Protein 9G13 (pdb70)

InterPro domains:
  IPR001084 Microtubule associated protein, tubulin-binding repeat [PF00418] (566-591)
  IPR001084 Microtubule associated protein, tubulin-binding repeat [PF00418] (592-621)
  IPR001084 Microtubule associated protein, tubulin-binding repeat [PF00418] (623-653)
  IPR001084 Microtubule associated protein, tubulin-binding repeat [PF00418] (654-685)
  IPR001084 Microtubule associated protein, tubulin-binding repeat [PS00229] (609-621)
  IPR001084 Microtubule associated protein, tubulin-binding repeat [PS00229] (672-684)
  IPR001084 Microtubule associated protein, tubulin-binding repeat [PS51491] (561-591)
  IPR001084 Microtubule associated protein, tubulin-binding repeat [PS51491] (592-622)
  IPR001084 Microtubule associated protein, tubulin-binding repeat [PS51491] (623-653)
  IPR001084 Microtubule associated protein, tubulin-binding repeat [PS51491] (654-685)
  IPR002955 Microtubule-associated protein Tau [PR01261] (467-478)
  IPR002955 Microtubule-associated protein Tau [PR01261] (479-488)
  IPR002955 Microtubule-associated protein Tau [PR01261] (503-510)
  IPR002955 Microtubule-associated protein Tau [PR01261] (530-538)
  IPR002955 Microtubule-associated protein Tau [PR01261] (539-546)
  IPR002955 Microtubule-associated protein Tau [PR01261] (561-570)
  IPR027324 Microtubule associated protein MAP2/MAP4/Tau [PTHR11501] (316-751)

Organism: Homo sapiens (NCBI:txid9606)

Foldseek 3Di:
DKDKDFDDDDDQQAKTKIKIADDDDCDDQQKKFKWWDDPPDDIGTAKIWHPDVHTDIDGDVVQPPFWDWDADPVRRMIMIIGGRDDPVNDTHMDMDGDDDPDDDDDDDDDDDDDDDDDDDDDPVDD/DDDDDDDDDDDD/DDWDKDWDDDDDQQAKIKIKIFDDDDDPDQWWKFKWWDAPPDDIGGAKTWHPPVHIDIDGDPVQPPAWDWDADPVGRMIMIIGGRDDPVVDTGMDMDGDDPDDDDDDDDDDDDDDDDDDDDDDDDDD/DDDDDDDDDDDD/DWDWDFDDDDDAQAKTKIKIFDDDCPPPWAKKFKWWDAPPGDIGGAKMWTCDVHIDIDGDPVQPPAWDWDADVVRRMIMIIGGRDDPVPDTDMDMDTDHDDDDDDDDDDDDDDDDDDDDDDDPVD/DDDDDDDDDDDD/DDKDKDFDDDDDQFAKIKIKIFDDDPPLPLQKKFKWWDDPPDDIGGAKIWHPPPHIDIDGDPVQPPQWDWDADVVRRMIMIIGGRDDPVNDTGMDMDRDHPPDDDDDDDDDDDDDDDDDDDDDPVD/DDDDDDDDDDD

Secondary structure (DSSP, 8-state):
--EEE--EEE-TT--EEEEEE-SS---SSSEEEEEEE-TTS--EEEEEEE-SSS-EEEE-GGGTTTEEEEEETTTTEEEEEE-S--GGG-EEEEEEEEEEEEEEEEEEE-S-----EEEEE-TT--/--EEEEEEEE--/-EEEE--EEE-TT--EEEEEEESS-TTSS-EEEEEEE-TTS--EEEEEEE-SSS-EEEE-GGGTTTEEEEEEGGGTEEEEEE-S--GGG-EEEEEEEEEEEEEEEEEE--S---B-EEEEE-TT-/---EEEEEE---/--EEEE--EEE-TT--EEEEEEESS--SSS-EEEEEEE-TTS--EEEEEEE-BTB-EEEE-GGGTTTEEEEEEGGGTEEEEEE-S--GGG-EEEEEEEEEEEEEEEEEEEES-----EEEEEPPP--/--EEEEEEEEE-/--EEEE--EEE-TT--EEEEEEESS---TT-EEEEEEE-TTS--EEEEEEE-TTS-EEEE-GGGTTTEEEEEEGGGTEEEEEE-S--GGG-EEEEEEE-EEEEEEEEEEEES-----EEEEE-TT-/--EEEEEEEE-

GO terms:
  GO:0046785 microtubule polymerization (P, IDA)
  GO:0007416 synapse assembly (P, IMP)
  GO:0007611 learning or memory (P, IMP)
  GO:0051260 protein homooligomerization (P, IPI)
  GO:0042802 identical protein binding (F, IPI)
  GO:0005515 protein binding (F, IPI)
  GO:1990000 amyloid fibril formation (P, IEP)
  GO:1990000 amyloid fibril formation (P, IDA)
  GO:1990000 amyloid fibril formation (P, EXP)
  GO:0031116 positive regulation of microtubule polymerization (P, IDA)
  GO:0004857 enzyme inhibitor activity (F, IDA)
  GO:0008017 microtubule binding (F, IDA)
  GO:0015630 microtubule cytoskeleton (C, IDA)
  GO:0050848 regulation of calcium-mediated signaling (P, IDA)
  GO:0099077 histone-dependent DNA binding (F, TAS)
  GO:0036477 somatodendritic compartment (C, TAS)
  GO:0043197 dendritic spine (C, TAS)
  GO:0008017 microtubule binding (F, TAS)
  GO:0034614 cellular response to reactive oxygen species (P, TAS)
  GO:0005634 nucleus (C, TAS)

Radius of gyration: 30.81 Å; Cα contacts (8 Å, |Δi|>4): 1433; chains: 8; bounding box: 85×91×62 Å

Structure (mmCIF, N/CA/C/O backbone):
data_9G13
#
_entry.id   9G13
#
_cell.length_a   70.394
_cell.length_b   76.346
_cell.length_c   95.565
_cell.angle_alpha   90.000
_cell.angle_beta   90.000
_cell.angle_gamma   90.000
#
_symmetry.space_group_name_H-M   'P 21 21 21'
#
loop_
_entity.id
_entity.type
_entity.pdbx_description
1 polymer 'VHH H3-2'
2 polymer 'Isoform Tau-F of Microtubule-associated protein tau'
3 water water
#
loop_
_atom_site.group_PDB
_atom_site.id
_atom_site.type_symbol
_atom_site.label_atom_id
_atom_site.label_alt_id
_atom_site.label_comp_id
_atom_site.label_asym_id
_atom_site.label_entity_id
_atom_site.label_seq_id
_atom_site.pdbx_PDB_ins_code
_atom_site.Cartn_x
_atom_site.Cartn_y
_atom_site.Cartn_z
_atom_site.occupancy
_atom_site.B_iso_or_equiv
_atom_site.auth_seq_id
_atom_site.auth_comp_id
_atom_site.auth_asym_id
_atom_site.auth_atom_id
_atom_site.pdbx_PDB_model_num
ATOM 1 N N . GLN A 1 7 ? 6.185 -58.049 -19.035 1.000 67.042 5 GLN A N 1
ATOM 2 C CA . GLN A 1 7 ? 6.726 -57.684 -17.694 1.000 72.563 5 GLN A CA 1
ATOM 3 C C . GLN A 1 7 ? 7.091 -56.189 -17.708 1.000 67.292 5 GLN A C 1
ATOM 4 O O . GLN A 1 7 ? 7.613 -55.708 -18.720 1.000 59.961 5 GLN A O 1
ATOM 18 N N . LEU A 1 8 ? 6.739 -55.443 -16.629 1.000 60.658 6 LEU A N 1
ATOM 19 C CA . LEU A 1 8 ? 6.865 -53.979 -16.595 1.000 44.165 6 LEU A CA 1
ATOM 20 C C . LEU A 1 8 ? 7.711 -53.592 -15.395 1.000 34.181 6 LEU A C 1
ATOM 21 O O . LEU A 1 8 ? 7.468 -54.079 -14.314 1.000 52.229 6 LEU A O 1
ATOM 37 N N . GLN A 1 9 ? 8.678 -52.731 -15.595 1.000 40.719 7 GLN A N 1
ATOM 38 C CA . GLN A 1 9 ? 9.613 -52.412 -14.530 1.000 38.154 7 GLN A CA 1
ATOM 39 C C . GLN A 1 9 ? 9.546 -50.910 -14.330 1.000 30.927 7 GLN A C 1
ATOM 40 O O . GLN A 1 9 ? 9.717 -50.165 -15.287 1.000 34.445 7 GLN A O 1
ATOM 54 N N . ALA A 1 10 ? 9.189 -50.487 -13.110 1.000 31.920 8 ALA A N 1
ATOM 55 C CA . ALA A 1 10 ? 9.351 -49.109 -12.724 1.000 30.230 8 ALA A CA 1
ATOM 56 C C . ALA A 1 10 ? 10.737 -49.003 -12.150 1.000 23.495 8 ALA A C 1
ATOM 57 O O . ALA A 1 10 ? 11.176 -49.901 -11.440 1.000 31.978 8 ALA A O 1
ATOM 64 N N . SER A 1 11 ? 11.381 -47.882 -12.417 1.000 27.736 9 SER A N 1
ATOM 65 C CA . SER A 1 11 ? 12.692 -47.554 -11.942 1.000 28.370 9 SER A CA 1
ATOM 66 C C . SER A 1 11 ? 12.806 -46.029 -11.795 1.000 25.580 9 SER A C 1
ATOM 67 O O . SER A 1 11 ? 11.938 -45.259 -12.252 1.000 26.557 9 SER A O 1
ATOM 75 N N . GLY A 1 12 ? 13.887 -45.583 -11.122 1.000 23.330 10 GLY A N 1
ATOM 76 C CA . GLY A 1 12 ? 14.250 -44.178 -10.985 1.000 25.372 10 GLY A CA 1
ATOM 77 C C . GLY A 1 12 ? 13.916 -43.541 -9.631 1.000 24.344 10 GLY A C 1
ATOM 78 O O . GLY A 1 12 ? 14.152 -42.369 -9.358 1.000 24.874 10 GLY A O 1
ATOM 82 N N . GLY A 1 13 ? 13.460 -44.346 -8.710 1.000 25.004 11 GLY A N 1
ATOM 83 C CA . GLY A 1 13 ? 13.130 -43.896 -7.384 1.000 25.544 11 GLY A CA 1
ATOM 84 C C . GLY A 1 13 ? 14.402 -43.756 -6.561 1.000 28.871 11 GLY A C 1
ATOM 85 O O . GLY A 1 13 ? 15.504 -44.006 -7.016 1.000 30.859 11 GLY A O 1
ATOM 89 N N . GLY A 1 14 ? 14.279 -43.100 -5.451 1.000 23.876 12 GLY A N 1
ATOM 90 C CA . GLY A 1 14 ? 15.429 -42.872 -4.605 1.000 27.870 12 GLY A CA 1
ATOM 91 C C . GLY A 1 14 ? 15.061 -42.115 -3.371 1.000 26.976 12 GLY A C 1
ATOM 92 O O . GLY A 1 14 ? 13.894 -41.837 -3.150 1.000 24.164 12 GLY A O 1
ATOM 96 N N . PHE A 1 15 ? 16.095 -41.715 -2.611 1.000 24.808 13 PHE A N 1
ATOM 97 C CA . PHE A 1 15 ? 15.934 -40.777 -1.518 1.000 25.429 13 PHE A CA 1
ATOM 98 C C . PHE A 1 15 ? 16.107 -39.370 -2.088 1.000 26.779 13 PHE A C 1
ATOM 99 O O . PHE A 1 15 ? 17.052 -39.114 -2.841 1.000 30.452 13 PHE A O 1
ATOM 116 N N . VAL A 1 16 ? 15.311 -38.422 -1.629 1.000 23.482 14 VAL A N 1
ATOM 117 C CA . VAL A 1 16 ? 15.263 -37.082 -2.150 1.000 25.166 14 VAL A CA 1
ATOM 118 C C . VAL A 1 16 ? 14.800 -36.122 -1.055 1.000 26.241 14 VAL A C 1
ATOM 119 O O . VAL A 1 16 ? 13.941 -36.351 -0.251 1.000 26.846 14 VAL A O 1
ATOM 132 N N . GLN A 1 17 ? 15.416 -34.963 -0.982 1.000 26.693 15 GLN A N 1
ATOM 133 C CA . GLN A 1 17 ? 14.992 -33.898 -0.111 1.000 24.770 15 GLN A CA 1
ATOM 134 C C . GLN A 1 17 ? 13.669 -33.299 -0.542 1.000 25.025 15 GLN A C 1
ATOM 135 O O . GLN A 1 17 ? 13.343 -33.151 -1.703 1.000 25.750 15 GLN A O 1
ATOM 149 N N . PRO A 1 18 ? 12.880 -32.842 0.421 1.000 26.579 16 PRO A N 1
ATOM 150 C CA . PRO A 1 18 ? 11.685 -32.053 0.126 1.000 26.017 16 PRO A CA 1
ATOM 151 C C . PRO A 1 18 ? 12.057 -30.909 -0.806 1.000 26.296 16 PRO A C 1
ATOM 152 O O . PRO A 1 18 ? 13.070 -30.187 -0.611 1.000 25.876 16 PRO A O 1
ATOM 163 N N . GLY A 1 19 ? 11.167 -30.716 -1.748 1.000 24.023 17 GLY A N 1
ATOM 164 C CA . GLY A 1 19 ? 11.348 -29.779 -2.820 1.000 24.839 17 GLY A CA 1
ATOM 165 C C . GLY A 1 19 ? 12.149 -30.295 -4.023 1.000 25.790 17 GLY A C 1
ATOM 166 O O . GLY A 1 19 ? 12.183 -29.625 -5.093 1.000 25.435 17 GLY A O 1
ATOM 170 N N . GLY A 1 20 ? 12.825 -31.455 -3.879 1.000 22.254 18 GLY A N 1
ATOM 171 C CA . GLY A 1 20 ? 13.550 -32.050 -4.992 1.000 20.838 18 GLY A CA 1
ATOM 172 C C . GLY A 1 20 ? 12.673 -32.789 -5.958 1.000 19.566 18 GLY A C 1
ATOM 173 O O . GLY A 1 20 ? 11.430 -32.784 -5.817 1.000 21.448 18 GLY A O 1
ATOM 177 N N . SER A 1 21 ? 13.337 -33.457 -6.949 1.000 16.973 19 SER A N 1
ATOM 178 C CA . SER A 1 21 ? 12.663 -34.095 -8.042 1.000 20.914 19 SER A CA 1
ATOM 179 C C . SER A 1 21 ? 13.194 -35.501 -8.218 1.000 21.154 19 SER A C 1
ATOM 180 O O . SER A 1 21 ? 14.342 -35.748 -7.801 1.000 23.626 19 SER A O 1
ATOM 188 N N . LEU A 1 22 ? 12.377 -36.317 -8.881 1.000 22.058 20 LEU A N 1
ATOM 189 C CA . LEU A 1 22 ? 12.804 -37.646 -9.330 1.000 24.006 20 LEU A CA 1
ATOM 190 C C . LEU A 1 22 ? 12.176 -37.852 -10.663 1.000 22.163 20 LEU A C 1
ATOM 191 O O . LEU A 1 22 ? 11.101 -37.343 -10.938 1.000 22.788 20 LEU A O 1
ATOM 207 N N . ARG A 1 23 ? 12.820 -38.638 -11.527 1.000 21.928 21 ARG A N 1
ATOM 208 C CA . ARG A 1 23 ? 12.152 -39.036 -12.752 1.000 22.003 21 ARG A CA 1
ATOM 209 C C . ARG A 1 23 ? 12.037 -40.560 -12.833 1.000 24.692 21 ARG A C 1
ATOM 210 O O . ARG A 1 23 ? 13.064 -41.266 -12.829 1.000 24.361 21 ARG A O 1
ATOM 231 N N . LEU A 1 24 ? 10.793 -41.048 -12.820 1.000 18.938 22 LEU A N 1
ATOM 232 C CA . LEU A 1 24 ? 10.520 -42.477 -12.912 1.000 21.412 22 LEU A CA 1
ATOM 233 C C . LEU A 1 24 ? 10.386 -42.896 -14.377 1.000 21.497 22 LEU A C 1
ATOM 234 O O . LEU A 1 24 ? 9.995 -42.102 -15.162 1.000 22.529 22 LEU A O 1
ATOM 250 N N . SER A 1 25 ? 10.783 -44.151 -14.673 1.000 24.190 23 SER A N 1
ATOM 251 C CA . SER A 1 25 ? 10.736 -44.716 -16.009 1.000 23.815 23 SER A CA 1
ATOM 252 C C . SER A 1 25 ? 9.907 -45.974 -15.877 1.000 25.948 23 SER A C 1
ATOM 253 O O . SER A 1 25 ? 10.048 -46.732 -14.917 1.000 27.172 23 SER A O 1
ATOM 261 N N . CYS A 1 26 ? 9.124 -46.233 -16.882 1.000 26.224 24 CYS A N 1
ATOM 262 C CA . CYS A 1 26 ? 8.381 -47.458 -16.960 1.000 27.679 24 CYS A CA 1
ATOM 263 C C . CYS A 1 26 ? 8.584 -48.061 -18.343 1.000 38.335 24 CYS A C 1
ATOM 264 O O . CYS A 1 26 ? 8.111 -47.516 -19.373 1.000 32.442 24 CYS A O 1
ATOM 272 N N . ALA A 1 27 ? 9.283 -49.180 -18.358 1.000 42.507 25 ALA A N 1
ATOM 273 C CA . ALA A 1 27 ? 9.662 -49.736 -19.650 1.000 47.604 25 ALA A CA 1
ATOM 274 C C . ALA A 1 27 ? 8.975 -51.081 -19.775 1.000 48.290 25 ALA A C 1
ATOM 275 O O . ALA A 1 27 ? 9.003 -51.847 -18.795 1.000 51.533 25 ALA A O 1
ATOM 282 N N . ALA A 1 28 ? 8.386 -51.300 -20.961 1.000 64.011 26 ALA A N 1
ATOM 283 C CA . ALA A 1 28 ? 7.641 -52.499 -21.328 1.000 78.325 26 ALA A CA 1
ATOM 284 C C . ALA A 1 28 ? 8.555 -53.528 -22.006 1.000 84.788 26 ALA A C 1
ATOM 285 O O . ALA A 1 28 ? 9.765 -53.539 -21.763 1.000 74.645 26 ALA A O 1
ATOM 292 N N . SER A 1 29 ? 7.959 -54.460 -22.775 1.000 99.314 27 SER A N 1
ATOM 293 C CA . SER A 1 29 ? 8.707 -55.285 -23.718 1.000 86.897 27 SER A CA 1
ATOM 294 C C . SER A 1 29 ? 8.058 -55.278 -25.112 1.000 94.515 27 SER A C 1
ATOM 295 O O . SER A 1 29 ? 8.572 -55.918 -26.025 1.000 106.860 27 SER A O 1
ATOM 303 N N . GLY A 1 30 ? 6.969 -54.510 -25.309 1.000 83.841 28 GLY A N 1
ATOM 304 C CA . GLY A 1 30 ? 6.327 -54.366 -26.609 1.000 92.186 28 GLY A CA 1
ATOM 305 C C . GLY A 1 30 ? 5.006 -55.129 -26.697 1.000 103.647 28 GLY A C 1
ATOM 306 O O . GLY A 1 30 ? 4.936 -56.161 -27.360 1.000 115.369 28 GLY A O 1
ATOM 310 N N . TYR A 1 31 ? 3.960 -54.591 -26.052 1.000 115.488 29 TYR A N 1
ATOM 311 C CA . TYR A 1 31 ? 2.642 -55.212 -26.025 1.000 107.978 29 TYR A CA 1
ATOM 312 C C . TYR A 1 31 ? 1.573 -54.126 -26.048 1.000 116.254 29 TYR A C 1
ATOM 313 O O . TYR A 1 31 ? 0.839 -53.988 -25.073 1.000 138.382 29 TYR A O 1
ATOM 319 N N . THR A 1 32 ? 1.495 -53.359 -27.148 1.000 112.993 30 THR A N 1
ATOM 320 C CA . THR A 1 32 ? 0.416 -52.393 -27.326 1.000 126.820 30 THR A CA 1
ATOM 321 C C . THR A 1 32 ? -0.870 -53.175 -27.615 1.000 136.214 30 THR A C 1
ATOM 322 O O . THR A 1 32 ? -0.960 -53.843 -28.641 1.000 151.540 30 THR A O 1
ATOM 327 N N . SER A 1 33 ? -1.845 -53.127 -26.689 1.000 133.358 31 SER A N 1
ATOM 328 C CA . SER A 1 33 ? -3.048 -53.951 -26.787 1.000 124.620 31 SER A CA 1
ATOM 329 C C . SER A 1 33 ? -4.186 -53.374 -25.930 1.000 107.279 31 SER A C 1
ATOM 330 O O . SER A 1 33 ? -4.769 -52.359 -26.319 1.000 82.335 31 SER A O 1
ATOM 336 N N . GLY A 1 34 ? -4.487 -54.015 -24.780 1.000 100.945 32 GLY A N 1
ATOM 337 C CA . GLY A 1 34 ? -5.624 -53.684 -23.928 1.000 95.727 32 GLY A CA 1
ATOM 338 C C . GLY A 1 34 ? -5.666 -52.205 -23.525 1.000 114.702 32 GLY A C 1
ATOM 339 O O . GLY A 1 34 ? -5.210 -51.862 -22.432 1.000 118.623 32 GLY A O 1
ATOM 343 N N . ASP A 1 35 ? -6.270 -51.373 -24.405 1.000 118.076 33 ASP A N 1
ATOM 344 C CA . ASP A 1 35 ? -6.368 -49.919 -24.303 1.000 100.443 33 ASP A CA 1
ATOM 345 C C . ASP A 1 35 ? -4.987 -49.326 -24.022 1.000 113.228 33 ASP A C 1
ATOM 346 O O . ASP A 1 35 ? -4.502 -49.404 -22.890 1.000 125.091 33 ASP A O 1
ATOM 352 N N . GLU A 1 36 ? -4.372 -48.712 -25.049 1.000 89.929 34 GLU A N 1
ATOM 353 C CA . GLU A 1 36 ? -3.023 -48.179 -24.937 1.000 73.121 34 GLU A CA 1
ATOM 354 C C . GLU A 1 36 ? -3.009 -47.018 -23.943 1.000 55.963 34 GLU A C 1
ATOM 355 O O . GLU A 1 36 ? -2.690 -45.884 -24.350 1.000 49.496 34 GLU A O 1
ATOM 361 N N . ILE A 1 37 ? -3.422 -47.294 -22.684 1.000 44.645 35 ILE A N 1
ATOM 362 C CA . ILE A 1 37 ? -3.169 -46.386 -21.567 1.000 39.007 35 ILE A CA 1
ATOM 363 C C . ILE A 1 37 ? -2.167 -47.034 -20.596 1.000 32.708 35 ILE A C 1
ATOM 364 O O . ILE A 1 37 ? -2.283 -48.222 -20.301 1.000 30.139 35 ILE A O 1
ATOM 380 N N . MET A 1 38 ? -1.133 -46.295 -20.242 1.000 26.348 36 MET A N 1
ATOM 381 C CA . MET A 1 38 ? -0.202 -46.733 -19.202 1.000 28.119 36 MET A CA 1
ATOM 382 C C . MET A 1 38 ? -0.405 -45.814 -18.000 1.000 25.254 36 MET A C 1
ATOM 383 O O . MET A 1 38 ? -0.506 -44.606 -18.152 1.000 24.158 36 MET A O 1
ATOM 397 N N . GLY A 1 39 ? -0.385 -46.344 -16.786 1.000 23.826 37 GLY A N 1
ATOM 398 C CA . GLY A 1 39 ? -0.523 -45.417 -15.686 1.000 23.326 37 GLY A CA 1
ATOM 399 C C . GLY A 1 39 ? 0.406 -45.756 -14.531 1.000 22.247 37 GLY A C 1
ATOM 400 O O . GLY A 1 39 ? 1.038 -46.801 -14.483 1.000 23.206 37 GLY A O 1
ATOM 404 N N . TRP A 1 40 ? 0.413 -44.864 -13.567 1.000 18.705 38 TRP A N 1
ATOM 405 C CA . TRP A 1 40 ? 1.245 -44.980 -12.369 1.000 21.931 38 TRP A CA 1
ATOM 406 C C . TRP A 1 40 ? 0.280 -44.961 -11.186 1.000 22.969 38 TRP A C 1
ATOM 407 O O . TRP A 1 40 ? -0.669 -44.141 -11.157 1.000 20.782 38 TRP A O 1
ATOM 428 N N . PHE A 1 41 ? 0.550 -45.798 -10.188 1.000 19.109 39 PHE A N 1
ATOM 429 C CA . PHE A 1 41 ? -0.122 -45.731 -8.907 1.000 20.287 39 PHE A CA 1
ATOM 430 C C . PHE A 1 41 ? 0.938 -45.930 -7.811 1.000 18.450 39 PHE A C 1
ATOM 431 O O . PHE A 1 41 ? 2.096 -46.187 -8.127 1.000 18.314 39 PHE A O 1
ATOM 448 N N . ARG A 1 42 ? 0.572 -45.540 -6.573 1.000 19.904 40 ARG A N 1
ATOM 449 C CA . ARG A 1 42 ? 1.536 -45.574 -5.493 1.000 19.480 40 ARG A CA 1
ATOM 450 C C . ARG A 1 42 ? 0.808 -46.169 -4.277 1.000 21.824 40 ARG A C 1
ATOM 451 O O . ARG A 1 42 ? -0.423 -46.022 -4.136 1.000 23.065 40 ARG A O 1
ATOM 472 N N . GLN A 1 43 ? 1.664 -46.690 -3.388 1.000 22.882 41 GLN A N 1
ATOM 473 C CA . GLN A 1 43 ? 1.177 -47.194 -2.113 1.000 22.158 41 GLN A CA 1
ATOM 474 C C . GLN A 1 43 ? 2.190 -46.926 -0.988 1.000 20.130 41 GLN A C 1
ATOM 475 O O . GLN A 1 43 ? 3.366 -47.189 -1.123 1.000 21.383 41 GLN A O 1
ATOM 489 N N . ALA A 1 44 ? 1.680 -46.201 -0.035 1.000 23.660 42 ALA A N 1
ATOM 490 C CA . ALA A 1 44 ? 2.413 -45.714 1.173 1.000 27.526 42 ALA A CA 1
ATOM 491 C C . ALA A 1 44 ? 1.895 -46.444 2.383 1.000 25.134 42 ALA A C 1
ATOM 492 O O . ALA A 1 44 ? 0.754 -46.927 2.384 1.000 25.084 42 ALA A O 1
ATOM 499 N N . PRO A 1 45 ? 2.709 -46.646 3.444 1.000 26.895 43 PRO A N 1
ATOM 500 C CA . PRO A 1 45 ? 2.230 -47.419 4.602 1.000 27.185 43 PRO A CA 1
ATOM 501 C C . PRO A 1 45 ? 1.011 -46.834 5.290 1.000 23.139 43 PRO A C 1
ATOM 502 O O . PRO A 1 45 ? 1.044 -45.646 5.638 1.000 25.127 43 PRO A O 1
ATOM 513 N N . GLY A 1 46 ? 0.017 -47.704 5.502 1.000 21.571 44 GLY A N 1
ATOM 514 C CA . GLY A 1 46 ? -1.208 -47.333 6.139 1.000 24.879 44 GLY A CA 1
ATOM 515 C C . GLY A 1 46 ? -2.185 -46.636 5.201 1.000 25.472 44 GLY A C 1
ATOM 516 O O . GLY A 1 46 ? -3.303 -46.395 5.619 1.000 21.599 44 GLY A O 1
ATOM 520 N N . LYS A 1 47 ? -1.856 -46.542 3.880 1.000 25.249 45 LYS A N 1
ATOM 521 C CA . LYS A 1 47 ? -2.797 -45.895 2.961 1.000 30.799 45 LYS A CA 1
ATOM 522 C C . LYS A 1 47 ? -3.219 -46.876 1.858 1.000 29.230 45 LYS A C 1
ATOM 523 O O . LYS A 1 47 ? -2.567 -47.882 1.589 1.000 23.740 45 LYS A O 1
ATOM 542 N N . GLU A 1 48 ? -4.380 -46.568 1.263 1.000 28.424 46 GLU A N 1
ATOM 543 C CA . GLU A 1 48 ? -4.857 -47.322 0.121 1.000 27.441 46 GLU A CA 1
ATOM 544 C C . GLU A 1 48 ? -4.025 -46.942 -1.124 1.000 20.184 46 GLU A C 1
ATOM 545 O O . GLU A 1 48 ? -3.483 -45.811 -1.163 1.000 23.331 46 GLU A O 1
ATOM 557 N N . ARG A 1 49 ? -3.879 -47.907 -2.031 1.000 25.234 47 ARG A N 1
ATOM 558 C CA . ARG A 1 49 ? -3.269 -47.661 -3.354 1.000 25.914 47 ARG A CA 1
ATOM 559 C C . ARG A 1 49 ? -3.981 -46.477 -3.943 1.000 24.218 47 ARG A C 1
ATOM 560 O O . ARG A 1 49 ? -5.204 -46.390 -3.864 1.000 27.363 47 ARG A O 1
ATOM 581 N N . GLU A 1 50 ? -3.211 -45.521 -4.491 1.000 21.498 48 GLU A N 1
ATOM 582 C CA . GLU A 1 50 ? -3.711 -44.255 -4.981 1.000 22.470 48 GLU A CA 1
ATOM 583 C C . GLU A 1 50 ? -3.288 -44.136 -6.459 1.000 24.940 48 GLU A C 1
ATOM 584 O O . GLU A 1 50 ? -2.098 -44.260 -6.724 1.000 20.160 48 GLU A O 1
ATOM 596 N N . PHE A 1 51 ? -4.228 -43.805 -7.397 1.000 23.692 49 PHE A N 1
ATOM 597 C CA . PHE A 1 51 ? -3.850 -43.383 -8.756 1.000 19.386 49 PHE A CA 1
ATOM 598 C C . PHE A 1 51 ? -3.008 -42.114 -8.649 1.000 19.713 49 PHE A C 1
ATOM 599 O O . PHE A 1 51 ? -3.292 -41.202 -7.877 1.000 20.783 49 PHE A O 1
ATOM 616 N N . VAL A 1 52 ? -1.960 -42.024 -9.495 1.000 18.159 50 VAL A N 1
ATOM 617 C CA . VAL A 1 52 ? -1.107 -40.873 -9.586 1.000 17.529 50 VAL A CA 1
ATOM 618 C C . VAL A 1 52 ? -1.296 -40.187 -10.960 1.000 18.352 50 VAL A C 1
ATOM 619 O O . VAL A 1 52 ? -1.583 -39.010 -10.947 1.000 19.332 50 VAL A O 1
ATOM 632 N N . SER A 1 53 ? -1.087 -40.918 -12.051 1.000 21.311 51 SER A N 1
ATOM 633 C CA . SER A 1 53 ? -1.094 -40.312 -13.389 1.000 19.898 51 SER A CA 1
ATOM 634 C C . SER A 1 53 ? -1.305 -41.375 -14.457 1.000 21.462 51 SER A C 1
ATOM 635 O O . SER A 1 53 ? -1.002 -42.498 -14.247 1.000 20.238 51 SER A O 1
ATOM 643 N N . ALA A 1 54 ? -1.848 -41.029 -15.623 1.000 20.904 52 ALA A N 1
ATOM 644 C CA . ALA A 1 54 ? -1.950 -41.929 -16.762 1.000 21.331 52 ALA A CA 1
ATOM 645 C C . ALA A 1 54 ? -1.763 -41.105 -18.064 1.000 21.148 52 ALA A C 1
ATOM 646 O O . ALA A 1 54 ? -1.985 -39.872 -18.102 1.000 20.170 52 ALA A O 1
ATOM 653 N N . ILE A 1 55 ? -1.353 -41.892 -19.078 1.000 24.959 53 ILE A N 1
ATOM 654 C CA . ILE A 1 55 ? -1.149 -41.338 -20.433 1.000 24.203 53 ILE A CA 1
ATOM 655 C C . ILE A 1 55 ? -1.718 -42.319 -21.453 1.000 26.394 53 ILE A C 1
ATOM 656 O O . ILE A 1 55 ? -1.498 -43.522 -21.404 1.000 26.476 53 ILE A O 1
ATOM 672 N N . SER A 1 56 ? -2.473 -41.748 -22.402 1.000 29.738 54 SER A N 1
ATOM 673 C CA . SER A 1 56 ? -2.983 -42.484 -23.534 1.000 40.598 54 SER A CA 1
ATOM 674 C C . SER A 1 56 ? -2.358 -41.824 -24.749 1.000 40.410 54 SER A C 1
ATOM 675 O O . SER A 1 56 ? -2.276 -40.587 -24.817 1.000 43.158 54 SER A O 1
ATOM 683 N N . TRP A 1 57 ? -1.864 -42.651 -25.660 1.000 49.121 55 TRP A N 1
ATOM 684 C CA . TRP A 1 57 ? -1.367 -42.127 -26.924 1.000 58.010 55 TRP A CA 1
ATOM 685 C C . TRP A 1 57 ? -2.109 -42.807 -28.086 1.000 54.787 55 TRP A C 1
ATOM 686 O O . TRP A 1 57 ? -1.530 -43.065 -29.129 1.000 70.753 55 TRP A O 1
ATOM 707 N N . GLN A 1 58 ? -3.428 -42.950 -27.890 1.000 66.529 56 GLN A N 1
ATOM 708 C CA . GLN A 1 58 ? -4.358 -43.656 -28.761 1.000 88.134 56 GLN A CA 1
ATOM 709 C C . GLN A 1 58 ? -5.004 -42.657 -29.744 1.000 88.625 56 GLN A C 1
ATOM 710 O O . GLN A 1 58 ? -4.755 -42.683 -30.954 1.000 80.769 56 GLN A O 1
ATOM 724 N N . SER A 1 59 ? -5.820 -41.743 -29.196 1.000 84.559 57 SER A N 1
ATOM 725 C CA . SER A 1 59 ? -6.495 -40.695 -29.946 1.000 58.827 57 SER A CA 1
ATOM 726 C C . SER A 1 59 ? -5.804 -39.360 -29.720 1.000 44.284 57 SER A C 1
ATOM 727 O O . SER A 1 59 ? -6.420 -38.453 -29.137 1.000 47.926 57 SER A O 1
ATOM 735 N N . GLY A 1 60 ? -4.533 -39.271 -30.127 1.000 41.000 58 GLY A N 1
ATOM 736 C CA . GLY A 1 60 ? -3.636 -38.211 -29.677 1.000 44.801 58 GLY A CA 1
ATOM 737 C C . GLY A 1 60 ? -3.115 -38.487 -28.247 1.000 47.428 58 GLY A C 1
ATOM 738 O O . GLY A 1 60 ? -3.206 -39.610 -27.753 1.000 49.878 58 GLY A O 1
ATOM 742 N N . THR A 1 61 ? -2.492 -37.477 -27.634 1.000 41.433 59 THR A N 1
ATOM 743 C CA . THR A 1 61 ? -1.919 -37.642 -26.299 1.000 40.492 59 THR A CA 1
ATOM 744 C C . THR A 1 61 ? -2.905 -37.064 -25.309 1.000 39.909 59 THR A C 1
ATOM 745 O O . THR A 1 61 ? -3.227 -35.911 -25.374 1.000 36.283 59 THR A O 1
ATOM 756 N N . SER A 1 62 ? -3.362 -37.897 -24.372 1.000 33.573 60 SER A N 1
ATOM 757 C CA . SER A 1 62 ? -4.267 -37.483 -23.318 1.000 28.475 60 SER A CA 1
ATOM 758 C C . SER A 1 62 ? -3.549 -37.762 -21.975 1.000 29.834 60 SER A C 1
ATOM 759 O O . SER A 1 62 ? -3.020 -38.863 -21.882 1.000 29.916 60 SER A O 1
ATOM 767 N N . THR A 1 63 ? -3.492 -36.809 -21.044 1.000 28.758 61 THR A N 1
ATOM 768 C CA . THR A 1 63 ? -2.786 -37.078 -19.764 1.000 25.683 61 THR A CA 1
ATOM 769 C C . THR A 1 63 ? -3.763 -36.879 -18.632 1.000 29.637 61 THR A C 1
ATOM 770 O O . THR A 1 63 ? -4.765 -36.144 -18.768 1.000 27.409 61 THR A O 1
ATOM 781 N N . TYR A 1 64 ? -3.534 -37.613 -17.513 1.000 24.603 62 TYR A N 1
ATOM 782 C CA . TYR A 1 64 ? -4.423 -37.513 -16.382 1.000 21.496 62 TYR A CA 1
ATOM 783 C C . TYR A 1 64 ? -3.586 -37.475 -15.104 1.000 23.218 62 TYR A C 1
ATOM 784 O O . TYR A 1 64 ? -2.562 -38.176 -15.058 1.000 23.932 62 TYR A O 1
ATOM 802 N N . TYR A 1 65 ? -4.121 -36.790 -14.104 1.000 21.787 63 TYR A N 1
ATOM 803 C CA . TYR A 1 65 ? -3.376 -36.675 -12.869 1.000 19.874 63 TYR A CA 1
ATOM 804 C C . TYR A 1 65 ? -4.315 -36.683 -11.688 1.000 26.178 63 TYR A C 1
ATOM 805 O O . TYR A 1 65 ? -5.310 -35.952 -11.731 1.000 23.827 63 TYR A O 1
ATOM 823 N N . ALA A 1 66 ? -3.820 -37.230 -10.558 1.000 23.310 64 ALA A N 1
ATOM 824 C CA . ALA A 1 66 ? -4.511 -37.025 -9.271 1.000 24.478 64 ALA A CA 1
ATOM 825 C C . ALA A 1 66 ? -4.400 -35.558 -8.935 1.000 23.308 64 ALA A C 1
ATOM 826 O O . ALA A 1 66 ? -3.399 -34.870 -9.213 1.000 22.904 64 ALA A O 1
ATOM 833 N N . ASP A 1 67 ? -5.429 -35.013 -8.238 1.000 21.414 65 ASP A N 1
ATOM 834 C CA . ASP A 1 67 ? -5.372 -33.639 -7.839 1.000 24.536 65 ASP A CA 1
ATOM 835 C C . ASP A 1 67 ? -4.143 -33.240 -7.002 1.000 20.355 65 ASP A C 1
ATOM 836 O O . ASP A 1 67 ? -3.599 -32.160 -7.236 1.000 25.067 65 ASP A O 1
ATOM 845 N N . SER A 1 68 ? -3.698 -34.114 -6.191 1.000 23.932 66 SER A N 1
ATOM 846 C CA . SER A 1 68 ? -2.567 -33.704 -5.350 1.000 28.499 66 SER A CA 1
ATOM 847 C C . SER A 1 68 ? -1.207 -33.592 -6.037 1.000 30.027 66 SER A C 1
ATOM 848 O O . SER A 1 68 ? -0.225 -33.173 -5.397 1.000 27.862 66 SER A O 1
ATOM 856 N N . VAL A 1 69 ? -1.115 -34.069 -7.283 1.000 24.039 67 VAL A N 1
ATOM 857 C CA . VAL A 1 69 ? 0.166 -33.896 -7.983 1.000 23.307 67 VAL A CA 1
ATOM 858 C C . VAL A 1 69 ? 0.044 -33.034 -9.213 1.000 26.179 67 VAL A C 1
ATOM 859 O O . VAL A 1 69 ? 1.037 -32.741 -9.889 1.000 24.962 67 VAL A O 1
ATOM 872 N N . LYS A 1 70 ? -1.163 -32.489 -9.457 1.000 27.940 68 LYS A N 1
ATOM 873 C CA . LYS A 1 70 ? -1.310 -31.626 -10.611 1.000 24.860 68 LYS A CA 1
ATOM 874 C C . LYS A 1 70 ? -0.387 -30.432 -10.498 1.000 24.081 68 LYS A C 1
ATOM 875 O O . LYS A 1 70 ? -0.229 -29.824 -9.448 1.000 28.539 68 LYS A O 1
ATOM 894 N N . GLY A 1 71 ? 0.245 -30.087 -11.596 1.000 27.702 69 GLY A N 1
ATOM 895 C CA . GLY A 1 71 ? 1.142 -28.946 -11.622 1.000 29.506 69 GLY A CA 1
ATOM 896 C C . GLY A 1 71 ? 2.562 -29.291 -11.144 1.000 37.348 69 GLY A C 1
ATOM 897 O O . GLY A 1 71 ? 3.442 -28.461 -11.226 1.000 35.913 69 GLY A O 1
ATOM 901 N N . ARG A 1 72 ? 2.771 -30.449 -10.524 1.000 27.424 70 ARG A N 1
ATOM 902 C CA . ARG A 1 72 ? 4.080 -30.819 -9.972 1.000 25.576 70 ARG A CA 1
ATOM 903 C C . ARG A 1 72 ? 4.637 -31.983 -10.818 1.000 22.814 70 ARG A C 1
ATOM 904 O O . ARG A 1 72 ? 5.865 -32.150 -11.006 1.000 22.686 70 ARG A O 1
ATOM 925 N N . PHE A 1 73 ? 3.749 -32.898 -11.215 1.000 23.797 71 PHE A N 1
ATOM 926 C CA . PHE A 1 73 ? 4.167 -34.121 -11.913 1.000 24.316 71 PHE A CA 1
ATOM 927 C C . PHE A 1 73 ? 3.758 -33.988 -13.380 1.000 21.765 71 PHE A C 1
ATOM 928 O O . PHE A 1 73 ? 2.652 -33.411 -13.697 1.000 23.879 71 PHE A O 1
ATOM 945 N N . THR A 1 74 ? 4.616 -34.491 -14.272 1.000 21.640 72 THR A N 1
ATOM 946 C CA . THR A 1 74 ? 4.340 -34.555 -15.713 1.000 22.564 72 THR A CA 1
ATOM 947 C C . THR A 1 74 ? 4.654 -35.917 -16.287 1.000 21.637 72 THR A C 1
ATOM 948 O O . THR A 1 74 ? 5.765 -36.459 -16.116 1.000 22.147 72 THR A O 1
ATOM 959 N N . ILE A 1 75 ? 3.665 -36.531 -16.931 1.000 22.891 73 ILE A N 1
ATOM 960 C CA . ILE A 1 75 ? 3.798 -37.843 -17.548 1.000 23.481 73 ILE A CA 1
ATOM 961 C C . ILE A 1 75 ? 4.092 -37.646 -19.049 1.000 25.549 73 ILE A C 1
ATOM 962 O O . ILE A 1 75 ? 3.515 -36.774 -19.657 1.000 28.053 73 ILE A O 1
ATOM 978 N N . SER A 1 76 ? 4.958 -38.457 -19.583 1.000 27.097 74 SER A N 1
ATOM 979 C CA . SER A 1 76 ? 5.239 -38.422 -21.019 1.000 28.837 74 SER A CA 1
ATOM 980 C C . SER A 1 76 ? 5.617 -39.794 -21.517 1.000 31.813 74 SER A C 1
ATOM 981 O O . SER A 1 76 ? 5.824 -40.743 -20.772 1.000 27.403 74 SER A O 1
ATOM 989 N N . ARG A 1 77 ? 5.691 -39.910 -22.866 1.000 32.404 75 ARG A N 1
ATOM 990 C CA . ARG A 1 77 ? 6.039 -41.154 -23.495 1.000 32.7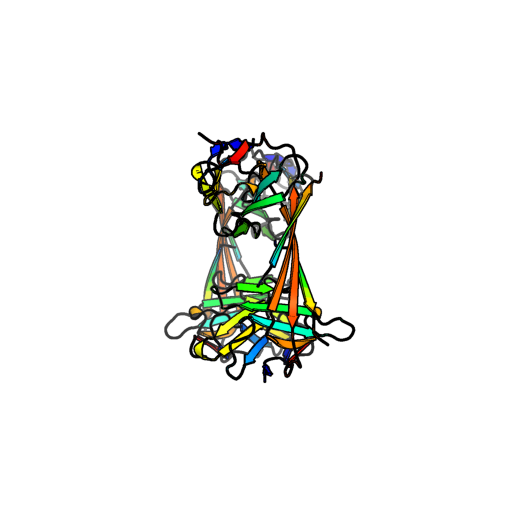37 75 ARG A CA 1
ATOM 991 C C . ARG A 1 77 ? 7.032 -40.878 -24.637 1.000 33.138 75 ARG A C 1
ATOM 992 O O . ARG A 1 77 ? 6.889 -39.883 -25.336 1.000 40.469 75 ARG A O 1
ATOM 1013 N N . ASP A 1 78 ? 8.076 -41.679 -24.658 1.000 35.175 76 ASP A N 1
ATOM 1014 C CA . ASP A 1 78 ? 9.052 -41.705 -25.756 1.000 45.288 76 ASP A CA 1
ATOM 1015 C C . ASP A 1 78 ? 8.714 -42.886 -26.657 1.000 37.953 76 ASP A C 1
ATOM 1016 O O . ASP A 1 78 ? 9.017 -44.035 -26.341 1.000 45.613 76 ASP A O 1
ATOM 1025 N N . ASN A 1 79 ? 8.112 -42.592 -27.807 1.000 56.153 77 ASN A N 1
ATOM 1026 C CA . ASN A 1 79 ? 7.619 -43.643 -28.682 1.000 55.382 77 ASN A CA 1
ATOM 1027 C C . ASN A 1 79 ? 8.742 -44.555 -29.183 1.000 52.861 77 ASN A C 1
ATOM 1028 O O . ASN A 1 79 ? 8.594 -45.774 -29.162 1.000 51.134 77 ASN A O 1
ATOM 1039 N N . SER A 1 80 ? 9.853 -43.967 -29.612 1.000 55.572 78 SER A N 1
ATOM 1040 C CA . SER A 1 80 ? 11.022 -44.738 -30.014 1.000 59.430 78 SER A CA 1
ATOM 1041 C C . SER A 1 80 ? 11.283 -45.840 -28.994 1.000 66.370 78 SER A C 1
ATOM 1042 O O . SER A 1 80 ? 11.300 -47.016 -29.334 1.000 72.464 78 SER A O 1
ATOM 1050 N N . LYS A 1 81 ? 11.392 -45.456 -27.718 1.000 66.825 79 LYS A N 1
ATOM 1051 C CA . LYS A 1 81 ? 11.929 -46.352 -26.706 1.000 52.103 79 LYS A CA 1
ATOM 1052 C C . LYS A 1 81 ? 10.846 -47.214 -26.053 1.000 48.202 79 LYS A C 1
ATOM 1053 O O . LYS A 1 81 ? 11.146 -48.018 -25.169 1.000 54.131 79 LYS A O 1
ATOM 1072 N N . ASN A 1 82 ? 9.581 -47.001 -26.402 1.000 45.041 80 ASN A N 1
ATOM 1073 C CA . ASN A 1 82 ? 8.487 -47.694 -25.741 1.000 55.502 80 ASN A CA 1
ATOM 1074 C C . ASN A 1 82 ? 8.541 -47.471 -24.211 1.000 40.349 80 ASN A C 1
ATOM 1075 O O . ASN A 1 82 ? 8.388 -48.431 -23.430 1.000 42.135 80 ASN A O 1
ATOM 1086 N N . THR A 1 83 ? 8.886 -46.233 -23.816 1.000 37.147 81 THR A N 1
ATOM 1087 C CA . THR A 1 83 ? 9.081 -45.945 -22.388 1.000 36.043 81 THR A CA 1
ATOM 1088 C C . THR A 1 83 ? 8.145 -44.820 -21.962 1.000 32.648 81 THR A C 1
ATOM 1089 O O . THR A 1 83 ? 8.033 -43.779 -22.638 1.000 35.822 81 THR A O 1
ATOM 1100 N N . VAL A 1 84 ? 7.549 -44.990 -20.758 1.000 29.926 82 VAL A N 1
ATOM 1101 C CA . VAL A 1 84 ? 6.784 -43.906 -20.172 1.000 24.545 82 VAL A CA 1
ATOM 1102 C C . VAL A 1 84 ? 7.551 -43.309 -18.982 1.000 22.446 82 VAL A C 1
ATOM 1103 O O . VAL A 1 84 ? 8.134 -44.056 -18.189 1.000 28.002 82 VAL A O 1
ATOM 1116 N N . TYR A 1 85 ? 7.562 -41.965 -18.875 1.000 25.630 83 TYR A N 1
ATOM 1117 C CA . TYR A 1 85 ? 8.283 -41.266 -17.821 1.000 25.796 83 TYR A CA 1
ATOM 1118 C C . TYR A 1 85 ? 7.288 -40.505 -16.906 1.000 21.638 83 TYR A C 1
ATOM 1119 O O . TYR A 1 85 ? 6.294 -39.933 -17.339 1.000 24.478 83 TYR A O 1
ATOM 1137 N N . LEU A 1 86 ? 7.613 -40.440 -15.625 1.000 21.374 84 LEU A N 1
ATOM 1138 C CA . LEU A 1 86 ? 6.907 -39.551 -14.714 1.000 20.020 84 LEU A CA 1
ATOM 1139 C C . LEU A 1 86 ? 7.922 -38.638 -14.070 1.000 19.259 84 LEU A C 1
ATOM 1140 O O . LEU A 1 86 ? 8.711 -39.032 -13.232 1.000 22.316 84 LEU A O 1
ATOM 1156 N N . GLN A 1 87 ? 7.922 -37.359 -14.473 1.000 21.192 85 GLN A N 1
ATOM 1157 C CA . GLN A 1 87 ? 8.807 -36.397 -13.839 1.000 19.242 85 GLN A CA 1
ATOM 1158 C C . GLN A 1 87 ? 8.075 -35.804 -12.650 1.000 19.490 85 GLN A C 1
ATOM 1159 O O . GLN A 1 87 ? 6.953 -35.216 -12.841 1.000 21.463 85 GLN A O 1
ATOM 1173 N N . MET A 1 88 ? 8.697 -35.975 -11.488 1.000 19.369 86 MET A N 1
ATOM 1174 C CA . MET A 1 88 ? 8.060 -35.658 -10.212 1.000 20.402 86 MET A CA 1
ATOM 1175 C C . MET A 1 88 ? 8.826 -34.495 -9.615 1.000 18.954 86 MET A C 1
ATOM 1176 O O . MET A 1 88 ? 9.899 -34.727 -9.121 1.000 21.580 86 MET A O 1
ATOM 1190 N N . ASN A 1 89 ? 8.196 -33.310 -9.539 1.000 19.413 87 ASN A N 1
ATOM 1191 C CA . ASN A 1 89 ? 8.846 -32.121 -9.005 1.000 19.006 87 ASN A CA 1
ATOM 1192 C C . ASN A 1 89 ? 8.187 -31.706 -7.688 1.000 19.145 87 ASN A C 1
ATOM 1193 O O . ASN A 1 89 ? 7.060 -32.142 -7.373 1.000 20.488 87 ASN A O 1
ATOM 1204 N N . SER A 1 90 ? 8.894 -30.849 -6.931 1.000 19.037 88 SER A N 1
ATOM 1205 C CA . SER A 1 90 ? 8.366 -30.205 -5.739 1.000 20.526 88 SER A CA 1
ATOM 1206 C C . SER A 1 90 ? 7.896 -31.282 -4.741 1.000 22.730 88 SER A C 1
ATOM 1207 O O . SER A 1 90 ? 6.804 -31.135 -4.224 1.000 20.958 88 SER A O 1
ATOM 1215 N N . LEU A 1 91 ? 8.736 -32.316 -4.501 1.000 21.310 89 LEU A N 1
ATOM 1216 C CA . LEU A 1 91 ? 8.327 -33.487 -3.770 1.000 20.627 89 LEU A CA 1
ATOM 1217 C C . LEU A 1 91 ? 8.144 -33.108 -2.301 1.000 22.924 89 LEU A C 1
ATOM 1218 O O . LEU A 1 91 ? 8.803 -32.205 -1.787 1.000 23.884 89 LEU A O 1
ATOM 1234 N N . ARG A 1 92 ? 7.173 -33.762 -1.692 1.000 22.819 90 ARG A N 1
ATOM 1235 C CA . ARG A 1 92 ? 6.869 -33.501 -0.295 1.000 23.670 90 ARG A CA 1
ATOM 1236 C C . ARG A 1 92 ? 6.677 -34.827 0.439 1.000 28.684 90 ARG A C 1
ATOM 1237 O O . ARG A 1 92 ? 6.594 -35.892 -0.172 1.000 22.266 90 ARG A O 1
ATOM 1258 N N . ALA A 1 93 ? 6.684 -34.787 1.795 1.000 26.033 91 ALA A N 1
ATOM 1259 C CA . ALA A 1 93 ? 6.649 -36.041 2.540 1.000 28.421 91 ALA A CA 1
ATOM 1260 C C . ALA A 1 93 ? 5.484 -36.951 2.160 1.000 26.094 91 ALA A C 1
ATOM 1261 O O . ALA A 1 93 ? 5.611 -38.186 2.124 1.000 27.937 91 ALA A O 1
ATOM 1268 N N . GLU A 1 94 ? 4.328 -36.393 1.782 1.000 25.037 92 GLU A N 1
ATOM 1269 C CA . GLU A 1 94 ? 3.212 -37.204 1.359 1.000 29.329 92 GLU A CA 1
ATOM 1270 C C . GLU A 1 94 ? 3.388 -37.934 0.048 1.000 27.280 92 GLU A C 1
ATOM 1271 O O . GLU A 1 94 ? 2.527 -38.740 -0.359 1.000 26.729 92 GLU A O 1
ATOM 1283 N N . ASP A 1 95 ? 4.453 -37.600 -0.661 1.000 20.572 93 ASP A N 1
ATOM 1284 C CA . ASP A 1 95 ? 4.839 -38.343 -1.865 1.000 20.772 93 ASP A CA 1
ATOM 1285 C C . ASP A 1 95 ? 5.625 -39.631 -1.620 1.000 21.907 93 ASP A C 1
ATOM 1286 O O . ASP A 1 95 ? 5.809 -40.414 -2.539 1.000 22.279 93 ASP A O 1
ATOM 1295 N N . THR A 1 96 ? 6.065 -39.887 -0.372 1.000 21.982 94 THR A N 1
ATOM 1296 C CA . THR A 1 96 ? 6.815 -41.065 -0.032 1.000 20.888 94 THR A CA 1
ATOM 1297 C C . THR A 1 96 ? 5.884 -42.285 -0.209 1.000 20.428 94 THR A C 1
ATOM 1298 O O . THR A 1 96 ? 4.786 -42.275 0.355 1.000 22.926 94 THR A O 1
ATOM 1309 N N . ALA A 1 97 ? 6.308 -43.246 -1.014 1.000 19.557 95 ALA A N 1
ATOM 1310 C CA . ALA A 1 97 ? 5.543 -44.420 -1.431 1.000 21.269 95 ALA A CA 1
ATOM 1311 C C . ALA A 1 97 ? 6.377 -45.293 -2.324 1.000 20.833 95 ALA A C 1
ATOM 1312 O O . ALA A 1 97 ? 7.374 -44.881 -2.919 1.000 19.761 95 ALA A O 1
ATOM 1319 N N . THR A 1 98 ? 5.876 -46.530 -2.528 1.000 19.019 96 THR A N 1
ATOM 1320 C CA . THR A 1 98 ? 6.301 -47.357 -3.618 1.000 17.015 96 THR A CA 1
ATOM 1321 C C . THR A 1 98 ? 5.441 -46.987 -4.857 1.000 19.396 96 THR A C 1
ATOM 1322 O O . THR A 1 98 ? 4.227 -47.041 -4.744 1.000 20.757 96 THR A O 1
ATOM 1333 N N . TYR A 1 99 ? 6.076 -46.742 -6.002 1.000 22.135 97 TYR A N 1
ATOM 1334 C CA . TYR A 1 99 ? 5.356 -46.373 -7.239 1.000 19.445 97 TYR A CA 1
ATOM 1335 C C . TYR A 1 99 ? 5.462 -47.554 -8.165 1.000 19.666 97 TYR A C 1
ATOM 1336 O O . TYR A 1 99 ? 6.533 -48.135 -8.293 1.000 23.616 97 TYR A O 1
ATOM 1354 N N . TYR A 1 100 ? 4.379 -47.843 -8.898 1.000 19.614 98 TYR A N 1
ATOM 1355 C CA . TYR A 1 100 ? 4.159 -48.910 -9.807 1.000 22.239 98 TYR A CA 1
ATOM 1356 C C . TYR A 1 100 ? 3.589 -48.312 -11.102 1.000 24.349 98 TYR A C 1
ATOM 1357 O O . TYR A 1 100 ? 2.833 -47.311 -11.022 1.000 22.996 98 TYR A O 1
ATOM 1375 N N . CYS A 1 101 ? 3.975 -48.936 -12.223 1.000 25.143 99 CYS A N 1
ATOM 1376 C CA . CYS A 1 101 ? 3.326 -48.640 -13.476 1.000 23.048 99 CYS A CA 1
ATOM 1377 C C . CYS A 1 101 ? 2.588 -49.903 -13.947 1.000 25.120 99 CYS A C 1
ATOM 1378 O O . CYS A 1 101 ? 3.036 -51.037 -13.684 1.000 29.255 99 CYS A O 1
ATOM 1386 N N . ALA A 1 102 ? 1.498 -49.652 -14.673 1.000 24.870 100 ALA A N 1
ATOM 1387 C CA . ALA A 1 102 ? 0.635 -50.742 -15.118 1.000 25.960 100 ALA A CA 1
ATOM 1388 C C . ALA A 1 102 ? -0.181 -50.233 -16.286 1.000 25.543 100 ALA A C 1
ATOM 1389 O O . ALA A 1 102 ? -0.646 -49.102 -16.313 1.000 23.033 100 ALA A O 1
ATOM 1396 N N . PRO A 1 103 ? -0.513 -51.120 -17.237 1.000 28.085 101 PRO A N 1
ATOM 1397 C CA . PRO A 1 103 ? -1.564 -50.755 -18.172 1.000 26.927 101 PRO A CA 1
ATOM 1398 C C . PRO A 1 103 ? -2.888 -50.588 -17.432 1.000 25.613 101 PRO A C 1
ATOM 1399 O O . PRO A 1 103 ? -3.219 -51.277 -16.483 1.000 27.872 101 PRO A O 1
ATOM 1410 N N . MET A 1 104 ? -3.698 -49.627 -17.899 1.000 25.839 102 MET A N 1
ATOM 1411 C CA . MET A 1 104 ? -4.970 -49.338 -17.279 1.000 28.597 102 MET A CA 1
ATOM 1412 C C . MET A 1 104 ? -6.009 -49.133 -18.390 1.000 31.224 102 MET A C 1
ATOM 1413 O O . MET A 1 104 ? -5.637 -48.744 -19.504 1.000 33.238 102 MET A O 1
ATOM 1427 N N . THR A 1 105 ? -7.277 -49.416 -18.064 1.000 30.457 103 THR A N 1
ATOM 1428 C CA . THR A 1 105 ? -8.376 -49.032 -18.978 1.000 32.180 103 THR A CA 1
ATOM 1429 C C . THR A 1 105 ? -9.244 -47.996 -18.277 1.000 28.541 103 THR A C 1
ATOM 1430 O O . THR A 1 105 ? -9.519 -48.112 -17.107 1.000 34.585 103 THR A O 1
ATOM 1441 N N . LEU A 1 106 ? -9.619 -46.929 -18.988 1.000 29.711 104 LEU A N 1
ATOM 1442 C CA . LEU A 1 106 ? -10.541 -45.964 -18.447 1.000 27.256 104 LEU A CA 1
ATOM 1443 C C . LEU A 1 106 ? -11.951 -46.465 -18.720 1.000 38.183 104 LEU A C 1
ATOM 1444 O O . LEU A 1 106 ? -12.410 -46.368 -19.836 1.000 34.702 104 LEU A O 1
ATOM 1460 N N . ALA A 1 107 ? -12.588 -47.058 -17.714 1.000 33.176 105 ALA A N 1
ATOM 1461 C CA . ALA A 1 107 ? -13.868 -47.727 -17.878 1.000 37.423 105 ALA A CA 1
ATOM 1462 C C . ALA A 1 107 ? -15.040 -46.743 -18.071 1.000 35.621 105 ALA A C 1
ATOM 1463 O O . ALA A 1 107 ? -15.902 -46.933 -18.961 1.000 37.970 105 ALA A O 1
ATOM 1470 N N . GLU A 1 108 ? -15.028 -45.680 -17.286 1.000 28.611 106 GLU A N 1
ATOM 1471 C CA . GLU A 1 108 ? -16.127 -44.753 -17.179 1.000 36.660 106 GLU A CA 1
ATOM 1472 C C . GLU A 1 108 ? -15.690 -43.468 -16.519 1.000 37.159 106 GLU A C 1
ATOM 1473 O O . GLU A 1 108 ? -14.777 -43.462 -15.657 1.000 33.395 106 GLU A O 1
ATOM 1485 N N . THR A 1 109 ? -16.323 -42.361 -16.959 1.000 29.376 107 THR A N 1
ATOM 1486 C CA . THR A 1 109 ? -16.153 -41.038 -16.408 1.000 24.132 107 THR A CA 1
ATOM 1487 C C . THR A 1 109 ? -17.553 -40.515 -16.045 1.000 33.845 107 THR A C 1
ATOM 1488 O O . THR A 1 109 ? -18.524 -40.799 -16.755 1.000 32.831 107 THR A O 1
ATOM 1499 N N . TYR A 1 110 ? -17.703 -39.974 -14.826 1.000 29.500 108 TYR A N 1
ATOM 1500 C CA . TYR A 1 110 ? -18.954 -39.367 -14.318 1.000 30.902 108 TYR A CA 1
ATOM 1501 C C . TYR A 1 110 ? -18.659 -37.900 -14.065 1.000 31.459 108 TYR A C 1
ATOM 1502 O O . TYR A 1 110 ? -17.779 -37.478 -13.341 1.000 33.127 108 TYR A O 1
ATOM 1520 N N . TYR A 1 111 ? -19.410 -37.033 -14.738 1.000 27.456 109 TYR A N 1
ATOM 1521 C CA . TYR A 1 111 ? -19.320 -35.625 -14.601 1.000 24.890 109 TYR A CA 1
ATOM 1522 C C . TYR A 1 111 ? -20.551 -35.092 -13.899 1.000 31.800 109 TYR A C 1
ATOM 1523 O O . TYR A 1 111 ? -21.626 -35.595 -14.167 1.000 28.353 109 TYR A O 1
ATOM 1541 N N . GLU A 1 112 ? -20.350 -34.067 -13.092 1.000 32.007 110 GLU A N 1
ATOM 1542 C CA . GLU A 1 112 ? -21.319 -33.551 -12.149 1.000 37.920 110 GLU A CA 1
ATOM 1543 C C . GLU A 1 112 ? -21.340 -32.067 -12.393 1.000 30.859 110 GLU A C 1
ATOM 1544 O O . GLU A 1 112 ? -20.419 -31.344 -12.087 1.000 37.380 110 GLU A O 1
ATOM 1556 N N . TRP A 1 113 ? -22.362 -31.630 -13.111 1.000 29.264 111 TRP A N 1
ATOM 1557 C CA . TRP A 1 113 ? -22.494 -30.261 -13.507 1.000 25.052 111 TRP A CA 1
ATOM 1558 C C . TRP A 1 113 ? -23.444 -29.502 -12.577 1.000 34.504 111 TRP A C 1
ATOM 1559 O O . TRP A 1 113 ? -24.578 -29.910 -12.422 1.000 40.239 111 TRP A O 1
ATOM 1580 N N . LEU A 1 114 ? -23.057 -28.322 -12.132 1.000 29.931 112 LEU A N 1
ATOM 1581 C CA . LEU A 1 114 ? -23.903 -27.453 -11.314 1.000 34.266 112 LEU A CA 1
ATOM 1582 C C . LEU A 1 114 ? -24.472 -26.274 -12.094 1.000 29.593 112 LEU A C 1
ATOM 1583 O O . LEU A 1 114 ? -23.726 -25.479 -12.709 1.000 38.466 112 LEU A O 1
ATOM 1599 N N . ILE A 1 115 ? -25.768 -26.001 -11.902 1.000 35.586 113 ILE A N 1
ATOM 1600 C CA . ILE A 1 115 ? -26.357 -24.777 -12.457 1.000 36.600 113 ILE A CA 1
ATOM 1601 C C . ILE A 1 115 ? -26.957 -23.871 -11.360 1.000 4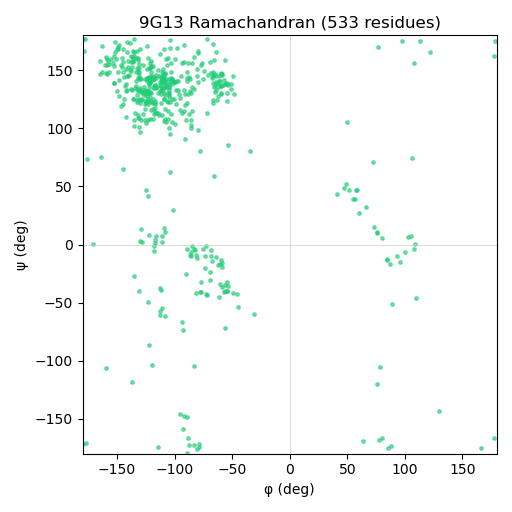7.006 113 ILE A C 1
ATOM 1602 O O . ILE A 1 115 ? -27.583 -24.407 -10.469 1.000 45.944 113 ILE A O 1
ATOM 1618 N N . SER A 1 116 ? -26.832 -22.525 -11.474 1.000 53.660 114 SER A N 1
ATOM 1619 C CA . SER A 1 116 ? -27.556 -21.539 -10.658 1.000 57.524 114 SER A CA 1
ATOM 1620 C C . SER A 1 116 ? -28.147 -20.427 -11.500 1.000 56.387 114 SER A C 1
ATOM 1621 O O . SER A 1 116 ? -27.429 -19.837 -12.296 1.000 76.213 114 SER A O 1
ATOM 1629 N N . GLY A 1 117 ? -29.398 -20.051 -11.221 1.000 63.128 115 GLY A N 1
ATOM 1630 C CA . GLY A 1 117 ? -29.945 -18.790 -11.715 1.000 60.754 115 GLY A CA 1
ATOM 1631 C C . GLY A 1 117 ? -30.973 -18.976 -12.833 1.000 66.795 115 GLY A C 1
ATOM 1632 O O . GLY A 1 117 ? -30.956 -19.983 -13.530 1.000 65.398 115 GLY A O 1
ATOM 1636 N N . TYR A 1 118 ? -31.870 -17.987 -12.998 1.000 62.364 116 TYR A N 1
ATOM 1637 C CA . TYR A 1 118 ? -32.803 -17.959 -14.118 1.000 65.111 116 TYR A CA 1
ATOM 1638 C C . TYR A 1 118 ? -32.003 -17.433 -15.296 1.000 77.580 116 TYR A C 1
ATOM 1639 O O . TYR A 1 118 ? -31.190 -16.526 -15.120 1.000 72.525 116 TYR A O 1
ATOM 1657 N N . TRP A 1 119 ? -32.193 -17.987 -16.493 1.000 88.281 117 TRP A N 1
ATOM 1658 C CA . TRP A 1 119 ? -31.285 -17.566 -17.546 1.000 87.432 117 TRP A CA 1
ATOM 1659 C C . TRP A 1 119 ? -32.015 -17.003 -18.747 1.000 101.334 117 TRP A C 1
ATOM 1660 O O . TRP A 1 119 ? -31.680 -15.910 -19.218 1.000 132.404 117 TRP A O 1
ATOM 1681 N N . GLY A 1 120 ? -33.007 -17.738 -19.227 1.000 75.318 118 GLY A N 1
ATOM 1682 C CA . GLY A 1 120 ? -33.498 -17.409 -20.542 1.000 63.473 118 GLY A CA 1
ATOM 1683 C C . GLY A 1 120 ? -34.581 -18.381 -20.950 1.000 42.183 118 GLY A C 1
ATOM 1684 O O . GLY A 1 120 ? -34.805 -19.414 -20.354 1.000 39.487 118 GLY A O 1
ATOM 1688 N N . GLN A 1 121 ? -35.330 -17.963 -21.938 1.000 40.655 119 GLN A N 1
ATOM 1689 C CA . GLN A 1 121 ? -36.217 -18.946 -22.470 1.000 42.281 119 GLN A CA 1
ATOM 1690 C C . GLN A 1 121 ? -35.291 -19.994 -23.092 1.000 30.249 119 GLN A C 1
ATOM 1691 O O . GLN A 1 121 ? -34.135 -19.729 -23.541 1.000 31.042 119 GLN A O 1
ATOM 1705 N N . GLY A 1 122 ? -35.937 -21.116 -23.206 1.000 27.184 120 GLY A N 1
ATOM 1706 C CA . GLY A 1 122 ? -35.473 -22.227 -24.000 1.000 30.134 120 GLY A CA 1
ATOM 1707 C C . GLY A 1 122 ? -36.047 -22.114 -25.395 1.000 28.811 120 GLY A C 1
ATOM 1708 O O . GLY A 1 122 ? -36.920 -21.290 -25.677 1.000 25.668 120 GLY A O 1
ATOM 1712 N N . THR A 1 123 ? -35.569 -22.975 -26.269 1.000 20.587 121 THR A N 1
ATOM 1713 C CA . THR A 1 123 ? -36.060 -23.044 -27.649 1.000 24.219 121 THR A CA 1
ATOM 1714 C C . THR A 1 123 ? -36.482 -24.482 -27.972 1.000 24.204 121 THR A C 1
ATOM 1715 O O . THR A 1 123 ? -35.822 -25.467 -27.633 1.000 25.464 121 THR A O 1
ATOM 1726 N N . GLN A 1 124 ? -37.635 -24.648 -28.607 1.000 21.482 122 GLN A N 1
ATOM 1727 C CA . GLN A 1 124 ? -38.270 -25.930 -28.769 1.000 22.105 122 GLN A CA 1
ATOM 1728 C C . GLN A 1 124 ? -37.743 -26.582 -30.065 1.000 22.113 122 GLN A C 1
ATOM 1729 O O . GLN A 1 124 ? -37.552 -25.897 -31.099 1.000 24.216 122 GLN A O 1
ATOM 1743 N N . VAL A 1 125 ? -37.310 -27.840 -29.931 1.000 20.704 123 VAL A N 1
ATOM 1744 C CA . VAL A 1 125 ? -36.850 -28.635 -31.054 1.000 22.001 123 VAL A CA 1
ATOM 1745 C C . VAL A 1 125 ? -37.746 -29.862 -31.205 1.000 25.230 123 VAL A C 1
ATOM 1746 O O . VAL A 1 125 ? -37.933 -30.622 -30.254 1.000 23.058 123 VAL A O 1
ATOM 1759 N N . THR A 1 126 ? -38.348 -30.084 -32.402 1.000 19.899 124 THR A N 1
ATOM 1760 C CA . THR A 1 126 ? -39.158 -31.256 -32.666 1.000 19.717 124 THR A CA 1
ATOM 1761 C C . THR A 1 126 ? -38.609 -31.926 -33.905 1.000 20.468 124 THR A C 1
ATOM 1762 O O . THR A 1 126 ? -38.423 -31.199 -34.873 1.000 21.497 124 THR A O 1
ATOM 1773 N N . VAL A 1 127 ? -38.341 -33.224 -33.814 1.000 19.318 125 VAL A N 1
ATOM 1774 C CA . VAL A 1 127 ? -37.812 -34.040 -34.888 1.000 21.734 125 VAL A CA 1
ATOM 1775 C C . VAL A 1 127 ? -38.814 -35.103 -35.167 1.000 21.289 125 VAL A C 1
ATOM 1776 O O . VAL A 1 127 ? -39.008 -35.962 -34.306 1.000 21.959 125 VAL A O 1
ATOM 1789 N N . SER A 1 128 ? -39.510 -35.002 -36.314 1.000 23.930 126 SER A N 1
ATOM 1790 C CA . SER A 1 128 ? -40.437 -36.056 -36.675 1.000 25.586 126 SER A CA 1
ATOM 1791 C C . SER A 1 128 ? -40.709 -36.084 -38.190 1.000 22.101 126 SER A C 1
ATOM 1792 O O . SER A 1 128 ? -40.584 -35.063 -38.877 1.000 24.590 126 SER A O 1
ATOM 1800 N N . SER A 1 129 ? -41.090 -37.267 -38.634 1.000 28.173 127 SER A N 1
ATOM 1801 C CA . SER A 1 129 ? -41.376 -37.447 -40.059 1.000 31.303 127 SER A CA 1
ATOM 1802 C C . SER A 1 129 ? -42.627 -36.699 -40.496 1.000 40.079 127 SER A C 1
ATOM 1803 O O . SER A 1 129 ? -42.894 -36.554 -41.687 1.000 41.896 127 SER A O 1
ATOM 1811 N N . ALA A 1 130 ? -43.329 -36.090 -39.555 1.000 33.782 128 ALA A N 1
ATOM 1812 C CA . ALA A 1 130 ? -44.476 -35.276 -39.929 1.000 38.978 128 ALA A CA 1
ATOM 1813 C C . ALA A 1 130 ? -44.091 -33.856 -40.291 1.000 41.212 128 ALA A C 1
ATOM 1814 O O . ALA A 1 130 ? -44.971 -33.087 -40.719 1.000 38.393 128 ALA A O 1
ATOM 1821 N N . ALA A 1 131 ? -42.815 -33.454 -40.045 1.000 30.782 129 ALA A N 1
ATOM 1822 C CA . ALA A 1 131 ? -42.402 -32.109 -40.340 1.000 26.543 129 ALA A CA 1
ATOM 1823 C C . ALA A 1 131 ? -42.543 -31.859 -41.856 1.000 37.698 129 ALA A C 1
ATOM 1824 O O . ALA A 1 131 ? -42.054 -32.707 -42.648 1.000 35.486 129 ALA A O 1
ATOM 1831 N N . ALA A 1 132 ? -43.106 -30.693 -42.225 1.000 40.507 130 ALA A N 1
ATOM 1832 C CA . ALA A 1 132 ? -43.317 -30.373 -43.638 1.000 40.392 130 ALA A CA 1
ATOM 1833 C C . ALA A 1 132 ? -43.424 -28.853 -43.891 1.000 45.817 130 ALA A C 1
ATOM 1834 O O . ALA A 1 132 ? -43.260 -28.117 -42.889 1.000 53.678 130 ALA A O 1
ATOM 1841 N N . LYS B 2 1 ? -15.834 -48.099 -26.103 1.000 61.934 369 LYS B N 1
ATOM 1842 C CA . LYS B 2 1 ? -15.477 -48.659 -24.771 1.000 51.419 369 LYS B CA 1
ATOM 1843 C C . LYS B 2 1 ? -15.790 -47.640 -23.655 1.000 41.221 369 LYS B C 1
ATOM 1844 O O . LYS B 2 1 ? -16.681 -47.877 -22.870 1.000 44.855 369 LYS B O 1
ATOM 1865 N N . LYS B 2 2 ? -15.024 -46.555 -23.553 1.000 43.590 370 LYS B N 1
ATOM 1866 C CA . LYS B 2 2 ? -15.152 -45.523 -22.533 1.000 47.085 370 LYS B CA 1
ATOM 1867 C C . LYS B 2 2 ? -16.596 -44.982 -22.513 1.000 43.230 370 LYS B C 1
ATOM 1868 O O . LYS B 2 2 ? -17.134 -44.591 -23.537 1.000 35.142 370 LYS B O 1
ATOM 1887 N N . ILE B 2 3 ? -17.256 -45.042 -21.366 1.000 30.868 371 ILE B N 1
ATOM 1888 C CA . ILE B 2 3 ? -18.604 -44.545 -21.150 1.000 36.737 371 ILE B CA 1
ATOM 1889 C C . ILE B 2 3 ? -18.454 -43.250 -20.375 1.000 33.627 371 ILE B C 1
ATOM 1890 O O . ILE B 2 3 ? -17.635 -43.129 -19.452 1.000 35.945 371 ILE B O 1
ATOM 1906 N N . GLU B 2 4 ? -19.264 -42.261 -20.742 1.000 27.092 372 GLU B N 1
ATOM 1907 C CA . GLU B 2 4 ? -19.393 -41.055 -19.996 1.000 23.079 372 GLU B CA 1
ATOM 1908 C C . GLU B 2 4 ? -20.815 -40.887 -19.487 1.000 33.214 372 GLU B C 1
ATOM 1909 O O . GLU B 2 4 ? -21.790 -41.197 -20.193 1.000 27.726 372 GLU B O 1
ATOM 1921 N N . THR B 2 5 ? -20.926 -40.359 -18.271 1.000 28.206 373 THR B N 1
ATOM 1922 C CA . THR B 2 5 ? -22.216 -39.997 -17.693 1.000 28.648 373 THR B CA 1
ATOM 1923 C C . THR B 2 5 ? -22.154 -38.548 -17.241 1.000 29.900 373 THR B C 1
ATOM 1924 O O . THR B 2 5 ? -21.273 -38.086 -16.519 1.000 29.133 373 THR B O 1
ATOM 1935 N N . HIS B 2 6 ? -23.180 -37.732 -17.572 1.000 27.287 374 HIS B N 1
ATOM 1936 C CA . HIS B 2 6 ? -23.111 -36.334 -17.271 1.000 25.211 374 HIS B CA 1
ATOM 1937 C C . HIS B 2 6 ? -24.369 -36.052 -16.443 1.000 33.451 374 HIS B C 1
ATOM 1938 O O . HIS B 2 6 ? -25.463 -36.415 -16.916 1.000 28.709 374 HIS B O 1
ATOM 1953 N N . LYS B 2 7 ? -24.168 -35.543 -15.219 1.000 30.210 375 LYS B N 1
ATOM 1954 C CA . LYS B 2 7 ? -25.256 -35.411 -14.248 1.000 37.993 375 LYS B CA 1
ATOM 1955 C C . LYS B 2 7 ? -25.481 -33.928 -14.070 1.000 26.483 375 LYS B C 1
ATOM 1956 O O . LYS B 2 7 ? -24.548 -33.137 -13.991 1.000 31.506 375 LYS B O 1
ATOM 1975 N N . LEU B 2 8 ? -26.765 -33.465 -14.021 1.000 27.761 376 LEU B N 1
ATOM 1976 C CA . LEU B 2 8 ? -27.085 -32.108 -13.673 1.000 23.880 376 LEU B CA 1
ATOM 1977 C C . LEU B 2 8 ? -27.549 -32.030 -12.217 1.000 32.748 376 LEU B C 1
ATOM 1978 O O . LEU B 2 8 ? -28.424 -32.817 -11.821 1.000 28.933 376 LEU B O 1
ATOM 1994 N N . THR B 2 9 ? -27.081 -30.972 -11.580 1.000 32.523 377 THR B N 1
ATOM 1995 C CA . THR B 2 9 ? -27.509 -30.551 -10.238 1.000 38.449 377 THR B CA 1
ATOM 1996 C C . THR B 2 9 ? -27.800 -29.061 -10.258 1.000 28.972 377 THR B C 1
ATOM 1997 O O . THR B 2 9 ? -26.990 -28.157 -10.578 1.000 40.019 377 THR B O 1
ATOM 2008 N N . PHE B 2 10 ? -29.041 -28.716 -9.874 1.000 43.173 378 PHE B N 1
ATOM 2009 C CA . PHE B 2 10 ? -29.502 -27.336 -9.880 1.000 40.498 378 PHE B CA 1
ATOM 2010 C C . PHE B 2 10 ? -29.555 -26.843 -8.443 1.000 50.339 378 PHE B C 1
ATOM 2011 O O . PHE B 2 10 ? -30.300 -27.426 -7.670 1.000 43.137 378 PHE B O 1
ATOM 2028 N N . ARG B 2 11 ? -28.836 -25.761 -8.140 1.000 55.081 379 ARG B N 1
ATOM 2029 C CA . ARG B 2 11 ? -28.627 -25.349 -6.770 1.000 70.844 379 ARG B CA 1
ATOM 2030 C C . ARG B 2 11 ? -28.679 -23.824 -6.712 1.000 78.994 379 ARG B C 1
ATOM 2031 O O . ARG B 2 11 ? -28.673 -23.193 -7.759 1.000 77.196 379 ARG B O 1
ATOM 2052 N N . GLU B 2 12 ? -28.802 -23.270 -5.489 1.000 103.374 380 GLU B N 1
ATOM 2053 C CA . GLU B 2 12 ? -28.627 -21.848 -5.199 1.000 109.419 380 GLU B CA 1
ATOM 2054 C C . GLU B 2 12 ? -27.155 -21.620 -4.794 1.000 101.151 380 GLU B C 1
ATOM 2055 O O . GLU B 2 12 ? -26.567 -20.582 -5.197 1.000 74.004 380 GLU B O 1
ATOM 2067 N N . VAL C 1 6 ? 37.084 -18.765 3.022 1.000 85.309 4 VAL E N 1
ATOM 2068 C CA . VAL C 1 6 ? 35.859 -19.578 2.711 1.000 92.720 4 VAL E CA 1
ATOM 2069 C C . VAL C 1 6 ? 36.079 -20.388 1.425 1.000 88.368 4 VAL E C 1
ATOM 2070 O O . VAL C 1 6 ? 36.579 -19.887 0.415 1.000 68.774 4 VAL E O 1
ATOM 2083 N N . GLN C 1 7 ? 35.736 -21.684 1.486 1.000 76.069 5 GLN E N 1
ATOM 2084 C CA . GLN C 1 7 ? 35.807 -22.556 0.321 1.000 77.095 5 GLN E CA 1
ATOM 2085 C C . GLN C 1 7 ? 34.400 -23.044 -0.025 1.000 63.713 5 GLN E C 1
ATOM 2086 O O . GLN C 1 7 ? 33.642 -23.428 0.892 1.000 45.170 5 GLN E O 1
ATOM 2100 N N . LEU C 1 8 ? 34.095 -23.037 -1.338 1.000 61.772 6 LEU E N 1
ATOM 2101 C CA . LEU C 1 8 ? 32.803 -23.504 -1.857 1.000 60.109 6 LEU E CA 1
ATOM 2102 C C . LEU C 1 8 ? 33.024 -24.682 -2.807 1.000 54.598 6 LEU E C 1
ATOM 2103 O O . LEU C 1 8 ? 33.963 -24.659 -3.597 1.000 55.214 6 LEU E O 1
ATOM 2119 N N . GLN C 1 9 ? 32.090 -25.641 -2.806 1.000 52.767 7 GLN E N 1
ATOM 2120 C CA . GLN C 1 9 ? 32.145 -26.697 -3.809 1.000 52.235 7 GLN E CA 1
ATOM 2121 C C . GLN C 1 9 ? 30.797 -26.811 -4.543 1.000 29.781 7 GLN E C 1
ATOM 2122 O O . GLN C 1 9 ? 29.767 -26.891 -3.872 1.000 35.086 7 GLN E O 1
ATOM 2136 N N . ALA C 1 10 ? 30.860 -26.810 -5.874 1.000 40.705 8 ALA E N 1
ATOM 2137 C CA . ALA C 1 10 ? 29.675 -26.902 -6.725 1.000 39.843 8 ALA E CA 1
ATOM 2138 C C . ALA C 1 10 ? 29.482 -28.345 -7.159 1.000 32.694 8 ALA E C 1
ATOM 2139 O O . ALA C 1 10 ? 30.445 -28.928 -7.610 1.000 33.941 8 ALA E O 1
ATOM 2146 N N . SER C 1 11 ? 28.260 -28.907 -7.076 1.000 27.757 9 SER E N 1
ATOM 2147 C CA . SER C 1 11 ? 28.071 -30.231 -7.660 1.000 33.043 9 SER E CA 1
ATOM 2148 C C . SER C 1 11 ? 26.611 -30.370 -8.097 1.000 30.464 9 SER E C 1
ATOM 2149 O O . SER C 1 11 ? 25.795 -29.469 -7.840 1.000 29.014 9 SER E O 1
ATOM 2157 N N . GLY C 1 12 ? 26.284 -31.497 -8.774 1.000 28.705 10 GLY E N 1
ATOM 2158 C CA . GLY C 1 12 ? 24.891 -31.756 -9.079 1.000 28.048 10 GLY E CA 1
ATOM 2159 C C . GLY C 1 12 ? 24.520 -31.589 -10.553 1.000 30.295 10 GLY E C 1
ATOM 2160 O O . GLY C 1 12 ? 23.363 -31.788 -10.893 1.000 29.664 10 GLY E O 1
ATOM 2164 N N . GLY C 1 13 ? 25.431 -31.163 -11.423 1.000 27.295 11 GLY E N 1
ATOM 2165 C CA . GLY C 1 13 ? 25.175 -31.063 -12.844 1.000 29.524 11 GLY E CA 1
ATOM 2166 C C . GLY C 1 13 ? 24.969 -32.429 -13.497 1.000 28.933 11 GLY E C 1
ATOM 2167 O O . GLY C 1 13 ? 25.000 -33.405 -12.779 1.000 31.864 11 GLY E O 1
ATOM 2171 N N . GLY C 1 14 ? 24.585 -32.444 -14.763 1.000 29.535 12 GLY E N 1
ATOM 2172 C CA . GLY C 1 14 ? 24.314 -33.681 -15.479 1.000 26.075 12 GLY E CA 1
ATOM 2173 C C . GLY C 1 14 ? 23.841 -33.369 -16.875 1.000 28.484 12 GLY E C 1
ATOM 2174 O O . GLY C 1 14 ? 24.032 -32.287 -17.415 1.000 27.597 12 GLY E O 1
ATOM 2178 N N . PHE C 1 15 ? 23.315 -34.404 -17.485 1.000 24.807 13 PHE E N 1
ATOM 2179 C CA . PHE C 1 15 ? 23.005 -34.442 -18.897 1.000 22.499 13 PHE E CA 1
ATOM 2180 C C . PHE C 1 15 ? 21.578 -34.981 -18.855 1.000 27.969 13 PHE E C 1
ATOM 2181 O O . PHE C 1 15 ? 21.406 -36.165 -18.535 1.000 26.840 13 PHE E O 1
ATOM 2198 N N . VAL C 1 16 ? 20.587 -34.143 -19.152 1.000 23.542 14 VAL E N 1
ATOM 2199 C CA . VAL C 1 16 ? 19.177 -34.525 -19.073 1.000 25.538 14 VAL E CA 1
ATOM 2200 C C . VAL C 1 16 ? 18.393 -34.062 -20.277 1.000 26.239 14 VAL E C 1
ATOM 2201 O O . VAL C 1 16 ? 18.789 -33.166 -20.976 1.000 24.034 14 VAL E O 1
ATOM 2214 N N . GLN C 1 17 ? 17.207 -34.670 -20.469 1.000 25.749 15 GLN E N 1
ATOM 2215 C CA . GLN C 1 17 ? 16.309 -34.284 -21.526 1.000 27.619 15 GLN E CA 1
ATOM 2216 C C . GLN C 1 17 ? 15.584 -32.982 -21.192 1.000 23.440 15 GLN E C 1
ATOM 2217 O O . GLN C 1 17 ? 15.341 -32.655 -20.043 1.000 23.573 15 GLN E O 1
ATOM 2231 N N . PRO C 1 18 ? 15.115 -32.256 -22.186 1.000 26.185 16 PRO E N 1
ATOM 2232 C CA . PRO C 1 18 ? 14.277 -31.096 -21.952 1.000 26.254 16 PRO E CA 1
ATOM 2233 C C . PRO C 1 18 ? 13.044 -31.544 -21.152 1.000 24.672 16 PRO E C 1
ATOM 2234 O O . PRO C 1 18 ? 12.504 -32.611 -21.384 1.000 24.494 16 PRO E O 1
ATOM 2245 N N . GLY C 1 19 ? 12.694 -30.726 -20.178 1.000 23.015 17 GLY E N 1
ATOM 2246 C CA . GLY C 1 19 ? 11.573 -31.040 -19.295 1.000 27.896 17 GLY E CA 1
ATOM 2247 C C . GLY C 1 19 ? 12.070 -31.705 -18.001 1.000 22.247 17 GLY E C 1
ATOM 2248 O O . GLY C 1 19 ? 11.332 -31.797 -16.990 1.000 23.881 17 GLY E O 1
ATOM 2252 N N . GLY C 1 20 ? 13.331 -32.186 -17.979 1.000 21.453 18 GLY E N 1
ATOM 2253 C CA . GLY C 1 20 ? 13.884 -32.806 -16.790 1.000 21.043 18 GLY E CA 1
ATOM 2254 C C . GLY C 1 20 ? 14.348 -31.834 -15.724 1.000 18.655 18 GLY E C 1
ATOM 2255 O O . GLY C 1 20 ? 14.171 -30.589 -15.841 1.000 22.139 18 GLY E O 1
ATOM 2259 N N . SER C 1 21 ? 15.010 -32.370 -14.712 1.000 19.013 19 SER E N 1
ATOM 2260 C CA . SER C 1 21 ? 15.396 -31.569 -13.561 1.000 20.884 19 SER E CA 1
ATOM 2261 C C . SER C 1 21 ? 16.797 -31.924 -13.140 1.000 20.319 19 SER E C 1
ATOM 2262 O O . SER C 1 21 ? 17.246 -33.056 -13.325 1.000 23.016 19 SER E O 1
ATOM 2270 N N . LEU C 1 22 ? 17.442 -30.986 -12.440 1.000 19.269 20 LEU E N 1
ATOM 2271 C CA . LEU C 1 22 ? 18.712 -31.176 -11.776 1.000 21.841 20 LEU E CA 1
ATOM 2272 C C . LEU C 1 22 ? 18.699 -30.326 -10.520 1.000 24.143 20 LEU E C 1
ATOM 2273 O O . LEU C 1 22 ? 17.995 -29.307 -10.402 1.000 22.849 20 LEU E O 1
ATOM 2289 N N . ARG C 1 23 ? 19.497 -30.756 -9.540 1.000 23.177 21 ARG E N 1
ATOM 2290 C CA . ARG C 1 23 ? 19.539 -30.007 -8.280 1.000 23.150 21 ARG E CA 1
ATOM 2291 C C . ARG C 1 23 ? 21.020 -29.789 -8.042 1.000 29.362 21 ARG E C 1
ATOM 2292 O O . ARG C 1 23 ? 21.791 -30.727 -7.754 1.000 26.392 21 ARG E O 1
ATOM 2313 N N . LEU C 1 24 ? 21.482 -28.540 -8.229 1.000 23.595 22 LEU E N 1
ATOM 2314 C CA . LEU C 1 24 ? 22.826 -28.147 -7.868 1.000 23.599 22 LEU E CA 1
ATOM 2315 C C . LEU C 1 24 ? 23.012 -27.844 -6.394 1.000 21.722 22 LEU E C 1
ATOM 2316 O O . LEU C 1 24 ? 22.104 -27.360 -5.685 1.000 24.553 22 LEU E O 1
ATOM 2332 N N . SER C 1 25 ? 24.227 -28.205 -5.928 1.000 28.032 23 SER E N 1
ATOM 2333 C CA . SER C 1 25 ? 24.552 -27.899 -4.531 1.000 31.007 23 SER E CA 1
ATOM 2334 C C . SER C 1 25 ? 25.848 -27.104 -4.485 1.000 27.051 23 SER E C 1
ATOM 2335 O O . SER C 1 25 ? 26.789 -27.257 -5.287 1.000 28.380 23 SER E O 1
ATOM 2343 N N . CYS C 1 26 ? 25.844 -26.144 -3.545 1.000 33.644 24 CYS E N 1
ATOM 2344 C CA . CYS C 1 26 ? 26.993 -25.276 -3.321 1.000 36.791 24 CYS E CA 1
ATOM 2345 C C . CYS C 1 26 ? 27.320 -25.280 -1.822 1.000 30.929 24 CYS E C 1
ATOM 2346 O O . CYS C 1 26 ? 26.563 -24.737 -1.007 1.000 30.843 24 CYS E O 1
ATOM 2354 N N . ALA C 1 27 ? 28.283 -26.114 -1.472 1.000 41.797 25 ALA E N 1
ATOM 2355 C CA . ALA C 1 27 ? 28.532 -26.416 -0.074 1.000 53.042 25 ALA E CA 1
ATOM 2356 C C . ALA C 1 27 ? 29.580 -25.423 0.419 1.000 44.451 25 ALA E C 1
ATOM 2357 O O . ALA C 1 27 ? 30.521 -25.153 -0.295 1.000 39.653 25 ALA E O 1
ATOM 2364 N N . ALA C 1 28 ? 29.312 -24.843 1.584 1.000 48.834 26 ALA E N 1
ATOM 2365 C CA . ALA C 1 28 ? 30.141 -23.792 2.132 1.000 52.497 26 ALA E CA 1
ATOM 2366 C C . ALA C 1 28 ? 30.941 -24.355 3.322 1.000 51.459 26 ALA E C 1
ATOM 2367 O O . ALA C 1 28 ? 30.399 -25.107 4.139 1.000 50.384 26 ALA E O 1
ATOM 2374 N N . SER C 1 29 ? 32.232 -24.010 3.351 1.000 52.665 27 SER E N 1
ATOM 2375 C CA . SER C 1 29 ? 33.108 -24.151 4.513 1.000 72.730 27 SER E CA 1
ATOM 2376 C C . SER C 1 29 ? 32.567 -23.426 5.756 1.000 76.800 27 SER E C 1
ATOM 2377 O O . SER C 1 29 ? 32.159 -24.073 6.729 1.000 92.992 27 SER E O 1
ATOM 2385 N N . GLY C 1 30 ? 32.621 -22.074 5.725 1.000 62.034 28 GLY E N 1
ATOM 2386 C CA . GLY C 1 30 ? 32.376 -21.203 6.879 1.000 71.179 28 GLY E CA 1
ATOM 2387 C C . GLY C 1 30 ? 31.512 -19.999 6.494 1.000 86.436 28 GLY E C 1
ATOM 2388 O O . GLY C 1 30 ? 30.374 -20.205 6.068 1.000 105.606 28 GLY E O 1
ATOM 2392 N N . TYR C 1 31 ? 32.036 -18.756 6.631 1.000 75.278 29 TYR E N 1
ATOM 2393 C CA . TYR C 1 31 ? 31.296 -17.564 6.215 1.000 74.718 29 TYR E CA 1
ATOM 2394 C C . TYR C 1 31 ? 32.220 -16.445 5.751 1.000 75.389 29 TYR E C 1
ATOM 2395 O O . TYR C 1 31 ? 33.360 -16.301 6.203 1.000 62.835 29 TYR E O 1
ATOM 2413 N N . THR C 1 32 ? 31.703 -15.666 4.794 1.000 87.561 30 THR E N 1
ATOM 2414 C CA . THR C 1 32 ? 32.387 -14.474 4.317 1.000 97.323 30 THR E CA 1
ATOM 2415 C C . THR C 1 32 ? 32.353 -13.449 5.436 1.000 103.538 30 THR E C 1
ATOM 2416 O O . THR C 1 32 ? 31.469 -13.508 6.310 1.000 68.687 30 THR E O 1
ATOM 2427 N N . SER C 1 33 ? 33.322 -12.527 5.359 1.000 101.214 31 SER E N 1
ATOM 2428 C CA . SER C 1 33 ? 33.299 -11.308 6.144 1.000 103.068 31 SER E CA 1
ATOM 2429 C C . SER C 1 33 ? 32.579 -10.231 5.339 1.000 80.639 31 SER E C 1
ATOM 2430 O O . SER C 1 33 ? 33.131 -9.726 4.361 1.000 66.262 31 SER E O 1
ATOM 2438 N N . GLY C 1 34 ? 31.343 -9.903 5.754 1.000 62.066 32 GLY E N 1
ATOM 2439 C CA . GLY C 1 34 ? 30.683 -8.725 5.222 1.000 60.251 32 GLY E CA 1
ATOM 2440 C C . GLY C 1 34 ? 29.278 -9.032 4.737 1.000 51.825 32 GLY E C 1
ATOM 2441 O O . GLY C 1 34 ? 28.592 -9.816 5.370 1.000 50.723 32 GLY E O 1
ATOM 2445 N N . ASP C 1 35 ? 28.862 -8.379 3.633 1.000 51.289 33 ASP E N 1
ATOM 2446 C CA . ASP C 1 35 ? 27.463 -8.454 3.214 1.000 49.268 33 ASP E CA 1
ATOM 2447 C C . ASP C 1 35 ? 27.271 -9.293 1.929 1.000 41.515 33 ASP E C 1
ATOM 2448 O O . ASP C 1 35 ? 26.169 -9.319 1.369 1.000 37.016 33 ASP E O 1
ATOM 2457 N N . GLU C 1 36 ? 28.292 -10.057 1.536 1.000 37.267 34 GLU E N 1
ATOM 2458 C CA . GLU C 1 36 ? 28.135 -10.997 0.437 1.000 37.805 34 GLU E CA 1
ATOM 2459 C C . GLU C 1 36 ? 27.077 -12.018 0.801 1.000 36.908 34 GLU E C 1
ATOM 2460 O O . GLU C 1 36 ? 27.111 -12.566 1.915 1.000 36.872 34 GLU E O 1
ATOM 2472 N N . ILE C 1 37 ? 26.256 -12.368 -0.196 1.000 31.727 35 ILE E N 1
ATOM 2473 C CA . ILE C 1 37 ? 25.301 -13.445 -0.077 1.000 32.045 35 ILE E CA 1
ATOM 2474 C C . ILE C 1 37 ? 25.738 -14.554 -1.065 1.000 35.355 35 ILE E C 1
ATOM 2475 O O . ILE C 1 37 ? 26.763 -14.413 -1.702 1.000 31.246 35 ILE E O 1
ATOM 2491 N N . MET C 1 38 ? 24.983 -15.649 -1.263 1.000 35.756 36 MET E N 1
ATOM 2492 C CA . MET C 1 38 ? 25.522 -16.710 -2.121 1.000 30.001 36 MET E CA 1
ATOM 2493 C C . MET C 1 38 ? 24.763 -16.778 -3.430 1.000 24.756 36 MET E C 1
ATOM 2494 O O . MET C 1 38 ? 23.584 -16.694 -3.439 1.000 23.840 36 MET E O 1
ATOM 2508 N N . GLY C 1 39 ? 25.461 -16.873 -4.536 1.000 25.259 37 GLY E N 1
ATOM 2509 C CA . GLY C 1 39 ? 24.785 -16.799 -5.828 1.000 26.602 37 GLY E CA 1
ATOM 2510 C C . GLY C 1 39 ? 25.272 -17.831 -6.817 1.000 25.505 37 GLY E C 1
ATOM 2511 O O . GLY C 1 39 ? 26.371 -18.413 -6.689 1.000 30.470 37 GLY E O 1
ATOM 2515 N N . TRP C 1 40 ? 24.483 -17.970 -7.891 1.000 23.162 38 TRP E N 1
ATOM 2516 C CA . TRP C 1 40 ? 24.893 -18.759 -9.020 1.000 24.063 38 TRP E CA 1
ATOM 2517 C C . TRP C 1 40 ? 24.921 -17.926 -10.257 1.000 24.816 38 TRP E C 1
ATOM 2518 O O . TRP C 1 40 ? 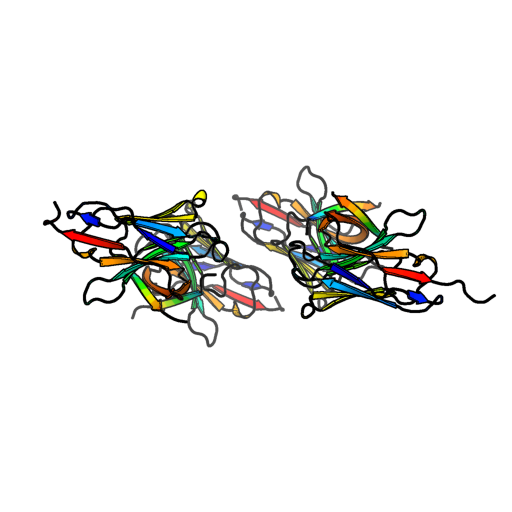23.966 -17.164 -10.564 1.000 21.621 38 TRP E O 1
ATOM 2539 N N . PHE C 1 41 ? 25.932 -18.165 -11.092 1.000 23.851 39 PHE E N 1
ATOM 2540 C CA . PHE C 1 41 ? 25.908 -17.667 -12.429 1.000 20.715 39 PHE E CA 1
ATOM 2541 C C . PHE C 1 41 ? 26.234 -18.798 -13.424 1.000 20.959 39 PHE E C 1
ATOM 2542 O O . PHE C 1 41 ? 26.657 -19.845 -12.947 1.000 23.872 39 PHE E O 1
ATOM 2559 N N . ARG C 1 42 ? 26.020 -18.567 -14.684 1.000 24.043 40 ARG E N 1
ATOM 2560 C CA . ARG C 1 42 ? 26.269 -19.624 -15.631 1.000 24.674 40 ARG E CA 1
ATOM 2561 C C . ARG C 1 42 ? 27.000 -19.077 -16.843 1.000 27.327 40 ARG E C 1
ATOM 2562 O O . ARG C 1 42 ? 26.812 -17.937 -17.251 1.000 25.734 40 ARG E O 1
ATOM 2583 N N . GLN C 1 43 ? 27.649 -20.028 -17.566 1.000 27.635 41 GLN E N 1
ATOM 2584 C CA . GLN C 1 43 ? 28.285 -19.638 -18.800 1.000 22.709 41 GLN E CA 1
ATOM 2585 C C . GLN C 1 43 ? 28.215 -20.786 -19.824 1.000 20.460 41 GLN E C 1
ATOM 2586 O O . GLN C 1 43 ? 28.665 -21.904 -19.525 1.000 21.862 41 GLN E O 1
ATOM 2600 N N . ALA C 1 44 ? 27.568 -20.493 -20.924 1.000 27.596 42 ALA E N 1
ATOM 2601 C CA . ALA C 1 44 ? 27.374 -21.445 -22.018 1.000 30.585 42 ALA E CA 1
ATOM 2602 C C . ALA C 1 44 ? 28.555 -21.354 -22.958 1.000 37.837 42 ALA E C 1
ATOM 2603 O O . ALA C 1 44 ? 29.138 -20.290 -23.079 1.000 32.251 42 ALA E O 1
ATOM 2610 N N . PRO C 1 45 ? 28.861 -22.427 -23.746 1.000 36.807 43 PRO E N 1
ATOM 2611 C CA . PRO C 1 45 ? 29.911 -22.271 -24.706 1.000 34.146 43 PRO E CA 1
ATOM 2612 C C . PRO C 1 45 ? 29.615 -21.069 -25.575 1.000 35.298 43 PRO E C 1
ATOM 2613 O O . PRO C 1 45 ? 28.476 -20.760 -26.049 1.000 34.650 43 PRO E O 1
ATOM 2624 N N . GLY C 1 46 ? 30.701 -20.351 -25.811 1.000 34.321 44 GLY E N 1
ATOM 2625 C CA . GLY C 1 46 ? 30.649 -19.158 -26.617 1.000 36.192 44 GLY E CA 1
ATOM 2626 C C . GLY C 1 46 ? 29.758 -17.991 -26.166 1.000 44.435 44 GLY E C 1
ATOM 2627 O O . GLY C 1 46 ? 29.387 -17.191 -27.036 1.000 38.305 44 GLY E O 1
ATOM 2631 N N . LYS C 1 47 ? 29.471 -17.802 -24.858 1.000 42.576 45 LYS E N 1
ATOM 2632 C CA . LYS C 1 47 ? 28.615 -16.672 -24.469 1.000 39.224 45 LYS E CA 1
ATOM 2633 C C . LYS C 1 47 ? 29.099 -16.134 -23.130 1.000 30.965 45 LYS E C 1
ATOM 2634 O O . LYS C 1 47 ? 29.937 -16.760 -22.494 1.000 37.668 45 LYS E O 1
ATOM 2653 N N . GLU C 1 48 ? 28.588 -14.965 -22.745 1.000 39.891 46 GLU E N 1
ATOM 2654 C CA . GLU C 1 48 ? 29.039 -14.240 -21.561 1.000 37.203 46 GLU E CA 1
ATOM 2655 C C . GLU C 1 48 ? 28.376 -14.851 -20.324 1.000 33.269 46 GLU E C 1
ATOM 2656 O O . GLU C 1 48 ? 27.323 -15.440 -20.449 1.000 32.490 46 GLU E O 1
ATOM 2668 N N . ARG C 1 49 ? 29.046 -14.759 -19.197 1.000 31.184 47 ARG E N 1
ATOM 2669 C CA . ARG C 1 49 ? 28.475 -15.132 -17.911 1.000 33.091 47 ARG E CA 1
ATOM 2670 C C . ARG C 1 49 ? 27.139 -14.414 -17.657 1.000 35.845 47 ARG E C 1
ATOM 2671 O O . ARG C 1 49 ? 26.969 -13.238 -18.035 1.000 30.756 47 ARG E O 1
ATOM 2692 N N . GLU C 1 50 ? 26.143 -15.168 -17.131 1.000 28.336 48 GLU E N 1
ATOM 2693 C CA . GLU C 1 50 ? 24.765 -14.657 -16.943 1.000 25.953 48 GLU E CA 1
ATOM 2694 C C . GLU C 1 50 ? 24.431 -14.958 -15.485 1.000 25.780 48 GLU E C 1
ATOM 2695 O O . GLU C 1 50 ? 24.677 -16.042 -14.964 1.000 22.515 48 GLU E O 1
ATOM 2707 N N . PHE C 1 51 ? 23.916 -13.963 -14.766 1.000 23.694 49 PHE E N 1
ATOM 2708 C CA . PHE C 1 51 ? 23.400 -14.214 -13.423 1.000 21.858 49 PHE E CA 1
ATOM 2709 C C . PHE C 1 51 ? 22.178 -15.137 -13.509 1.000 17.136 49 PHE E C 1
ATOM 2710 O O . PHE C 1 51 ? 21.342 -15.018 -14.415 1.000 21.933 49 PHE E O 1
ATOM 2727 N N . VAL C 1 52 ? 22.132 -16.124 -12.568 1.000 22.406 50 VAL E N 1
ATOM 2728 C CA . VAL C 1 52 ? 20.998 -17.070 -12.466 1.000 18.554 50 VAL E CA 1
ATOM 2729 C C . VAL C 1 52 ? 20.148 -16.805 -11.238 1.000 19.767 50 VAL E C 1
ATOM 2730 O O . VAL C 1 52 ? 18.945 -16.588 -11.361 1.000 19.889 50 VAL E O 1
ATOM 2743 N N . SER C 1 53 ? 20.745 -16.921 -10.076 1.000 20.896 51 SER E N 1
ATOM 2744 C CA . SER C 1 53 ? 19.977 -16.814 -8.852 1.000 21.721 51 SER E CA 1
ATOM 2745 C C . SER C 1 53 ? 20.868 -16.450 -7.686 1.000 20.521 51 SER E C 1
ATOM 2746 O O . SER C 1 53 ? 22.052 -16.749 -7.697 1.000 22.860 51 SER E O 1
ATOM 2754 N N . ALA C 1 54 ? 20.295 -15.906 -6.601 1.000 22.203 52 ALA E N 1
ATOM 2755 C CA . ALA C 1 54 ? 21.046 -15.746 -5.377 1.000 19.401 52 ALA E CA 1
ATOM 2756 C C . ALA C 1 54 ? 20.157 -15.769 -4.139 1.000 22.325 52 ALA E C 1
ATOM 2757 O O . ALA C 1 54 ? 18.932 -15.585 -4.265 1.000 21.869 52 ALA E O 1
ATOM 2764 N N . ILE C 1 55 ? 20.798 -15.993 -2.987 1.000 25.384 53 ILE E N 1
ATOM 2765 C CA . ILE C 1 55 ? 20.063 -16.143 -1.736 1.000 24.588 53 ILE E CA 1
ATOM 2766 C C . ILE C 1 55 ? 20.846 -15.491 -0.575 1.000 27.159 53 ILE E C 1
ATOM 2767 O O . ILE C 1 55 ? 22.047 -15.660 -0.426 1.000 29.210 53 ILE E O 1
ATOM 2783 N N . SER C 1 56 ? 20.082 -14.784 0.236 1.000 33.983 54 SER E N 1
ATOM 2784 C CA . SER C 1 56 ? 20.581 -14.137 1.439 1.000 42.165 54 SER E CA 1
ATOM 2785 C C . SER C 1 56 ? 20.048 -14.974 2.567 1.000 45.971 54 SER E C 1
ATOM 2786 O O . SER C 1 56 ? 18.920 -15.425 2.410 1.000 53.941 54 SER E O 1
ATOM 2794 N N . TRP C 1 57 ? 20.671 -15.022 3.748 1.000 62.953 55 TRP E N 1
ATOM 2795 C CA . TRP C 1 57 ? 19.969 -15.754 4.815 1.000 80.756 55 TRP E CA 1
ATOM 2796 C C . TRP C 1 57 ? 19.955 -15.042 6.175 1.000 76.272 55 TRP E C 1
ATOM 2797 O O . TRP C 1 57 ? 19.011 -15.244 6.937 1.000 78.154 55 TRP E O 1
ATOM 2818 N N . GLN C 1 58 ? 20.953 -14.199 6.472 1.000 85.682 56 GLN E N 1
ATOM 2819 C CA . GLN C 1 58 ? 21.046 -13.548 7.778 1.000 95.809 56 GLN E CA 1
ATOM 2820 C C . GLN C 1 58 ? 20.121 -12.325 7.868 1.000 86.050 56 GLN E C 1
ATOM 2821 O O . GLN C 1 58 ? 19.913 -11.762 8.931 1.000 62.681 56 GLN E O 1
ATOM 2835 N N . SER C 1 59 ? 19.564 -11.864 6.753 1.000 83.074 57 SER E N 1
ATOM 2836 C CA . SER C 1 59 ? 18.715 -10.686 6.802 1.000 78.949 57 SER E CA 1
ATOM 2837 C C . SER C 1 59 ? 17.257 -11.142 6.755 1.000 89.166 57 SER E C 1
ATOM 2838 O O . SER C 1 59 ? 16.374 -10.410 6.290 1.000 82.646 57 SER E O 1
ATOM 2846 N N . GLY C 1 60 ? 17.028 -12.351 7.295 1.000 82.068 58 GLY E N 1
ATOM 2847 C CA . GLY C 1 60 ? 16.037 -13.272 6.764 1.000 72.684 58 GLY E CA 1
ATOM 2848 C C . GLY C 1 60 ? 16.416 -13.702 5.345 1.000 62.902 58 GLY E C 1
ATOM 2849 O O . GLY C 1 60 ? 17.495 -13.370 4.872 1.000 58.561 58 GLY E O 1
ATOM 2853 N N . THR C 1 61 ? 15.479 -14.369 4.674 1.000 54.341 59 THR E N 1
ATOM 2854 C CA . THR C 1 61 ? 15.709 -15.002 3.397 1.000 47.891 59 THR E CA 1
ATOM 2855 C C . THR C 1 61 ? 15.049 -14.190 2.298 1.000 44.371 59 THR E C 1
ATOM 2856 O O . THR C 1 61 ? 13.844 -14.046 2.209 1.000 54.366 59 THR E O 1
ATOM 2867 N N . SER C 1 62 ? 15.912 -13.657 1.449 1.000 45.571 60 SER E N 1
ATOM 2868 C CA . SER C 1 62 ? 15.539 -13.039 0.195 1.000 40.899 60 SER E CA 1
ATOM 2869 C C . SER C 1 62 ? 16.118 -13.930 -0.905 1.000 26.870 60 SER E C 1
ATOM 2870 O O . SER C 1 62 ? 17.239 -14.397 -0.756 1.000 28.411 60 SER E O 1
ATOM 2878 N N . THR C 1 63 ? 15.388 -14.008 -1.971 1.000 29.139 61 THR E N 1
ATOM 2879 C CA . THR C 1 63 ? 15.876 -14.783 -3.112 1.000 28.494 61 THR E CA 1
ATOM 2880 C C . THR C 1 63 ? 15.797 -13.870 -4.318 1.000 26.221 61 THR E C 1
ATOM 2881 O O . THR C 1 63 ? 14.910 -13.036 -4.411 1.000 25.058 61 THR E O 1
ATOM 2892 N N . TYR C 1 64 ? 16.652 -14.161 -5.316 1.000 21.818 62 TYR E N 1
ATOM 2893 C CA . TYR C 1 64 ? 16.632 -13.408 -6.533 1.000 20.554 62 TYR E CA 1
ATOM 2894 C C . TYR C 1 64 ? 16.806 -14.389 -7.683 1.000 20.055 62 TYR E C 1
ATOM 2895 O O . TYR C 1 64 ? 17.522 -15.427 -7.538 1.000 20.990 62 TYR E O 1
ATOM 2913 N N . TYR C 1 65 ? 16.244 -14.043 -8.781 1.000 20.603 63 TYR E N 1
ATOM 2914 C CA . TYR C 1 65 ? 16.281 -14.902 -9.976 1.000 21.403 63 TYR E CA 1
ATOM 2915 C C . TYR C 1 65 ? 16.281 -14.092 -11.256 1.000 22.714 63 TYR E C 1
ATOM 2916 O O . TYR C 1 65 ? 15.590 -13.092 -11.422 1.000 21.253 63 TYR E O 1
ATOM 2934 N N . ALA C 1 66 ? 17.054 -14.544 -12.251 1.000 19.455 64 ALA E N 1
ATOM 2935 C CA . ALA C 1 66 ? 16.934 -14.032 -13.599 1.000 21.791 64 ALA E CA 1
ATOM 2936 C C . ALA C 1 66 ? 15.513 -14.305 -14.071 1.000 20.170 64 ALA E C 1
ATOM 2937 O O . ALA C 1 66 ? 14.933 -15.355 -13.775 1.000 20.763 64 ALA E O 1
ATOM 2944 N N . ASP C 1 67 ? 14.961 -13.416 -14.925 1.000 20.481 65 ASP E N 1
ATOM 2945 C CA . ASP C 1 67 ? 13.589 -13.646 -15.433 1.000 25.484 65 ASP E CA 1
ATOM 2946 C C . ASP C 1 67 ? 13.470 -14.974 -16.189 1.000 25.496 65 ASP E C 1
ATOM 2947 O O . ASP C 1 67 ? 12.395 -15.611 -16.115 1.000 26.261 65 ASP E O 1
ATOM 2956 N N . SER C 1 68 ? 14.533 -15.323 -16.930 1.000 25.856 66 SER E N 1
ATOM 2957 C CA . SER C 1 68 ? 14.569 -16.542 -17.761 1.000 27.297 66 SER E CA 1
ATOM 2958 C C . SER C 1 68 ? 14.343 -17.808 -16.946 1.000 31.750 66 SER E C 1
ATOM 2959 O O . SER C 1 68 ? 14.022 -18.876 -17.550 1.000 28.969 66 SER E O 1
ATOM 2967 N N . VAL C 1 69 ? 14.546 -17.720 -15.612 1.000 25.160 67 VAL E N 1
ATOM 2968 C CA . VAL C 1 69 ? 14.427 -18.952 -14.792 1.000 24.164 67 VAL E CA 1
ATOM 2969 C C . VAL C 1 69 ? 13.314 -18.871 -13.743 1.000 24.699 67 VAL E C 1
ATOM 2970 O O . VAL C 1 69 ? 13.041 -19.824 -12.978 1.000 24.686 67 VAL E O 1
ATOM 2983 N N . LYS C 1 70 ? 12.629 -17.719 -13.687 1.000 24.890 68 LYS E N 1
ATOM 2984 C CA . LYS C 1 70 ? 11.654 -17.533 -12.627 1.000 28.676 68 LYS E CA 1
ATOM 2985 C C . LYS C 1 70 ? 10.557 -18.563 -12.845 1.000 23.879 68 LYS E C 1
ATOM 2986 O O . LYS C 1 70 ? 10.196 -18.763 -14.001 1.000 27.517 68 LYS E O 1
ATOM 3005 N N . GLY C 1 71 ? 10.077 -19.138 -11.767 1.000 29.373 69 GLY E N 1
ATOM 3006 C CA . GLY C 1 71 ? 8.979 -20.117 -11.875 1.000 32.535 69 GLY E CA 1
ATOM 3007 C C . GLY C 1 71 ? 9.479 -21.555 -12.118 1.000 40.577 69 GLY E C 1
ATOM 3008 O O . GLY C 1 71 ? 8.724 -22.535 -12.038 1.000 35.303 69 GLY E O 1
ATOM 3012 N N . ARG C 1 72 ? 10.750 -21.667 -12.547 1.000 28.083 70 ARG E N 1
ATOM 3013 C CA . ARG C 1 72 ? 11.275 -22.985 -12.917 1.000 26.923 70 ARG E CA 1
ATOM 3014 C C . ARG C 1 72 ? 12.350 -23.379 -11.906 1.000 25.248 70 ARG E C 1
ATOM 3015 O O . ARG C 1 72 ? 12.535 -24.551 -11.663 1.000 26.995 70 ARG E O 1
ATOM 3036 N N . PHE C 1 73 ? 13.173 -22.412 -11.430 1.000 22.162 71 PHE E N 1
ATOM 3037 C CA . PHE C 1 73 ? 14.290 -22.662 -10.561 1.000 20.034 71 PHE E CA 1
ATOM 3038 C C . PHE C 1 73 ? 13.932 -22.137 -9.175 1.000 24.753 71 PHE E C 1
ATOM 3039 O O . PHE C 1 73 ? 13.221 -21.131 -9.070 1.000 26.674 71 PHE E O 1
ATOM 3056 N N . THR C 1 74 ? 14.455 -22.853 -8.159 1.000 24.528 72 THR E N 1
ATOM 3057 C CA . THR C 1 74 ? 14.225 -22.493 -6.785 1.000 27.241 72 THR E CA 1
ATOM 3058 C C . THR C 1 74 ? 15.533 -22.609 -6.044 1.000 23.156 72 THR E C 1
ATOM 3059 O O . THR C 1 74 ? 16.222 -23.631 -6.015 1.000 24.375 72 THR E O 1
ATOM 3070 N N . ILE C 1 75 ? 15.920 -21.500 -5.379 1.000 22.893 73 ILE E N 1
ATOM 3071 C CA . ILE C 1 75 ? 17.124 -21.489 -4.600 1.000 24.776 73 ILE E CA 1
ATOM 3072 C C . ILE C 1 75 ? 16.703 -21.624 -3.112 1.000 23.668 73 ILE E C 1
ATOM 3073 O O . ILE C 1 75 ? 15.672 -21.088 -2.737 1.000 27.843 73 ILE E O 1
ATOM 3089 N N . SER C 1 76 ? 17.505 -22.369 -2.352 1.000 30.004 74 SER E N 1
ATOM 3090 C CA . SER C 1 76 ? 17.208 -22.600 -0.930 1.000 29.469 74 SER E CA 1
ATOM 3091 C C . SER C 1 76 ? 18.529 -22.823 -0.218 1.000 31.744 74 SER E C 1
ATOM 3092 O O . SER C 1 76 ? 19.611 -23.024 -0.821 1.000 29.730 74 SER E O 1
ATOM 3100 N N . ARG C 1 77 ? 18.477 -22.758 1.134 1.000 34.835 75 ARG E N 1
ATOM 3101 C CA . ARG C 1 77 ? 19.658 -23.035 1.923 1.000 33.151 75 ARG E CA 1
ATOM 3102 C C . ARG C 1 77 ? 19.327 -24.013 3.061 1.000 33.504 75 ARG E C 1
ATOM 3103 O O . ARG C 1 77 ? 18.259 -23.944 3.658 1.000 36.468 75 ARG E O 1
ATOM 3124 N N . ASP C 1 78 ? 20.275 -24.895 3.349 1.000 41.133 76 ASP E N 1
ATOM 3125 C CA . ASP C 1 78 ? 20.143 -25.728 4.545 1.000 46.755 76 ASP E CA 1
ATOM 3126 C C . ASP C 1 78 ? 21.111 -25.180 5.599 1.000 42.115 76 ASP E C 1
ATOM 3127 O O . ASP C 1 78 ? 22.329 -25.351 5.529 1.000 51.048 76 ASP E O 1
ATOM 3136 N N . ASN C 1 79 ? 20.574 -24.399 6.550 1.000 59.502 77 ASN E N 1
ATOM 3137 C CA . ASN C 1 79 ? 21.437 -23.801 7.570 1.000 73.267 77 ASN E CA 1
ATOM 3138 C C . ASN C 1 79 ? 22.228 -24.887 8.326 1.000 74.909 77 ASN E C 1
ATOM 3139 O O . ASN C 1 79 ? 23.435 -24.740 8.573 1.000 59.942 77 ASN E O 1
ATOM 3150 N N . SER C 1 80 ? 21.553 -26.007 8.643 1.000 62.976 78 SER E N 1
ATOM 3151 C CA . SER C 1 80 ? 22.176 -27.096 9.374 1.000 72.166 78 SER E CA 1
ATOM 3152 C C . SER C 1 80 ? 23.365 -27.662 8.604 1.000 73.838 78 SER E C 1
ATOM 3153 O O . SER C 1 80 ? 24.194 -28.326 9.206 1.000 81.789 78 SER E O 1
ATOM 3161 N N . LYS C 1 81 ? 23.492 -27.393 7.298 1.000 72.145 79 LYS E N 1
ATOM 3162 C CA . LYS C 1 81 ? 24.608 -27.969 6.559 1.000 67.936 79 LYS E CA 1
ATOM 3163 C C . LYS C 1 81 ? 25.386 -26.916 5.781 1.000 60.418 79 LYS E C 1
ATOM 3164 O O . LYS C 1 81 ? 26.327 -27.261 5.074 1.000 60.785 79 LYS E O 1
ATOM 3183 N N . ASN C 1 82 ? 25.006 -25.641 5.889 1.000 49.846 80 ASN E N 1
ATOM 3184 C CA . ASN C 1 82 ? 25.761 -24.574 5.244 1.000 52.897 80 ASN E CA 1
ATOM 3185 C C . ASN C 1 82 ? 25.881 -24.836 3.732 1.000 46.899 80 ASN E C 1
ATOM 3186 O O . ASN C 1 82 ? 26.915 -24.576 3.102 1.000 43.436 80 ASN E O 1
ATOM 3197 N N . THR C 1 83 ? 24.788 -25.338 3.154 1.000 46.661 81 THR E N 1
ATOM 3198 C CA . THR C 1 83 ? 24.791 -25.599 1.723 1.000 40.407 81 THR E CA 1
ATOM 3199 C C . THR C 1 83 ? 23.629 -24.828 1.118 1.000 26.885 81 THR E C 1
ATOM 3200 O O . THR C 1 83 ? 22.511 -24.849 1.662 1.000 36.093 81 THR E O 1
ATOM 3211 N N . VAL C 1 84 ? 23.873 -24.275 -0.113 1.000 31.690 82 VAL E N 1
ATOM 3212 C CA . VAL C 1 84 ? 22.796 -23.718 -0.922 1.000 28.217 82 VAL E CA 1
ATOM 3213 C C . VAL C 1 84 ? 22.457 -24.720 -2.049 1.000 24.224 82 VAL E C 1
ATOM 3214 O O . VAL C 1 84 ? 23.377 -25.199 -2.694 1.000 29.566 82 VAL E O 1
ATOM 3227 N N . TYR C 1 85 ? 21.177 -24.818 -2.364 1.000 29.190 83 TYR E N 1
ATOM 3228 C CA . TYR C 1 85 ? 20.717 -25.711 -3.439 1.000 26.221 83 TYR E CA 1
ATOM 3229 C C . TYR C 1 85 ? 20.074 -24.853 -4.519 1.000 23.072 83 TYR E C 1
ATOM 3230 O O . TYR C 1 85 ? 19.350 -23.905 -4.186 1.000 26.561 83 TYR E O 1
ATOM 3248 N N . LEU C 1 86 ? 20.249 -25.214 -5.772 1.000 22.636 84 LEU E N 1
ATOM 3249 C CA . LEU C 1 86 ? 19.455 -24.618 -6.834 1.000 20.603 84 LEU E CA 1
ATOM 3250 C C . LEU C 1 86 ? 18.718 -25.755 -7.521 1.000 21.161 84 LEU E C 1
ATOM 3251 O O . LEU C 1 86 ? 19.365 -26.557 -8.208 1.000 22.892 84 LEU E O 1
ATOM 3267 N N . GLN C 1 87 ? 17.416 -25.778 -7.271 1.000 22.988 85 GLN E N 1
ATOM 3268 C CA . GLN C 1 87 ? 16.541 -26.787 -7.873 1.000 21.127 85 GLN E CA 1
ATOM 3269 C C . GLN C 1 87 ? 16.130 -26.285 -9.241 1.000 22.297 85 GLN E C 1
ATOM 3270 O O . GLN C 1 87 ? 15.481 -25.254 -9.341 1.000 22.545 85 GLN E O 1
ATOM 3284 N N . MET C 1 88 ? 16.552 -26.981 -10.305 1.000 21.475 86 MET E N 1
ATOM 3285 C CA . MET C 1 88 ? 16.270 -26.552 -11.665 1.000 19.542 86 MET E CA 1
ATOM 3286 C C . MET C 1 88 ? 15.255 -27.493 -12.285 1.000 21.825 86 MET E C 1
ATOM 3287 O O . MET C 1 88 ? 15.639 -28.586 -12.640 1.000 23.578 86 MET E O 1
ATOM 3301 N N . ASN C 1 89 ? 14.020 -27.040 -12.438 1.000 19.993 87 ASN E N 1
ATOM 3302 C CA . ASN C 1 89 ? 12.941 -27.798 -13.079 1.000 20.027 87 ASN E CA 1
ATOM 3303 C C . ASN C 1 89 ? 12.603 -27.294 -14.457 1.000 20.829 87 ASN E C 1
ATOM 3304 O O . ASN C 1 89 ? 13.034 -26.211 -14.837 1.000 22.190 87 ASN E O 1
ATOM 3315 N N . SER C 1 90 ? 11.933 -28.150 -15.278 1.000 20.294 88 SER E N 1
ATOM 3316 C CA . SER C 1 90 ? 11.400 -27.782 -16.573 1.000 23.401 88 SER E CA 1
ATOM 3317 C C . SER C 1 90 ? 12.546 -27.272 -17.442 1.000 22.675 88 SER E C 1
ATOM 3318 O O . SER C 1 90 ? 12.407 -26.208 -18.027 1.000 21.427 88 SER E O 1
ATOM 3326 N N . LEU C 1 91 ? 13.652 -28.017 -17.460 1.000 19.351 89 LEU E N 1
ATOM 3327 C CA . LEU C 1 91 ? 14.877 -27.572 -18.135 1.000 19.468 89 LEU E CA 1
ATOM 3328 C C . LEU C 1 91 ? 14.674 -27.495 -19.626 1.000 21.106 89 LEU E C 1
ATOM 3329 O O . LEU C 1 91 ? 13.862 -28.217 -20.206 1.000 23.157 89 LEU E O 1
ATOM 3345 N N . ARG C 1 92 ? 15.320 -26.522 -20.235 1.000 20.543 90 ARG E N 1
ATOM 3346 C CA . ARG C 1 92 ? 15.258 -26.268 -21.670 1.000 24.100 90 ARG E CA 1
ATOM 3347 C C . ARG C 1 92 ? 16.673 -26.346 -22.253 1.000 21.688 90 ARG E C 1
ATOM 3348 O O . ARG C 1 92 ? 17.658 -26.163 -21.521 1.000 20.243 90 ARG E O 1
ATOM 3369 N N . ALA C 1 93 ? 16.789 -26.617 -23.539 1.000 24.190 91 ALA E N 1
ATOM 3370 C CA . ALA C 1 93 ? 18.096 -26.675 -24.186 1.000 26.508 91 ALA E CA 1
ATOM 3371 C C . ALA C 1 93 ? 18.955 -25.441 -23.868 1.000 28.510 91 ALA E C 1
ATOM 3372 O O . ALA C 1 93 ? 20.168 -25.556 -23.636 1.000 25.710 91 ALA E O 1
ATOM 3379 N N . GLU C 1 94 ? 18.343 -24.263 -23.878 1.000 30.053 92 GLU E N 1
ATOM 3380 C CA . GLU C 1 94 ? 19.079 -23.026 -23.646 1.000 28.461 92 GLU E CA 1
ATOM 3381 C C . GLU C 1 94 ? 19.508 -22.846 -22.202 1.000 28.492 92 GLU E C 1
ATOM 3382 O O . GLU C 1 94 ? 20.203 -21.866 -21.854 1.000 26.327 92 GLU E O 1
ATOM 3394 N N . ASP C 1 95 ? 19.154 -23.783 -21.321 1.000 24.431 93 ASP E N 1
ATOM 3395 C CA . ASP C 1 95 ? 19.780 -23.802 -20.005 1.000 23.255 93 ASP E CA 1
ATOM 3396 C C . ASP C 1 95 ? 21.155 -24.485 -19.955 1.000 21.992 93 ASP E C 1
ATOM 3397 O O . ASP C 1 95 ? 21.801 -24.587 -18.904 1.000 23.136 93 ASP E O 1
ATOM 3406 N N . THR C 1 96 ? 21.566 -25.068 -21.080 1.000 22.754 94 THR E N 1
ATOM 3407 C CA . THR C 1 96 ? 22.863 -25.695 -21.129 1.000 22.365 94 THR E CA 1
ATOM 3408 C C . THR C 1 96 ? 23.975 -24.661 -20.890 1.000 19.756 94 THR E C 1
ATOM 3409 O O . THR C 1 96 ? 24.003 -23.626 -21.557 1.000 25.141 94 THR E O 1
ATOM 3420 N N . ALA C 1 97 ? 24.834 -24.993 -19.935 1.000 20.512 95 ALA E N 1
ATOM 3421 C CA . ALA C 1 97 ? 25.961 -24.145 -19.500 1.000 24.483 95 ALA E CA 1
ATOM 3422 C C . ALA C 1 97 ? 26.703 -24.823 -18.376 1.000 23.646 95 ALA E C 1
ATOM 3423 O O . ALA C 1 97 ? 26.203 -25.772 -17.778 1.000 23.689 95 ALA E O 1
ATOM 3430 N N . THR C 1 98 ? 27.827 -24.205 -17.937 1.000 21.375 96 THR E N 1
ATOM 3431 C CA . THR C 1 98 ? 28.480 -24.476 -16.701 1.000 24.453 96 THR E CA 1
ATOM 3432 C C . THR C 1 98 ? 28.025 -23.482 -15.635 1.000 24.062 96 THR E C 1
ATOM 3433 O O . THR C 1 98 ? 27.877 -22.284 -15.931 1.000 25.180 96 THR E O 1
ATOM 3444 N N . TYR C 1 99 ? 27.638 -24.044 -14.518 1.000 22.255 97 TYR E N 1
ATOM 3445 C CA . TYR C 1 99 ? 26.961 -23.315 -13.432 1.000 21.459 97 TYR E CA 1
ATOM 3446 C C . TYR C 1 99 ? 27.981 -23.214 -12.280 1.000 23.314 97 TYR E C 1
ATOM 3447 O O . TYR C 1 99 ? 28.615 -24.209 -11.800 1.000 26.972 97 TYR E O 1
ATOM 3465 N N . TYR C 1 100 ? 28.205 -21.961 -11.858 1.000 22.235 98 TYR E N 1
ATOM 3466 C CA . TYR C 1 100 ? 29.170 -21.660 -10.792 1.000 22.873 98 TYR E CA 1
ATOM 3467 C C . TYR C 1 100 ? 28.498 -20.985 -9.613 1.000 25.672 98 TYR E C 1
ATOM 3468 O O . TYR C 1 100 ? 27.608 -20.181 -9.868 1.000 28.723 98 TYR E O 1
ATOM 3486 N N . CYS C 1 101 ? 28.940 -21.307 -8.421 1.000 22.679 99 CYS E N 1
ATOM 3487 C CA . CYS C 1 101 ? 28.499 -20.662 -7.187 1.000 29.702 99 CYS E CA 1
ATOM 3488 C C . CYS C 1 101 ? 29.612 -19.758 -6.630 1.000 36.760 99 CYS E C 1
ATOM 3489 O O . CYS C 1 101 ? 30.810 -20.067 -6.737 1.000 30.099 99 CYS E O 1
ATOM 3497 N N . ALA C 1 102 ? 29.182 -18.597 -6.150 1.000 30.192 100 ALA E N 1
ATOM 3498 C CA . ALA C 1 102 ? 30.123 -17.562 -5.681 1.000 30.844 100 ALA E CA 1
ATOM 3499 C C . ALA C 1 102 ? 29.434 -16.617 -4.738 1.000 31.162 100 ALA E C 1
ATOM 3500 O O . ALA C 1 102 ? 28.216 -16.350 -4.867 1.000 29.780 100 ALA E O 1
ATOM 3507 N N . PRO C 1 103 ? 30.188 -16.098 -3.745 1.000 28.451 101 PRO E N 1
ATOM 3508 C CA . PRO C 1 103 ? 29.726 -14.953 -2.955 1.000 29.613 101 PRO E CA 1
ATOM 3509 C C . PRO C 1 103 ? 29.609 -13.778 -3.887 1.000 26.091 101 PRO E C 1
ATOM 3510 O O . PRO C 1 103 ? 30.435 -13.584 -4.796 1.000 31.812 101 PRO E O 1
ATOM 3521 N N . MET C 1 104 ? 28.439 -13.097 -3.764 1.000 25.485 102 MET E N 1
ATOM 3522 C CA . MET C 1 104 ? 28.095 -11.968 -4.586 1.000 28.396 102 MET E CA 1
ATOM 3523 C C . MET C 1 104 ? 27.682 -10.859 -3.647 1.000 26.551 102 MET E C 1
ATOM 3524 O O . MET C 1 104 ? 26.990 -11.145 -2.688 1.000 31.969 102 MET E O 1
ATOM 3538 N N . THR C 1 105 ? 28.046 -9.616 -3.991 1.000 27.875 103 THR E N 1
ATOM 3539 C CA . THR C 1 105 ? 27.488 -8.443 -3.338 1.000 27.576 103 THR E CA 1
ATOM 3540 C C . THR C 1 105 ? 26.488 -7.754 -4.261 1.000 25.116 103 THR E C 1
ATOM 3541 O O . THR C 1 105 ? 26.730 -7.458 -5.458 1.000 26.859 103 THR E O 1
ATOM 3552 N N . LEU C 1 106 ? 25.300 -7.471 -3.669 1.000 25.296 104 LEU E N 1
ATOM 3553 C CA . LEU C 1 106 ? 24.335 -6.639 -4.357 1.000 24.644 104 LEU E CA 1
ATOM 3554 C C . LEU C 1 1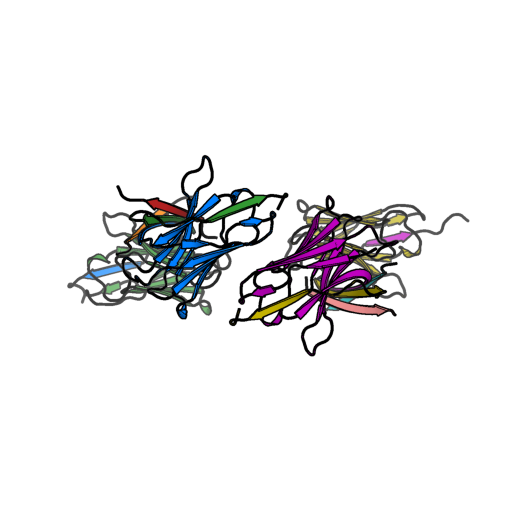06 ? 24.785 -5.197 -4.156 1.000 31.828 104 LEU E C 1
ATOM 3555 O O . LEU C 1 106 ? 24.456 -4.614 -3.140 1.000 29.797 104 LEU E O 1
ATOM 3571 N N . ALA C 1 107 ? 25.46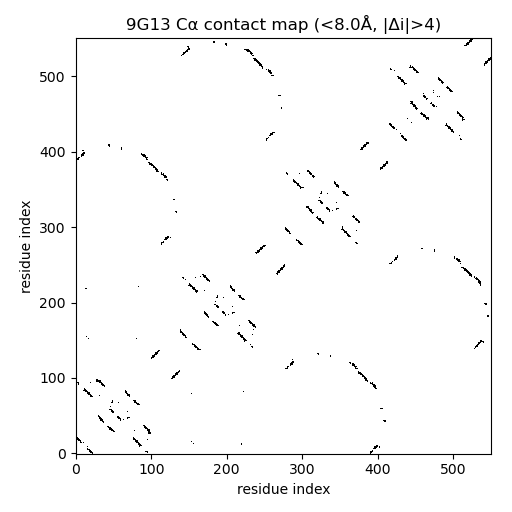2 -4.628 -5.140 1.000 26.850 105 ALA E N 1
ATOM 3572 C CA . ALA C 1 107 ? 25.999 -3.262 -5.076 1.000 32.211 105 ALA E CA 1
ATOM 3573 C C . ALA C 1 107 ? 24.976 -2.140 -5.268 1.000 27.646 105 ALA E C 1
ATOM 3574 O O . ALA C 1 107 ? 25.059 -1.123 -4.572 1.000 33.959 105 ALA E O 1
ATOM 3581 N N . GLU C 1 108 ? 24.036 -2.273 -6.180 1.000 27.577 106 GLU E N 1
ATOM 3582 C CA . GLU C 1 108 ? 23.091 -1.226 -6.537 1.000 32.089 106 GLU E CA 1
ATOM 3583 C C . GLU C 1 108 ? 21.840 -1.912 -7.035 1.000 25.915 106 GLU E C 1
ATOM 3584 O O . GLU C 1 108 ? 21.824 -2.917 -7.751 1.000 24.868 106 GLU E O 1
ATOM 3596 N N . THR C 1 109 ? 20.704 -1.393 -6.635 1.000 25.423 107 THR E N 1
ATOM 3597 C CA . THR C 1 109 ? 19.451 -1.772 -7.243 1.000 23.819 107 THR E CA 1
ATOM 3598 C C . THR C 1 109 ? 18.774 -0.488 -7.748 1.000 27.707 107 THR E C 1
ATOM 3599 O O . THR C 1 109 ? 18.457 0.417 -6.973 1.000 27.910 107 THR E O 1
ATOM 3610 N N . TYR C 1 110 ? 18.387 -0.486 -8.991 1.000 24.870 108 TYR E N 1
ATOM 3611 C CA . TYR C 1 110 ? 17.793 0.680 -9.660 1.000 23.494 108 TYR E CA 1
ATOM 3612 C C . TYR C 1 110 ? 16.394 0.339 -10.119 1.000 25.670 108 TYR E C 1
ATOM 3613 O O . TYR C 1 110 ? 16.144 -0.584 -10.887 1.000 24.241 108 TYR E O 1
ATOM 3631 N N . TYR C 1 111 ? 15.448 1.067 -9.541 1.000 23.320 109 TYR E N 1
ATOM 3632 C CA . TYR C 1 111 ? 14.031 0.862 -9.735 1.000 22.615 109 TYR E CA 1
ATOM 3633 C C . TYR C 1 111 ? 13.432 1.968 -10.570 1.000 25.917 109 TYR E C 1
ATOM 3634 O O . TYR C 1 111 ? 13.638 3.160 -10.318 1.000 24.837 109 TYR E O 1
ATOM 3652 N N . GLU C 1 112 ? 12.716 1.553 -11.613 1.000 23.442 110 GLU E N 1
ATOM 3653 C CA . GLU C 1 112 ? 12.061 2.465 -12.513 1.000 26.669 110 GLU E CA 1
ATOM 3654 C C . GLU C 1 112 ? 10.578 2.415 -12.210 1.000 26.238 110 GLU E C 1
ATOM 3655 O O . GLU C 1 112 ? 9.886 1.453 -12.565 1.000 25.005 110 GLU E O 1
ATOM 3667 N N . TRP C 1 113 ? 10.069 3.477 -11.596 1.000 22.835 111 TRP E N 1
ATOM 3668 C CA . TRP C 1 113 ? 8.675 3.602 -11.257 1.000 24.823 111 TRP E CA 1
ATOM 3669 C C . TRP C 1 113 ? 7.913 4.516 -12.229 1.000 27.818 111 TRP E C 1
ATOM 3670 O O . TRP C 1 113 ? 8.425 5.579 -12.630 1.000 27.144 111 TRP E O 1
ATOM 3691 N N . LEU C 1 114 ? 6.705 4.085 -12.581 1.000 25.436 112 LEU E N 1
ATOM 3692 C CA . LEU C 1 114 ? 5.841 4.785 -13.505 1.000 28.706 112 LEU E CA 1
ATOM 3693 C C . LEU C 1 114 ? 4.597 5.152 -12.775 1.000 30.033 112 LEU E C 1
ATOM 3694 O O . LEU C 1 114 ? 3.913 4.292 -12.227 1.000 31.207 112 LEU E O 1
ATOM 3710 N N . ILE C 1 115 ? 4.195 6.407 -13.005 1.000 28.861 113 ILE E N 1
ATOM 3711 C CA . ILE C 1 115 ? 2.864 6.858 -12.624 1.000 26.454 113 ILE E CA 1
ATOM 3712 C C . ILE C 1 115 ? 2.148 7.344 -13.885 1.000 32.670 113 ILE E C 1
ATOM 3713 O O . ILE C 1 115 ? 2.717 8.129 -14.618 1.000 33.405 113 ILE E O 1
ATOM 3729 N N . SER C 1 116 ? 0.904 6.873 -14.078 1.000 33.315 114 SER E N 1
ATOM 3730 C CA . SER C 1 116 ? 0.123 7.167 -15.261 1.000 40.449 114 SER E CA 1
ATOM 3731 C C . SER C 1 116 ? -1.155 7.877 -14.821 1.000 34.648 114 SER E C 1
ATOM 3732 O O . SER C 1 116 ? -1.957 7.329 -14.058 1.000 38.340 114 SER E O 1
ATOM 3740 N N . GLY C 1 117 ? -1.363 9.080 -15.359 1.000 38.000 115 GLY E N 1
ATOM 3741 C CA . GLY C 1 117 ? -2.557 9.832 -15.003 1.000 42.426 115 GLY E CA 1
ATOM 3742 C C . GLY C 1 117 ? -2.292 10.663 -13.770 1.000 41.665 115 GLY E C 1
ATOM 3743 O O . GLY C 1 117 ? -1.173 10.657 -13.254 1.000 40.893 115 GLY E O 1
ATOM 3747 N N . TYR C 1 118 ? -3.359 11.277 -13.285 1.000 39.096 116 TYR E N 1
ATOM 3748 C CA . TYR C 1 118 ? -3.347 12.161 -12.115 1.000 42.547 116 TYR E CA 1
ATOM 3749 C C . TYR C 1 118 ? -4.214 11.585 -10.996 1.000 45.202 116 TYR E C 1
ATOM 3750 O O . TYR C 1 118 ? -5.347 11.132 -11.240 1.000 46.092 116 TYR E O 1
ATOM 3768 N N . TRP C 1 119 ? -3.736 11.647 -9.745 1.000 38.720 117 TRP E N 1
ATOM 3769 C CA . TRP C 1 119 ? -4.391 10.871 -8.704 1.000 36.685 117 TRP E CA 1
ATOM 3770 C C . TRP C 1 119 ? -4.737 11.715 -7.480 1.000 43.061 117 TRP E C 1
ATOM 3771 O O . TRP C 1 119 ? -5.154 11.140 -6.468 1.000 40.140 117 TRP E O 1
ATOM 3792 N N . GLY C 1 120 ? -4.660 13.041 -7.610 1.000 34.759 118 GLY E N 1
ATOM 3793 C CA . GLY C 1 120 ? -5.199 13.919 -6.580 1.000 41.924 118 GLY E CA 1
ATOM 3794 C C . GLY C 1 120 ? -4.099 14.697 -5.859 1.000 42.369 118 GLY E C 1
ATOM 3795 O O . GLY C 1 120 ? -2.898 14.435 -6.031 1.000 38.644 118 GLY E O 1
ATOM 3799 N N . GLN C 1 121 ? -4.562 15.591 -4.982 1.000 36.936 119 GLN E N 1
ATOM 3800 C CA . GLN C 1 121 ? -3.719 16.566 -4.311 1.000 37.516 119 GLN E CA 1
ATOM 3801 C C . GLN C 1 121 ? -2.929 15.913 -3.172 1.000 27.897 119 GLN E C 1
ATOM 3802 O O . GLN C 1 121 ? -3.310 14.871 -2.611 1.000 34.696 119 GLN E O 1
ATOM 3816 N N . GLY C 1 122 ? -1.793 16.555 -2.877 1.000 32.449 120 GLY E N 1
ATOM 3817 C CA . GLY C 1 122 ? -0.853 16.050 -1.880 1.000 28.324 120 GLY E CA 1
ATOM 3818 C C . GLY C 1 122 ? -1.200 16.583 -0.496 1.000 33.298 120 GLY E C 1
ATOM 3819 O O . GLY C 1 122 ? -2.108 17.420 -0.353 1.000 32.358 120 GLY E O 1
ATOM 3823 N N . THR C 1 123 ? -0.415 16.211 0.493 1.000 33.440 121 THR E N 1
ATOM 3824 C CA . THR C 1 123 ? -0.587 16.756 1.833 1.000 30.318 121 THR E CA 1
ATOM 3825 C C . THR C 1 123 ? 0.749 17.365 2.252 1.000 33.166 121 THR E C 1
ATOM 3826 O O . THR C 1 123 ? 1.793 16.736 2.071 1.000 29.774 121 THR E O 1
ATOM 3837 N N . GLN C 1 124 ? 0.770 18.615 2.794 1.000 27.443 122 GLN E N 1
ATOM 3838 C CA . GLN C 1 124 ? 2.050 19.255 3.063 1.000 29.871 122 GLN E CA 1
ATOM 3839 C C . GLN C 1 124 ? 2.599 18.875 4.442 1.000 32.257 122 GLN E C 1
ATOM 3840 O O . GLN C 1 124 ? 1.852 18.788 5.425 1.000 34.732 122 GLN E O 1
ATOM 3854 N N . VAL C 1 125 ? 3.939 18.708 4.474 1.000 28.936 123 VAL E N 1
ATOM 3855 C CA . VAL C 1 125 ? 4.750 18.419 5.636 1.000 26.985 123 VAL E CA 1
ATOM 3856 C C . VAL C 1 125 ? 5.837 19.469 5.730 1.000 30.861 123 VAL E C 1
ATOM 3857 O O . VAL C 1 125 ? 6.663 19.666 4.830 1.000 26.910 123 VAL E O 1
ATOM 3870 N N . THR C 1 126 ? 5.867 20.147 6.883 1.000 30.602 124 THR E N 1
ATOM 3871 C CA . THR C 1 126 ? 6.878 21.152 7.136 1.000 31.811 124 THR E CA 1
ATOM 3872 C C . THR C 1 126 ? 7.602 20.797 8.416 1.000 27.794 124 THR E C 1
ATOM 3873 O O . THR C 1 126 ? 6.973 20.629 9.433 1.000 32.686 124 THR E O 1
ATOM 3884 N N . VAL C 1 127 ? 8.930 20.664 8.322 1.000 28.510 125 VAL E N 1
ATOM 3885 C CA . VAL C 1 127 ? 9.755 20.491 9.491 1.000 30.364 125 VAL E CA 1
ATOM 3886 C C . VAL C 1 127 ? 10.414 21.811 9.782 1.000 37.245 125 VAL E C 1
ATOM 3887 O O . VAL C 1 127 ? 11.148 22.304 8.924 1.000 37.467 125 VAL E O 1
ATOM 3900 N N . SER C 1 128 ? 10.215 22.269 11.031 1.000 41.971 126 SER E N 1
ATOM 3901 C CA . SER C 1 128 ? 10.567 23.620 11.422 1.000 50.166 126 SER E CA 1
ATOM 3902 C C . SER C 1 128 ? 12.063 23.676 11.690 1.000 54.885 126 SER E C 1
ATOM 3903 O O . SER C 1 128 ? 12.703 22.623 11.804 1.000 47.266 126 SER E O 1
ATOM 3911 N N . SER C 1 129 ? 12.615 24.895 11.748 1.000 54.441 127 SER E N 1
ATOM 3912 C CA . SER C 1 129 ? 13.924 25.110 12.361 1.000 68.448 127 SER E CA 1
ATOM 3913 C C . SER C 1 129 ? 13.900 24.586 13.795 1.000 56.205 127 SER E C 1
ATOM 3914 O O . SER C 1 129 ? 12.826 24.503 14.375 1.000 63.029 127 SER E O 1
ATOM 3922 N N . ALA C 1 130 ? 15.068 24.294 14.379 1.000 64.532 128 ALA E N 1
ATOM 3923 C CA . ALA C 1 130 ? 15.130 24.208 15.838 1.000 76.732 128 ALA E CA 1
ATOM 3924 C C . ALA C 1 130 ? 15.301 25.615 16.470 1.000 66.198 128 ALA E C 1
ATOM 3925 O O . ALA C 1 130 ? 15.621 26.572 15.740 1.000 54.491 128 ALA E O 1
ATOM 3932 N N . ALA C 1 131 ? 14.986 25.773 17.788 1.000 62.618 129 ALA E N 1
ATOM 3933 C CA . ALA C 1 131 ? 15.825 26.494 18.773 1.000 47.203 129 ALA E CA 1
ATOM 3934 C C . ALA C 1 131 ? 15.852 28.038 18.746 1.000 68.230 129 ALA E C 1
ATOM 3935 O O . ALA C 1 131 ? 14.870 28.685 19.111 1.000 86.101 129 ALA E O 1
ATOM 3942 N N . ALA C 1 132 ? 17.068 28.606 18.533 1.000 82.149 130 ALA E N 1
ATOM 3943 C CA . ALA C 1 132 ? 17.356 30.038 18.433 1.000 77.355 130 ALA E CA 1
ATOM 3944 C C . ALA C 1 132 ? 17.251 30.730 19.803 1.000 51.448 130 ALA E C 1
ATOM 3945 O O . ALA C 1 132 ? 16.023 30.829 20.040 1.000 61.284 130 ALA E O 1
ATOM 3952 N N . LYS D 2 1 ? 26.572 -1.439 2.165 1.000 67.537 369 LYS F N 1
ATOM 3953 C CA . LYS D 2 1 ? 27.074 -0.585 1.066 1.000 55.767 369 LYS F CA 1
ATOM 3954 C C . LYS D 2 1 ? 26.049 -0.567 -0.068 1.000 37.542 369 LYS F C 1
ATOM 3955 O O . LYS D 2 1 ? 26.131 0.359 -0.851 1.000 38.639 369 LYS F O 1
ATOM 3976 N N . LYS D 2 2 ? 25.078 -1.515 -0.096 1.000 33.750 370 LYS F N 1
ATOM 3977 C CA . LYS D 2 2 ? 24.095 -1.547 -1.160 1.000 39.542 370 LYS F CA 1
ATOM 3978 C C . LYS D 2 2 ? 23.485 -0.162 -1.378 1.000 35.079 370 LYS F C 1
ATOM 3979 O O . LYS D 2 2 ? 22.921 0.375 -0.457 1.000 35.334 370 LYS F O 1
ATOM 3998 N N . ILE D 2 3 ? 23.429 0.368 -2.604 1.000 31.108 371 ILE F N 1
ATOM 3999 C CA . ILE D 2 3 ? 22.695 1.580 -2.814 1.000 27.206 371 ILE F CA 1
ATOM 4000 C C . ILE D 2 3 ? 21.445 1.259 -3.632 1.000 30.938 371 ILE F C 1
ATOM 4001 O O . ILE D 2 3 ? 21.363 0.273 -4.390 1.000 28.519 371 ILE F O 1
ATOM 4017 N N . GLU D 2 4 ? 20.381 2.005 -3.344 1.000 23.972 372 GLU F N 1
ATOM 4018 C CA . GLU D 2 4 ? 19.184 1.928 -4.147 1.000 24.787 372 GLU F CA 1
ATOM 4019 C C . GLU D 2 4 ? 18.944 3.273 -4.814 1.000 24.233 372 GLU F C 1
ATOM 4020 O O . GLU D 2 4 ? 19.100 4.319 -4.185 1.000 25.277 372 GLU F O 1
ATOM 4032 N N . THR D 2 5 ? 18.471 3.192 -6.015 1.000 25.238 373 THR F N 1
ATOM 4033 C CA . THR D 2 5 ? 18.099 4.325 -6.832 1.000 24.775 373 THR F CA 1
ATOM 4034 C C . THR D 2 5 ? 16.687 4.106 -7.268 1.000 26.359 373 THR F C 1
ATOM 4035 O O . THR D 2 5 ? 16.390 3.134 -7.924 1.000 25.830 373 THR F O 1
ATOM 4046 N N . HIS D 2 6 ? 15.777 5.027 -6.829 1.000 24.542 374 HIS F N 1
ATOM 4047 C CA . HIS D 2 6 ? 14.405 4.980 -7.258 1.000 21.910 374 HIS F CA 1
ATOM 4048 C C . HIS D 2 6 ? 14.132 6.134 -8.205 1.000 27.262 374 HIS F C 1
ATOM 4049 O O . HIS D 2 6 ? 14.087 7.295 -7.787 1.000 27.764 374 HIS F O 1
ATOM 4064 N N . LYS D 2 7 ? 13.809 5.806 -9.435 1.000 22.262 375 LYS F N 1
ATOM 4065 C CA . LYS D 2 7 ? 13.455 6.785 -10.453 1.000 25.062 375 LYS F CA 1
ATOM 4066 C C . LYS D 2 7 ? 11.961 6.810 -10.646 1.000 27.135 375 LYS F C 1
ATOM 4067 O O . LYS D 2 7 ? 11.277 5.768 -10.736 1.000 27.415 375 LYS F O 1
ATOM 4086 N N . LEU D 2 8 ? 11.449 8.021 -10.861 1.000 23.507 376 LEU F N 1
ATOM 4087 C CA . LEU D 2 8 ? 10.025 8.175 -11.053 1.000 25.577 376 LEU F CA 1
ATOM 4088 C C . LEU D 2 8 ? 9.751 8.828 -12.392 1.000 30.564 376 LEU F C 1
ATOM 4089 O O . LEU D 2 8 ? 10.337 9.857 -12.612 1.000 36.682 376 LEU F O 1
ATOM 4105 N N . THR D 2 9 ? 8.863 8.265 -13.196 1.000 27.030 377 THR F N 1
ATOM 4106 C CA . THR D 2 9 ? 8.511 8.766 -14.509 1.000 30.805 377 THR F CA 1
ATOM 4107 C C . THR D 2 9 ? 7.011 8.941 -14.502 1.000 33.025 377 THR F C 1
ATOM 4108 O O . THR D 2 9 ? 6.301 8.041 -14.045 1.000 34.886 377 THR F O 1
ATOM 4119 N N . PHE D 2 10 ? 6.532 10.096 -14.966 1.000 28.035 378 PHE F N 1
ATOM 4120 C CA . PHE D 2 10 ? 5.107 10.368 -15.075 1.000 32.465 378 PHE F CA 1
ATOM 4121 C C . PHE D 2 10 ? 4.659 10.273 -16.551 1.000 36.490 378 PHE F C 1
ATOM 4122 O O . PHE D 2 10 ? 5.154 10.939 -17.429 1.000 32.681 378 PHE F O 1
ATOM 4139 N N . ARG D 2 11 ? 3.621 9.501 -16.784 1.000 39.015 379 ARG F N 1
ATOM 4140 C CA . ARG D 2 11 ? 3.003 9.402 -18.105 1.000 50.245 379 ARG F CA 1
ATOM 4141 C C . ARG D 2 11 ? 1.627 10.066 -18.028 1.000 48.952 379 ARG F C 1
ATOM 4142 O O . ARG D 2 11 ? 0.943 9.978 -17.003 1.000 40.569 379 ARG F O 1
ATOM 4163 N N . GLU D 2 12 ? 1.218 10.657 -19.165 1.000 59.598 380 GLU F N 1
ATOM 4164 C CA . GLU D 2 12 ? 0.070 11.543 -19.303 1.000 65.910 380 GLU F CA 1
ATOM 4165 C C . GLU D 2 12 ? 0.226 12.795 -18.407 1.000 74.715 380 GLU F C 1
ATOM 4166 O O . GLU D 2 12 ? 0.572 13.877 -18.955 1.000 78.084 380 GLU F O 1
ATOM 4178 N N . GLN E 1 7 ? -27.790 -11.582 -19.318 1.000 74.329 5 GLN C N 1
ATOM 4179 C CA . GLN E 1 7 ? -28.897 -11.736 -20.303 1.000 82.717 5 GLN C CA 1
ATOM 4180 C C . GLN E 1 7 ? -28.555 -12.842 -21.301 1.000 78.236 5 GLN C C 1
ATOM 4181 O O . GLN E 1 7 ? -27.773 -12.602 -22.226 1.000 78.578 5 GLN C O 1
ATOM 4195 N N . LEU E 1 8 ? -29.151 -14.032 -21.092 1.000 82.568 6 LEU C N 1
ATOM 4196 C CA . LEU E 1 8 ? -29.008 -15.179 -21.989 1.000 74.220 6 LEU C CA 1
ATOM 4197 C C . LEU E 1 8 ? -30.278 -15.362 -22.806 1.000 76.224 6 LEU C C 1
ATOM 4198 O O . LEU E 1 8 ? -31.385 -15.227 -22.309 1.000 71.086 6 LEU C O 1
ATOM 4214 N N . GLN E 1 9 ? -30.101 -15.742 -24.061 1.000 71.498 7 GLN C N 1
ATOM 4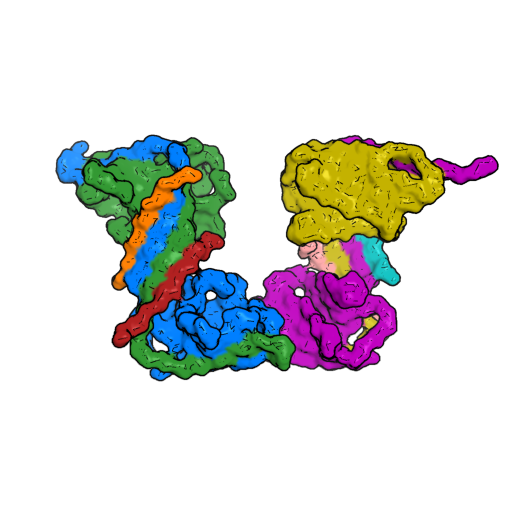215 C CA . GLN E 1 9 ? -31.234 -15.950 -24.931 1.000 60.317 7 GLN C CA 1
ATOM 4216 C C . GLN E 1 9 ? -30.962 -17.150 -25.843 1.000 41.407 7 GLN C C 1
ATOM 4217 O O . GLN E 1 9 ? -30.121 -16.994 -26.730 1.000 47.136 7 GLN C O 1
ATOM 4231 N N . ALA E 1 10 ? -31.661 -18.275 -25.631 1.000 39.410 8 ALA C N 1
ATOM 4232 C CA . ALA E 1 10 ? -31.608 -19.394 -26.565 1.000 29.284 8 ALA C CA 1
ATOM 4233 C C . ALA E 1 10 ? -32.591 -19.205 -27.708 1.000 40.485 8 ALA C C 1
ATOM 4234 O O . ALA E 1 10 ? -33.725 -18.782 -27.479 1.000 39.516 8 ALA C O 1
ATOM 4241 N N . SER E 1 11 ? -32.112 -19.487 -28.926 1.000 29.786 9 SER C N 1
ATOM 4242 C CA . SER E 1 11 ? -32.869 -19.414 -30.154 1.000 29.172 9 SER C CA 1
ATOM 4243 C C . SER E 1 11 ? -32.358 -20.455 -31.151 1.000 28.454 9 SER C C 1
ATOM 4244 O O . SER E 1 11 ? -31.305 -21.101 -30.905 1.000 28.449 9 SER C O 1
ATOM 4252 N N . GLY E 1 12 ? -33.141 -20.650 -32.243 1.000 25.454 10 GLY C N 1
ATOM 4253 C CA . GLY E 1 12 ? -32.730 -21.425 -33.402 1.000 25.574 10 GLY C CA 1
ATOM 4254 C C . GLY E 1 12 ? -33.404 -22.794 -33.485 1.000 24.788 10 GLY C C 1
ATOM 4255 O O . GLY E 1 12 ? -33.083 -23.635 -34.351 1.000 25.631 10 GLY C O 1
ATOM 4259 N N . GLY E 1 13 ? -34.353 -23.023 -32.596 1.000 28.242 11 GLY C N 1
ATOM 4260 C CA . GLY E 1 13 ? -35.193 -24.194 -32.550 1.000 25.446 11 GLY C CA 1
ATOM 4261 C C . GLY E 1 13 ? -36.056 -24.284 -33.780 1.000 31.087 11 GLY C C 1
ATOM 4262 O O . GLY E 1 13 ? -35.992 -23.371 -34.598 1.000 34.828 11 GLY C O 1
ATOM 4266 N N . GLY E 1 14 ? -36.631 -25.435 -33.987 1.000 23.429 12 GLY C N 1
ATOM 4267 C CA . GLY E 1 14 ? -37.555 -25.702 -35.099 1.000 26.576 12 GLY C CA 1
ATOM 4268 C C . GLY E 1 14 ? -38.149 -27.081 -35.111 1.000 24.817 12 GLY C C 1
ATOM 4269 O O . GLY E 1 14 ? -38.109 -27.801 -34.123 1.000 27.859 12 GLY C O 1
ATOM 4273 N N . PHE E 1 15 ? -38.831 -27.365 -36.235 1.000 23.001 13 PHE C N 1
ATOM 4274 C CA . PHE E 1 15 ? -39.621 -28.529 -36.428 1.000 23.166 13 PHE C CA 1
ATOM 4275 C C . PHE E 1 15 ? -39.060 -29.150 -37.692 1.000 26.507 13 PHE C C 1
ATOM 4276 O O . PHE E 1 15 ? -39.366 -28.620 -38.760 1.000 25.000 13 PHE C O 1
ATOM 4293 N N . VAL E 1 16 ? -38.281 -30.244 -37.583 1.000 22.239 14 VAL C N 1
ATOM 4294 C CA . VAL E 1 16 ? -37.488 -30.748 -38.721 1.000 23.991 14 VAL C CA 1
ATOM 4295 C C . VAL E 1 16 ? -37.671 -32.236 -38.895 1.000 23.944 14 VAL C C 1
ATOM 4296 O O . VAL E 1 16 ? -38.163 -32.990 -38.047 1.000 20.328 14 VAL C O 1
ATOM 4309 N N . GLN E 1 17 ? -37.347 -32.750 -40.084 1.000 22.867 15 GLN C N 1
ATOM 4310 C CA A GLN E 1 17 ? -37.426 -34.171 -40.333 0.500 24.442 15 GLN C CA 1
ATOM 4311 C CA B GLN E 1 17 ? -37.463 -34.180 -40.286 0.500 23.496 15 GLN C CA 1
ATOM 4312 C C . GLN E 1 17 ? -36.203 -34.843 -39.669 1.000 24.215 15 GLN C C 1
ATOM 4313 O O . GLN E 1 17 ? -35.136 -34.262 -39.625 1.000 22.373 15 GLN C O 1
ATOM 4339 N N . PRO E 1 18 ? -36.274 -36.100 -39.300 1.000 21.780 16 PRO C N 1
ATOM 4340 C CA . PRO E 1 18 ? -35.087 -36.883 -38.931 1.000 24.357 16 PRO C CA 1
ATOM 4341 C C . PRO E 1 18 ? -34.069 -36.870 -40.041 1.000 25.123 16 PRO C C 1
ATOM 4342 O O . PRO E 1 18 ? -34.397 -36.893 -41.234 1.000 25.112 16 PRO C O 1
ATOM 4353 N N . GLY E 1 19 ? -32.808 -36.727 -39.646 1.000 26.009 17 GLY C N 1
ATOM 4354 C CA . GLY E 1 19 ? -31.672 -36.594 -40.539 1.000 23.052 17 GLY C CA 1
ATOM 4355 C C . GLY E 1 19 ? -31.390 -35.129 -40.793 1.000 24.536 17 GLY C C 1
ATOM 4356 O O . GLY E 1 19 ? -30.398 -34.766 -41.399 1.000 28.217 17 GLY C O 1
ATOM 4360 N N . GLY E 1 20 ? -32.297 -34.224 -40.368 1.000 22.621 18 GLY C N 1
ATOM 4361 C CA . GLY E 1 20 ? -32.005 -32.812 -40.525 1.000 23.130 18 GLY C CA 1
ATOM 4362 C C . GLY E 1 20 ? -31.074 -32.222 -39.459 1.000 25.771 18 GLY C C 1
ATOM 4363 O O . GLY E 1 20 ? -30.551 -32.937 -38.617 1.000 24.050 18 GLY C O 1
ATOM 4367 N N . SER E 1 21 ? -30.882 -30.907 -39.573 1.000 22.471 19 SER C N 1
ATOM 4368 C CA . SER E 1 21 ? -29.977 -30.070 -38.820 1.000 22.179 19 SER C CA 1
ATOM 4369 C C . SER E 1 21 ? -30.689 -28.843 -38.292 1.000 25.703 19 SER C C 1
ATOM 4370 O O . SER E 1 21 ? -31.550 -28.319 -38.994 1.000 24.507 19 SER C O 1
ATOM 4378 N N . LEU E 1 22 ? -30.181 -28.329 -37.164 1.000 19.057 20 LEU C N 1
ATOM 4379 C CA . LEU E 1 22 ? -30.526 -27.022 -36.627 1.000 21.345 20 LEU C CA 1
ATOM 4380 C C . LEU E 1 22 ? -29.284 -26.442 -35.965 1.000 24.852 20 LEU C C 1
ATOM 4381 O O . LEU E 1 22 ? -28.456 -27.202 -35.402 1.000 23.976 20 LEU C O 1
ATOM 4397 N N . ARG E 1 23 ? -29.200 -25.126 -35.925 1.000 20.286 21 ARG C N 1
ATOM 4398 C CA A ARG E 1 23 ? -28.131 -24.511 -35.174 0.500 19.972 21 ARG C CA 1
ATOM 4399 C CA B ARG E 1 23 ? -28.134 -24.455 -35.217 0.500 21.186 21 ARG C CA 1
ATOM 4400 C C . ARG E 1 23 ? -28.751 -23.631 -34.108 1.000 23.624 21 ARG C C 1
ATOM 4401 O O . ARG E 1 23 ? -29.388 -22.638 -34.413 1.000 26.089 21 ARG C O 1
ATOM 4441 N N . LEU E 1 24 ? -28.519 -23.983 -32.854 1.000 22.121 22 LEU C N 1
ATOM 4442 C CA . LEU E 1 24 ? -28.994 -23.209 -31.702 1.000 19.850 22 LEU C CA 1
ATOM 4443 C C . LEU E 1 24 ? -27.967 -22.151 -31.364 1.000 23.141 22 LEU C C 1
ATOM 4444 O O . LEU E 1 24 ? -26.783 -22.375 -31.540 1.000 24.713 22 LEU C O 1
ATOM 4460 N N . SER E 1 25 ? -28.450 -20.998 -30.933 1.000 23.249 23 SER C N 1
ATOM 4461 C CA . SER E 1 25 ? -27.651 -19.883 -30.516 1.000 24.337 23 SER C CA 1
ATOM 4462 C C . SER E 1 25 ? -27.976 -19.547 -29.075 1.000 26.680 23 SER C C 1
ATOM 4463 O O . SER E 1 25 ? -29.144 -19.540 -28.696 1.000 26.489 23 SER C O 1
ATOM 4471 N N . CYS E 1 26 ? -26.966 -19.147 -28.344 1.000 26.381 24 CYS C N 1
ATOM 4472 C CA . CYS E 1 26 ? -27.144 -18.622 -27.000 1.000 26.521 24 CYS C CA 1
ATOM 4473 C C . CYS E 1 26 ? -26.282 -17.358 -26.865 1.000 31.100 24 CYS C C 1
ATOM 4474 O O . CYS E 1 26 ? -25.045 -17.469 -26.768 1.000 31.358 24 CYS C O 1
ATOM 4482 N N . ALA E 1 27 ? -26.957 -16.191 -26.850 1.000 32.672 25 ALA C N 1
ATOM 4483 C CA . ALA E 1 27 ? -26.249 -14.919 -26.918 1.000 41.717 25 ALA C CA 1
ATOM 4484 C C . ALA E 1 27 ? -26.179 -14.354 -25.506 1.000 48.307 25 ALA C C 1
ATOM 4485 O O . ALA E 1 27 ? -27.213 -14.308 -24.847 1.000 53.664 25 ALA C O 1
ATOM 4492 N N . ALA E 1 28 ? -24.958 -14.032 -25.033 1.000 57.103 26 ALA C N 1
ATOM 4493 C CA . ALA E 1 28 ? -24.737 -13.425 -23.716 1.000 62.472 26 ALA C CA 1
ATOM 4494 C C . ALA E 1 28 ? -24.451 -11.926 -23.849 1.000 75.108 26 ALA C C 1
ATOM 4495 O O . ALA E 1 28 ? -23.832 -11.470 -24.820 1.000 69.487 26 ALA C O 1
ATOM 4502 N N . SER E 1 29 ? -24.866 -11.163 -22.829 1.000 93.962 27 SER C N 1
ATOM 4503 C CA . SER E 1 29 ? -24.830 -9.710 -22.910 1.000 91.455 27 SER C CA 1
ATOM 4504 C C . SER E 1 29 ? -23.501 -9.142 -22.403 1.000 92.938 27 SER C C 1
ATOM 4505 O O . SER E 1 29 ? -23.109 -8.079 -22.876 1.000 104.001 27 SER C O 1
ATOM 4513 N N . GLY E 1 30 ? -22.778 -9.854 -21.517 1.000 100.718 28 GLY C N 1
ATOM 4514 C CA . GLY E 1 30 ? -21.629 -9.279 -20.817 1.000 99.293 28 GLY C CA 1
ATOM 4515 C C . GLY E 1 30 ? -20.304 -9.999 -21.089 1.000 102.611 28 GLY C C 1
ATOM 4516 O O . GLY E 1 30 ? -19.659 -9.757 -22.113 1.000 82.054 28 GLY C O 1
ATOM 4520 N N . TYR E 1 31 ? -19.858 -10.802 -20.108 1.000 105.204 29 TYR C N 1
ATOM 4521 C CA . TYR E 1 31 ? -18.719 -11.705 -20.268 1.000 106.282 29 TYR C CA 1
ATOM 4522 C C . TYR E 1 31 ? -18.570 -12.650 -19.064 1.000 116.343 29 TYR C C 1
ATOM 4523 O O . TYR E 1 31 ? -17.613 -13.429 -19.049 1.000 105.535 29 TYR C O 1
ATOM 4529 N N . THR E 1 32 ? -19.478 -12.543 -18.062 1.000 108.698 30 THR C N 1
ATOM 4530 C CA . THR E 1 32 ? -19.698 -13.531 -17.008 1.000 110.938 30 THR C CA 1
ATOM 4531 C C . THR E 1 32 ? -18.612 -13.434 -15.929 1.000 130.662 30 THR C C 1
ATOM 4532 O O . THR E 1 32 ? -18.650 -12.519 -15.102 1.000 117.869 30 THR C O 1
ATOM 4537 N N . SER E 1 33 ? -17.669 -14.399 -15.932 1.000 143.370 31 SER C N 1
ATOM 4538 C CA . SER E 1 33 ? -16.603 -14.502 -14.940 1.000 128.383 31 SER C CA 1
ATOM 4539 C C . SER E 1 33 ? -15.217 -14.323 -15.580 1.000 114.159 31 SER C C 1
ATOM 4540 O O . SER E 1 33 ? -14.207 -14.503 -14.898 1.000 104.486 31 SER C O 1
ATOM 4546 N N . GLY E 1 34 ? -15.170 -13.948 -16.873 1.000 97.927 32 GLY C N 1
ATOM 4547 C CA . GLY E 1 34 ? -13.927 -13.849 -17.630 1.000 97.078 32 GLY C CA 1
ATOM 4548 C C . GLY E 1 34 ? -13.793 -14.943 -18.695 1.000 95.517 32 GLY C C 1
ATOM 4549 O O . GLY E 1 34 ? -13.400 -14.684 -19.826 1.000 90.213 32 GLY C O 1
ATOM 4553 N N . ASP E 1 35 ? -14.092 -16.188 -18.319 1.000 108.056 33 ASP C N 1
ATOM 4554 C CA . ASP E 1 35 ? -13.986 -17.322 -19.222 1.000 105.523 33 ASP C CA 1
ATOM 4555 C C . ASP E 1 35 ? -14.496 -18.558 -18.479 1.000 98.410 33 ASP C C 1
ATOM 4556 O O . ASP E 1 35 ? -13.711 -19.407 -18.072 1.000 115.617 33 ASP C O 1
ATOM 4562 N N . GLU E 1 36 ? -15.823 -18.636 -18.300 1.000 84.490 34 GLU C N 1
ATOM 4563 C CA . GLU E 1 36 ? -16.461 -19.664 -17.489 1.000 69.848 34 GLU C CA 1
ATOM 4564 C C . GLU E 1 36 ? -16.833 -20.859 -18.381 1.000 61.343 34 GLU C C 1
ATOM 4565 O O . GLU E 1 36 ? -16.101 -21.184 -19.312 1.000 52.998 34 GLU C O 1
ATOM 4577 N N . ILE E 1 37 ? -17.937 -21.556 -18.059 1.000 44.807 35 ILE C N 1
ATOM 4578 C CA . ILE E 1 37 ? -18.424 -22.651 -18.867 1.000 34.948 35 ILE C CA 1
ATOM 4579 C C . ILE E 1 37 ? -19.870 -22.322 -19.213 1.000 40.223 35 ILE C C 1
ATOM 4580 O O . ILE E 1 37 ? -20.672 -21.979 -18.326 1.000 34.089 35 ILE C O 1
ATOM 4596 N N . MET E 1 38 ? -20.201 -22.426 -20.501 1.000 32.530 36 MET C N 1
ATOM 4597 C CA . MET E 1 38 ? -21.589 -22.305 -20.924 1.000 30.604 36 MET C CA 1
ATOM 4598 C C . MET E 1 38 ? -22.016 -23.681 -21.413 1.000 28.670 36 MET C C 1
ATOM 4599 O O . MET E 1 38 ? -21.265 -24.289 -22.152 1.000 30.625 36 MET C O 1
ATOM 4613 N N . GLY E 1 39 ? -23.212 -24.129 -21.045 1.000 24.625 37 GLY C N 1
ATOM 4614 C CA . GLY E 1 39 ? -23.703 -25.424 -21.387 1.000 28.029 37 GLY C CA 1
ATOM 4615 C C . GLY E 1 39 ? -25.117 -25.357 -21.906 1.000 25.498 37 GLY C C 1
ATOM 4616 O O . GLY E 1 39 ? -25.780 -24.306 -21.784 1.000 28.487 37 GLY C O 1
ATOM 4620 N N . TRP E 1 40 ? -25.460 -26.444 -22.607 1.000 29.169 38 TRP C N 1
ATOM 4621 C CA . TRP E 1 40 ? -26.791 -26.745 -23.077 1.000 25.140 38 TRP C CA 1
ATOM 4622 C C . TRP E 1 40 ? -27.305 -27.960 -22.329 1.000 25.481 38 TRP C C 1
ATOM 4623 O O . TRP E 1 40 ? -26.615 -28.982 -22.182 1.000 24.340 38 TRP C O 1
ATOM 4644 N N . PHE E 1 41 ? -28.592 -27.898 -21.965 1.000 25.920 39 PHE C N 1
ATOM 4645 C CA . PHE E 1 41 ? -29.345 -29.027 -21.486 1.000 19.875 39 PHE C CA 1
ATOM 4646 C C . PHE E 1 41 ? -30.733 -29.015 -22.127 1.000 20.098 39 PHE C C 1
ATOM 4647 O O . PHE E 1 41 ? -31.088 -28.050 -22.800 1.000 21.502 39 PHE C O 1
ATOM 4664 N N . ARG E 1 42 ? -31.370 -30.150 -22.081 1.000 19.230 40 ARG C N 1
ATOM 4665 C CA . ARG E 1 42 ? -32.657 -30.336 -22.744 1.000 26.128 40 ARG C CA 1
ATOM 4666 C C . ARG E 1 42 ? -33.649 -31.086 -21.859 1.000 25.123 40 ARG C C 1
ATOM 4667 O O . ARG E 1 42 ? -33.265 -31.822 -20.973 1.000 25.506 40 ARG C O 1
ATOM 4688 N N . GLN E 1 43 ? -34.967 -30.907 -22.142 1.000 20.214 41 GLN C N 1
ATOM 4689 C CA . GLN E 1 43 ? -35.987 -31.658 -21.427 1.000 20.669 41 GLN C CA 1
ATOM 4690 C C . GLN E 1 43 ? -37.167 -31.910 -22.342 1.000 22.813 41 GLN C C 1
ATOM 4691 O O . GLN E 1 43 ? -37.620 -30.916 -22.953 1.000 21.456 41 GLN C O 1
ATOM 4705 N N . ALA E 1 44 ? -37.529 -33.166 -22.420 1.000 21.790 42 ALA C N 1
ATOM 4706 C CA . ALA E 1 44 ? -38.649 -33.620 -23.234 1.000 27.006 42 ALA C CA 1
ATOM 4707 C C . ALA E 1 44 ? -39.868 -33.821 -22.359 1.000 24.263 42 ALA C C 1
ATOM 4708 O O . ALA E 1 44 ? -39.701 -33.962 -21.165 1.000 25.777 42 ALA C O 1
ATOM 4715 N N . PRO E 1 45 ? -41.096 -33.841 -22.900 1.000 24.152 43 PRO C N 1
ATOM 4716 C CA . PRO E 1 45 ? -42.270 -33.943 -22.038 1.000 25.979 43 PRO C CA 1
ATOM 4717 C C . PRO E 1 45 ? -42.298 -35.194 -21.191 1.000 27.856 43 PRO C C 1
ATOM 4718 O O . PRO E 1 45 ? -42.040 -36.315 -21.694 1.000 27.921 43 PRO C O 1
ATOM 4729 N N . GLY E 1 46 ? -42.521 -34.984 -19.909 1.000 27.938 44 GLY C N 1
ATOM 4730 C CA . GLY E 1 46 ? -42.593 -36.153 -19.049 1.000 32.960 44 GLY C CA 1
ATOM 4731 C C . GLY E 1 46 ? -41.235 -36.766 -18.730 1.000 36.533 44 GLY C C 1
ATOM 4732 O O . GLY E 1 46 ? -41.215 -37.831 -18.120 1.000 40.501 44 GLY C O 1
ATOM 4736 N N . LYS E 1 47 ? -40.120 -36.088 -19.074 1.000 31.655 45 LYS C N 1
ATOM 4737 C CA . LYS E 1 47 ? -38.794 -36.640 -18.761 1.000 31.439 45 LYS C CA 1
ATOM 4738 C C . LYS E 1 47 ? -37.996 -35.663 -17.943 1.000 27.058 45 LYS C C 1
ATOM 4739 O O . LYS E 1 47 ? -38.377 -34.503 -17.730 1.000 29.562 45 LYS C O 1
ATOM 4758 N N . GLU E 1 48 ? -36.841 -36.142 -17.428 1.000 30.210 46 GLU C N 1
ATOM 4759 C CA . GLU E 1 48 ? -35.946 -35.314 -16.661 1.000 28.874 46 GLU C CA 1
ATOM 4760 C C . GLU E 1 48 ? -34.991 -34.534 -17.569 1.000 24.509 46 GLU C C 1
ATOM 4761 O O . GLU E 1 48 ? -34.745 -35.011 -18.690 1.000 31.466 46 GLU C O 1
ATOM 4773 N N . ARG E 1 49 ? -34.504 -33.447 -17.037 1.000 29.051 47 ARG C N 1
ATOM 4774 C CA . ARG E 1 49 ? -33.500 -32.644 -17.713 1.000 28.321 47 ARG C CA 1
ATOM 4775 C C . ARG E 1 49 ? -32.296 -33.547 -18.001 1.000 29.561 47 ARG C C 1
ATOM 4776 O O . ARG E 1 49 ? -31.936 -34.390 -17.156 1.000 24.907 47 ARG C O 1
ATOM 4797 N N . GLU E 1 50 ? -31.678 -33.373 -19.172 1.000 22.916 48 GLU C N 1
ATOM 4798 C CA . GLU E 1 50 ? -30.501 -34.175 -19.594 1.000 23.575 48 GLU C CA 1
ATOM 4799 C C . GLU E 1 50 ? -29.439 -33.214 -20.126 1.000 27.231 48 GLU C C 1
ATOM 4800 O O . GLU E 1 50 ? -29.718 -32.285 -20.908 1.000 21.683 48 GLU C O 1
ATOM 4812 N N . PHE E 1 51 ? -28.203 -33.336 -19.616 1.000 21.546 49 PHE C N 1
ATOM 4813 C CA . PHE E 1 51 ? -27.043 -32.628 -20.117 1.000 22.273 49 PHE C CA 1
ATOM 4814 C C . PHE E 1 51 ? -26.858 -32.939 -21.581 1.000 18.592 49 PHE C C 1
ATOM 4815 O O . PHE E 1 51 ? -26.967 -34.068 -21.940 1.000 23.580 49 PHE C O 1
ATOM 4832 N N . VAL E 1 52 ? -26.529 -31.891 -22.373 1.000 18.837 50 VAL C N 1
ATOM 4833 C CA . VAL E 1 52 ? -26.250 -32.075 -23.790 1.000 21.066 50 VAL C CA 1
ATOM 4834 C C . VAL E 1 52 ? -24.784 -31.786 -24.103 1.000 19.373 50 VAL C C 1
ATOM 4835 O O . VAL E 1 52 ? -24.065 -32.682 -24.651 1.000 21.041 50 VAL C O 1
ATOM 4848 N N . SER E 1 53 ? -24.344 -30.593 -23.852 1.000 19.868 51 SER C N 1
ATOM 4849 C CA . SER E 1 53 ? -22.980 -30.180 -24.176 1.000 22.435 51 SER C CA 1
ATOM 4850 C C . SER E 1 53 ? -22.524 -28.961 -23.377 1.000 25.424 51 SER C C 1
ATOM 4851 O O . SER E 1 53 ? -23.342 -28.146 -22.906 1.000 25.739 51 SER C O 1
ATOM 4859 N N . ALA E 1 54 ? -21.197 -28.739 -23.304 1.000 23.368 52 ALA C N 1
ATOM 4860 C CA . ALA E 1 54 ? -20.678 -27.533 -22.655 1.000 24.188 52 ALA C CA 1
ATOM 4861 C C . ALA E 1 54 ? -19.311 -27.160 -23.251 1.000 25.825 52 ALA C C 1
ATOM 4862 O O . ALA E 1 54 ? -18.638 -28.046 -23.816 1.000 25.318 52 ALA C O 1
ATOM 4869 N N . ILE E 1 55 ? -19.018 -25.879 -23.159 1.000 28.181 53 ILE C N 1
ATOM 4870 C CA . ILE E 1 55 ? -17.774 -25.325 -23.659 1.000 28.526 53 ILE C CA 1
ATOM 4871 C C . ILE E 1 55 ? -17.187 -24.389 -22.619 1.000 32.383 53 ILE C C 1
ATOM 4872 O O . ILE E 1 55 ? -17.863 -23.531 -22.068 1.000 31.577 53 ILE C O 1
ATOM 4888 N N . SER E 1 56 ? -15.889 -24.521 -22.380 1.000 39.239 54 SER C N 1
ATOM 4889 C CA . SER E 1 56 ? -15.201 -23.486 -21.612 1.000 48.554 54 SER C CA 1
ATOM 4890 C C . SER E 1 56 ? -14.051 -22.932 -22.425 1.000 61.486 54 SER C C 1
ATOM 4891 O O . SER E 1 56 ? -13.406 -23.666 -23.189 1.000 53.803 54 SER C O 1
ATOM 4899 N N . TRP E 1 57 ? -13.852 -21.624 -22.274 1.000 57.237 55 TRP C N 1
ATOM 4900 C CA . TRP E 1 57 ? -12.784 -20.921 -22.958 1.000 64.599 55 TRP C CA 1
ATOM 4901 C C . TRP E 1 57 ? -11.930 -20.183 -21.917 1.000 82.309 55 TRP C C 1
ATOM 4902 O O . TRP E 1 57 ? -11.592 -19.004 -22.081 1.000 69.808 55 TRP C O 1
ATOM 4923 N N . GLN E 1 58 ? -11.577 -20.905 -20.842 1.000 89.416 56 GLN C N 1
ATOM 4924 C CA . GLN E 1 58 ? -10.691 -20.379 -19.811 1.000 102.168 56 GLN C CA 1
ATOM 4925 C C . GLN E 1 58 ? -9.263 -20.585 -20.310 1.000 104.159 56 GLN C C 1
ATOM 4926 O O . GLN E 1 58 ? -8.821 -19.881 -21.215 1.000 116.535 56 GLN C O 1
ATOM 4940 N N . SER E 1 59 ? -8.546 -21.565 -19.765 1.000 97.158 57 SER C N 1
ATOM 4941 C CA . SER E 1 59 ? -7.241 -21.883 -20.315 1.000 96.322 57 SER C CA 1
ATOM 4942 C C . SER E 1 59 ? -7.444 -22.708 -21.591 1.000 95.729 57 SER C C 1
ATOM 4943 O O . SER E 1 59 ? -7.359 -23.938 -21.549 1.000 103.824 57 SER C O 1
ATOM 4951 N N . GLY E 1 60 ? -7.745 -22.010 -22.710 1.000 83.334 58 GLY C N 1
ATOM 4952 C CA . GLY E 1 60 ? -8.073 -22.640 -23.985 1.000 73.859 58 GLY C CA 1
ATOM 4953 C C . GLY E 1 60 ? -9.527 -23.126 -24.023 1.000 66.646 58 GLY C C 1
ATOM 4954 O O . GLY E 1 60 ? -10.333 -22.740 -23.182 1.000 54.595 58 GLY C O 1
ATOM 4958 N N . THR E 1 61 ? -9.856 -23.960 -25.020 1.000 59.178 59 THR C N 1
ATOM 4959 C CA . THR E 1 61 ? -11.210 -24.452 -25.206 1.000 52.479 59 THR C CA 1
ATOM 4960 C C . THR E 1 61 ? -11.268 -25.931 -24.846 1.000 50.803 59 THR C C 1
ATOM 4961 O O . THR E 1 61 ? -10.535 -26.757 -25.385 1.000 48.328 59 THR C O 1
ATOM 4972 N N . SER E 1 62 ? -12.165 -26.312 -23.938 1.000 37.524 60 SER C N 1
ATOM 4973 C CA . SER E 1 62 ? -12.496 -27.718 -23.865 1.000 43.549 60 SER C CA 1
ATOM 4974 C C . SER E 1 62 ? -13.996 -27.871 -24.178 1.000 31.113 60 SER C C 1
ATOM 4975 O O . SER E 1 62 ? -14.748 -27.022 -23.764 1.000 33.214 60 SER C O 1
ATOM 4983 N N . THR E 1 63 ? -14.386 -29.016 -24.675 1.000 32.605 61 THR C N 1
ATOM 4984 C CA . THR E 1 63 ? -15.768 -29.229 -25.010 1.000 30.796 61 THR C CA 1
ATOM 4985 C C . THR E 1 63 ? -16.141 -30.544 -24.385 1.000 30.782 61 THR C C 1
ATOM 4986 O O . THR E 1 63 ? -15.303 -31.437 -24.173 1.000 31.439 61 THR C O 1
ATOM 4997 N N . TYR E 1 64 ? -17.445 -30.649 -23.974 1.000 25.979 62 TYR C N 1
ATOM 4998 C CA . TYR E 1 64 ? -18.002 -31.831 -23.453 1.000 25.364 62 TYR C CA 1
ATOM 4999 C C . TYR E 1 64 ? -19.363 -32.104 -24.102 1.000 19.221 62 TYR C C 1
ATOM 5000 O O . TYR E 1 64 ? -20.005 -31.101 -24.479 1.000 21.292 62 TYR C O 1
ATOM 5018 N N . TYR E 1 65 ? -19.630 -33.374 -24.206 1.000 23.284 63 TYR C N 1
ATOM 5019 C CA . TYR E 1 65 ? -20.834 -33.930 -24.838 1.000 23.077 63 TYR C CA 1
ATOM 5020 C C . TYR E 1 65 ? -21.377 -35.121 -24.097 1.000 23.634 63 TYR C C 1
ATOM 5021 O O . TYR E 1 65 ? -20.663 -36.107 -23.783 1.000 26.461 63 TYR C O 1
ATOM 5039 N N . ALA E 1 66 ? -22.732 -35.231 -24.090 1.000 21.152 64 ALA C N 1
ATOM 5040 C CA . ALA E 1 66 ? -23.411 -36.457 -23.766 1.000 22.790 64 ALA C CA 1
ATOM 5041 C C . ALA E 1 66 ? -22.927 -37.487 -24.776 1.000 26.643 64 ALA C C 1
ATOM 5042 O O . ALA E 1 66 ? -22.757 -37.162 -25.967 1.000 25.048 64 ALA C O 1
ATOM 5049 N N . ASP E 1 67 ? -22.838 -38.754 -24.343 1.000 21.770 65 ASP C N 1
ATOM 5050 C CA . ASP E 1 67 ? -22.466 -39.839 -25.249 1.000 23.417 65 ASP C CA 1
ATOM 5051 C C . ASP E 1 67 ? -23.440 -39.886 -26.469 1.000 24.197 65 ASP C C 1
ATOM 5052 O O . ASP E 1 67 ? -22.969 -40.100 -27.582 1.000 23.437 65 ASP C O 1
ATOM 5061 N N . SER E 1 68 ? -24.738 -39.675 -26.240 1.000 25.528 66 SER C N 1
ATOM 5062 C CA . SER E 1 68 ? -25.752 -39.853 -27.287 1.000 31.184 66 SER C CA 1
ATOM 5063 C C . SER E 1 68 ? -25.647 -38.812 -28.414 1.000 22.969 66 SER C C 1
ATOM 5064 O O . SER E 1 68 ? -26.216 -39.024 -29.505 1.000 25.107 66 SER C O 1
ATOM 5072 N N . VAL E 1 69 ? -24.906 -37.736 -28.208 1.000 23.176 67 VAL C N 1
ATOM 5073 C CA . VAL E 1 69 ? -24.867 -36.647 -29.194 1.000 20.878 67 VAL C CA 1
ATOM 5074 C C . VAL E 1 69 ? -23.466 -36.469 -29.749 1.000 23.688 67 VAL C C 1
ATOM 5075 O O . VAL E 1 69 ? -23.237 -35.671 -30.625 1.000 22.134 67 VAL C O 1
ATOM 5088 N N . LYS E 1 70 ? -22.459 -37.216 -29.210 1.000 21.142 68 LYS C N 1
ATOM 5089 C CA . LYS E 1 70 ? -21.090 -37.157 -29.761 1.000 22.158 68 LYS C CA 1
ATOM 5090 C C . LYS E 1 70 ? -21.096 -37.585 -31.211 1.000 20.202 68 LYS C C 1
ATOM 5091 O O . LYS E 1 70 ? -21.700 -38.594 -31.572 1.000 21.610 68 LYS C O 1
ATOM 5110 N N . GLY E 1 71 ? -20.352 -36.794 -32.006 1.000 23.040 69 GLY C N 1
ATOM 5111 C CA . GLY E 1 71 ? -20.261 -37.064 -33.426 1.000 25.944 69 GLY C CA 1
ATOM 5112 C C . GLY E 1 71 ? -21.481 -36.677 -34.261 1.000 29.955 69 GLY C C 1
ATOM 5113 O O . GLY E 1 71 ? -21.646 -37.010 -35.447 1.000 24.802 69 GLY C O 1
ATOM 5117 N N . ARG E 1 72 ? -22.385 -35.961 -33.669 1.000 21.102 70 ARG C N 1
ATOM 5118 C CA . ARG E 1 72 ? -23.590 -35.435 -34.359 1.000 21.841 70 ARG C CA 1
ATOM 5119 C C . ARG E 1 72 ? -23.708 -33.953 -34.034 1.000 20.705 70 ARG C C 1
ATOM 5120 O O . ARG E 1 72 ? -24.153 -33.159 -34.862 1.000 20.586 70 ARG C O 1
ATOM 5141 N N . PHE E 1 73 ? -23.419 -33.591 -32.767 1.000 22.005 71 PHE C N 1
ATOM 5142 C CA . PHE E 1 73 ? -23.548 -32.195 -32.314 1.000 20.414 71 PHE C CA 1
ATOM 5143 C C . PHE E 1 73 ? -22.180 -31.610 -32.067 1.000 22.159 71 PHE C C 1
ATOM 5144 O O . PHE E 1 73 ? -21.262 -32.337 -31.666 1.000 25.368 71 PHE C O 1
ATOM 5161 N N . THR E 1 74 ? -21.988 -30.326 -32.388 1.000 20.298 72 THR C N 1
ATOM 5162 C CA . THR E 1 74 ? -20.769 -29.566 -32.129 1.000 21.982 72 THR C CA 1
ATOM 5163 C C . THR E 1 74 ? -21.105 -28.243 -31.459 1.000 22.045 72 THR C C 1
ATOM 5164 O O . THR E 1 74 ? -21.911 -27.490 -32.020 1.000 21.685 72 THR C O 1
ATOM 5175 N N . ILE E 1 75 ? -20.496 -27.969 -30.304 1.000 20.791 73 ILE C N 1
ATOM 5176 C CA . ILE E 1 75 ? -20.630 -26.700 -29.597 1.000 19.449 73 ILE C CA 1
ATOM 5177 C C . ILE E 1 75 ? -19.421 -25.834 -29.925 1.000 28.013 73 ILE C C 1
ATOM 5178 O O . ILE E 1 75 ? -18.316 -26.359 -30.179 1.000 27.779 73 ILE C O 1
ATOM 5194 N N . SER E 1 76 ? -19.678 -24.553 -30.100 1.000 26.583 74 SER C N 1
ATOM 5195 C CA . SER E 1 76 ? -18.619 -23.589 -30.443 1.000 28.854 74 SER C CA 1
ATOM 5196 C C . SER E 1 76 ? -18.924 -22.221 -29.866 1.000 33.454 74 SER C C 1
ATOM 5197 O O . SER E 1 76 ? -20.013 -22.012 -29.368 1.000 25.377 74 SER C O 1
ATOM 5205 N N . ARG E 1 77 ? -17.965 -21.287 -29.953 1.000 28.855 75 ARG C N 1
ATOM 5206 C CA . ARG E 1 77 ? -18.190 -19.956 -29.366 1.000 34.577 75 ARG C CA 1
ATOM 5207 C C . ARG E 1 77 ? -17.570 -18.948 -30.307 1.000 34.505 75 ARG C C 1
ATOM 5208 O O . ARG E 1 77 ? -16.463 -19.199 -30.783 1.000 36.058 75 ARG C O 1
ATOM 5229 N N . ASP E 1 78 ? -18.321 -17.896 -30.612 1.000 33.302 76 ASP C N 1
ATOM 5230 C CA . ASP E 1 78 ? -17.872 -16.733 -31.378 1.000 37.433 76 ASP C CA 1
ATOM 5231 C C . ASP E 1 78 ? -17.652 -15.584 -30.382 1.000 38.185 76 ASP C C 1
ATOM 5232 O O . ASP E 1 78 ? -18.578 -14.945 -29.904 1.000 39.560 76 ASP C O 1
ATOM 5241 N N . ASN E 1 79 ? -16.399 -15.459 -29.971 1.000 38.682 77 ASN C N 1
ATOM 5242 C CA . ASN E 1 79 ? -15.985 -14.490 -28.959 1.000 52.114 77 ASN C CA 1
ATOM 5243 C C . ASN E 1 79 ? -16.407 -13.069 -29.289 1.000 52.100 77 ASN C C 1
ATOM 5244 O O . ASN E 1 79 ? -16.801 -12.330 -28.392 1.000 55.223 77 ASN C O 1
ATOM 5255 N N . SER E 1 80 ? -16.394 -12.706 -30.580 1.000 47.739 78 SER C N 1
ATOM 5256 C CA . SER E 1 80 ? -16.671 -11.338 -30.983 1.000 52.813 78 SER C CA 1
ATOM 5257 C C . SER E 1 80 ? -18.147 -11.018 -30.845 1.000 59.011 78 SER C C 1
ATOM 5258 O O . SER E 1 80 ? -18.499 -9.854 -30.779 1.000 61.306 78 SER C O 1
ATOM 5266 N N . LYS E 1 81 ? -19.004 -12.044 -30.803 1.000 54.597 79 LYS C N 1
ATOM 5267 C CA . LYS E 1 81 ? -20.422 -11.801 -30.638 1.000 45.009 79 LYS C CA 1
ATOM 5268 C C . LYS E 1 81 ? -20.938 -12.266 -29.280 1.000 36.772 79 LYS C C 1
ATOM 5269 O O . LYS E 1 81 ? -22.147 -12.243 -29.081 1.000 46.759 79 LYS C O 1
ATOM 5288 N N . ASN E 1 82 ? -20.034 -12.776 -28.438 1.000 43.092 80 ASN C N 1
ATOM 5289 C CA . ASN E 1 82 ? -20.348 -13.305 -27.128 1.000 50.101 80 ASN C CA 1
ATOM 5290 C C . ASN E 1 82 ? -21.523 -14.258 -27.293 1.000 44.124 80 ASN C C 1
ATOM 5291 O O . ASN E 1 82 ? -22.594 -14.086 -26.666 1.000 36.266 80 ASN C O 1
ATOM 5302 N N . THR E 1 83 ? -21.334 -15.192 -28.238 1.000 36.265 81 THR C N 1
ATOM 5303 C CA . THR E 1 83 ? -22.390 -16.149 -28.532 1.000 34.001 81 THR C CA 1
ATOM 5304 C C . THR E 1 83 ? -21.796 -17.556 -28.612 1.000 32.187 81 THR C C 1
ATOM 5305 O O . THR E 1 83 ? -20.730 -17.760 -29.225 1.000 33.829 81 THR C O 1
ATOM 5316 N N . VAL E 1 84 ? -22.566 -18.527 -28.062 1.000 26.399 82 VAL C N 1
ATOM 5317 C CA . VAL E 1 84 ? -22.288 -19.947 -28.107 1.000 26.268 82 VAL C CA 1
ATOM 5318 C C . VAL E 1 84 ? -23.310 -20.585 -29.017 1.000 26.420 82 VAL C C 1
ATOM 5319 O O . VAL E 1 84 ? -24.511 -20.230 -29.012 1.000 25.193 82 VAL C O 1
ATOM 5332 N N . TYR E 1 85 ? -22.804 -21.544 -29.805 1.000 27.182 83 TYR C N 1
ATOM 5333 C CA . TYR E 1 85 ? -23.600 -22.187 -30.825 1.000 27.196 83 TYR C CA 1
ATOM 5334 C C . TYR E 1 85 ? -23.634 -23.705 -30.559 1.000 25.857 83 TYR C C 1
ATOM 5335 O O . TYR E 1 85 ? -22.622 -24.252 -30.133 1.000 27.091 83 TYR C O 1
ATOM 5353 N N . LEU E 1 86 ? -24.761 -24.350 -30.858 1.000 23.904 84 LEU C N 1
ATOM 5354 C CA . LEU E 1 86 ? -24.848 -25.796 -30.853 1.000 21.616 84 LEU C CA 1
ATOM 5355 C C . LEU E 1 86 ? -25.367 -26.209 -32.221 1.000 22.349 84 LEU C C 1
ATOM 5356 O O . LEU E 1 86 ? -26.550 -25.984 -32.521 1.000 21.588 84 LEU C O 1
ATOM 5372 N N . GLN E 1 87 ? -24.450 -26.777 -33.026 1.000 19.266 85 GLN C N 1
ATOM 5373 C CA . GLN E 1 87 ? -24.788 -27.289 -34.340 1.000 19.882 85 GLN C CA 1
ATOM 5374 C C . GLN E 1 87 ? -25.251 -28.710 -34.199 1.000 20.720 85 GLN C C 1
ATOM 5375 O O . GLN E 1 87 ? -24.467 -29.580 -33.784 1.000 24.393 85 GLN C O 1
ATOM 5389 N N . MET E 1 88 ? -26.533 -28.951 -34.458 1.000 19.578 86 MET C N 1
ATOM 5390 C CA . MET E 1 88 ? -27.111 -30.270 -34.287 1.000 21.810 86 MET C CA 1
ATOM 5391 C C . MET E 1 88 ? -27.374 -30.875 -35.659 1.000 24.038 86 MET C C 1
ATOM 5392 O O . MET E 1 88 ? -28.253 -30.420 -36.351 1.000 22.668 86 MET C O 1
ATOM 5406 N N . ASN E 1 89 ? -26.541 -31.841 -36.073 1.000 21.308 87 ASN C N 1
ATOM 5407 C CA . ASN E 1 89 ? -26.717 -32.618 -37.287 1.000 23.739 87 ASN C CA 1
ATOM 5408 C C . ASN E 1 89 ? -27.227 -34.011 -36.958 1.000 20.282 87 ASN C C 1
ATOM 5409 O O . ASN E 1 89 ? -27.311 -34.362 -35.804 1.000 19.969 87 ASN C O 1
ATOM 5420 N N . SER E 1 90 ? -27.654 -34.751 -37.996 1.000 19.854 88 SER C N 1
ATOM 5421 C CA . SER E 1 90 ? -28.133 -36.097 -37.880 1.000 22.709 88 SER C CA 1
ATOM 5422 C C . SER E 1 90 ? -29.191 -36.182 -36.807 1.000 21.667 88 SER C C 1
ATOM 5423 O O . SER E 1 90 ? -29.178 -37.100 -35.989 1.000 21.482 88 SER C O 1
ATOM 5431 N N . LEU E 1 91 ? -30.171 -35.235 -36.838 1.000 20.772 89 LEU C N 1
ATOM 5432 C CA . LEU E 1 91 ? -31.168 -35.240 -35.787 1.000 20.183 89 LEU C CA 1
ATOM 5433 C C . LEU E 1 91 ? -32.010 -36.495 -35.840 1.000 21.819 89 LEU C C 1
ATOM 5434 O O . LEU E 1 91 ? -32.383 -37.047 -36.889 1.000 22.576 89 LEU C O 1
ATOM 5450 N N . ARG E 1 92 ? -32.400 -36.920 -34.650 1.000 20.820 90 ARG C N 1
ATOM 5451 C CA . ARG E 1 92 ? -33.229 -38.100 -34.496 1.000 23.461 90 ARG C CA 1
ATOM 5452 C C . ARG E 1 92 ? -34.497 -37.689 -33.739 1.000 20.930 90 ARG C C 1
ATOM 5453 O O . ARG E 1 92 ? -34.466 -36.790 -32.928 1.000 22.736 90 ARG C O 1
ATOM 5474 N N . ALA E 1 93 ? -35.533 -38.512 -33.856 1.000 25.286 91 ALA C N 1
ATOM 5475 C CA . ALA E 1 93 ? -36.786 -38.243 -33.154 1.000 28.274 91 ALA C CA 1
ATOM 5476 C C . ALA E 1 93 ? -36.547 -38.062 -31.644 1.000 25.819 91 ALA C C 1
ATOM 5477 O O . ALA E 1 93 ? -37.160 -37.250 -30.932 1.000 24.602 91 ALA C O 1
ATOM 5484 N N . GLU E 1 94 ? -35.659 -38.899 -31.090 1.000 25.901 92 GLU C N 1
ATOM 5485 C CA . GLU E 1 94 ? -35.307 -38.852 -29.682 1.000 22.216 92 GLU C CA 1
ATOM 5486 C C . GLU E 1 94 ? -34.623 -37.581 -29.194 1.000 26.853 92 GLU C C 1
ATOM 5487 O O . GLU E 1 94 ? -34.519 -37.378 -27.987 1.000 25.368 92 GLU C O 1
ATOM 5499 N N . ASP E 1 95 ? -34.190 -36.689 -30.086 1.000 21.798 93 ASP C N 1
ATOM 5500 C CA . ASP E 1 95 ? -33.635 -35.380 -29.765 1.000 18.845 93 ASP C CA 1
ATOM 5501 C C . ASP E 1 95 ? -34.734 -34.315 -29.584 1.000 18.972 93 ASP C C 1
ATOM 5502 O O . ASP E 1 95 ? -34.423 -33.196 -29.219 1.000 20.874 93 ASP C O 1
ATOM 5511 N N . THR E 1 96 ? -35.982 -34.695 -29.757 1.000 19.168 94 THR C N 1
ATOM 5512 C CA . THR E 1 96 ? -37.094 -33.787 -29.507 1.000 18.470 94 THR C CA 1
ATOM 5513 C C . THR E 1 96 ? -37.140 -33.382 -28.061 1.000 22.058 94 THR C C 1
ATOM 5514 O O . THR E 1 96 ? -37.134 -34.272 -27.197 1.000 21.312 94 THR C O 1
ATOM 5525 N N . ALA E 1 97 ? -37.114 -32.108 -27.821 1.000 19.788 95 ALA C N 1
ATOM 5526 C CA . ALA E 1 97 ? -37.140 -31.487 -26.480 1.000 20.026 95 ALA C CA 1
ATOM 5527 C C . ALA E 1 97 ? -37.156 -29.980 -26.561 1.000 24.062 95 ALA C C 1
ATOM 5528 O O . ALA E 1 97 ? -36.807 -29.417 -27.601 1.000 21.951 95 ALA C O 1
ATOM 5535 N N . THR E 1 98 ? -37.249 -29.284 -25.407 1.000 20.361 96 THR C N 1
ATOM 5536 C CA . THR E 1 98 ? -36.892 -27.900 -25.227 1.000 20.536 96 THR C CA 1
ATOM 5537 C C . THR E 1 98 ? -35.432 -27.853 -24.805 1.000 22.254 96 THR C C 1
ATOM 5538 O O . THR E 1 98 ? -35.019 -28.610 -23.893 1.000 22.828 96 THR C O 1
ATOM 5549 N N . TYR E 1 99 ? -34.682 -27.043 -25.499 1.000 23.688 97 TYR C N 1
ATOM 5550 C CA . TYR E 1 99 ? -33.254 -26.825 -25.241 1.000 26.899 97 TYR C CA 1
ATOM 5551 C C . TYR E 1 99 ? -33.031 -25.481 -24.558 1.000 25.162 97 TYR C C 1
ATOM 5552 O O . TYR E 1 99 ? -33.560 -24.398 -24.896 1.000 26.943 97 TYR C O 1
ATOM 5570 N N . TYR E 1 100 ? -32.147 -25.509 -23.569 1.000 22.287 98 TYR C N 1
ATOM 5571 C CA . TYR E 1 100 ? -31.817 -24.366 -22.766 1.000 20.081 98 TYR C CA 1
ATOM 5572 C C . TYR E 1 100 ? -30.322 -24.158 -22.644 1.000 25.651 98 TYR C C 1
ATOM 5573 O O . TYR E 1 100 ? -29.608 -25.176 -22.547 1.000 26.043 98 TYR C O 1
ATOM 5591 N N . CYS E 1 101 ? -29.886 -22.883 -22.643 1.000 26.090 99 CYS C N 1
ATOM 5592 C CA . CYS E 1 101 ? -28.479 -22.635 -22.351 1.000 27.280 99 CYS C CA 1
ATOM 5593 C C . CYS E 1 101 ? -28.369 -21.974 -20.988 1.000 31.847 99 CYS C C 1
ATOM 5594 O O . CYS E 1 101 ? -29.193 -21.130 -20.632 1.000 30.784 99 CYS C O 1
ATOM 5602 N N . ALA E 1 102 ? -27.300 -22.321 -20.281 1.000 31.507 100 ALA C N 1
ATOM 5603 C CA . ALA E 1 102 ? -27.016 -21.761 -18.955 1.000 30.795 100 ALA C CA 1
ATOM 5604 C C . ALA E 1 102 ? -25.517 -21.795 -18.658 1.000 31.249 100 ALA C C 1
ATOM 5605 O O . ALA E 1 102 ? -24.733 -22.638 -19.156 1.000 29.885 100 ALA C O 1
ATOM 5612 N N . PRO E 1 103 ? -25.016 -20.914 -17.762 1.000 37.540 101 PRO C N 1
ATOM 5613 C CA . PRO E 1 103 ? -23.675 -21.089 -17.237 1.000 33.459 101 PRO C CA 1
ATOM 5614 C C . PRO E 1 103 ? -23.682 -22.330 -16.384 1.000 30.878 101 PRO C C 1
ATOM 5615 O O . PRO E 1 103 ? -24.670 -22.649 -15.728 1.000 29.665 101 PRO C O 1
ATOM 5626 N N . MET E 1 104 ? -22.586 -23.100 -16.410 1.000 31.397 102 MET C N 1
ATOM 5627 C CA . MET E 1 104 ? -22.511 -24.330 -15.654 1.000 31.891 102 MET C CA 1
ATOM 5628 C C . MET E 1 104 ? -21.191 -24.293 -14.899 1.000 33.409 102 MET C C 1
ATOM 5629 O O . MET E 1 104 ? -20.304 -23.608 -15.371 1.000 36.227 102 MET C O 1
ATOM 5643 N N . THR E 1 105 ? -21.104 -25.032 -13.785 1.000 35.360 103 THR C N 1
ATOM 5644 C CA . THR E 1 105 ? -19.803 -25.318 -13.226 1.000 35.103 103 THR C CA 1
ATOM 5645 C C . THR E 1 105 ? -19.591 -26.799 -13.151 1.000 31.134 103 THR C C 1
ATOM 5646 O O . THR E 1 105 ? -20.456 -27.601 -12.794 1.000 33.382 103 THR C O 1
ATOM 5657 N N . LEU E 1 106 ? -18.357 -27.204 -13.473 1.000 34.056 104 LEU C N 1
ATOM 5658 C CA . LEU E 1 106 ? -18.015 -28.614 -13.401 1.000 31.248 104 LEU C CA 1
ATOM 5659 C C . LEU E 1 106 ? -17.591 -28.918 -11.973 1.000 43.324 104 LEU C C 1
ATOM 5660 O O . LEU E 1 106 ? -16.453 -28.633 -11.636 1.000 44.958 104 LEU C O 1
ATOM 5676 N N . ALA E 1 107 ? -18.430 -29.625 -11.212 1.000 35.634 105 ALA C N 1
ATOM 5677 C CA . ALA E 1 107 ? -18.165 -29.716 -9.781 1.000 41.001 105 ALA C CA 1
ATOM 5678 C C . ALA E 1 107 ? -17.124 -30.785 -9.481 1.000 43.775 105 ALA C C 1
ATOM 5679 O O . ALA E 1 107 ? -16.305 -30.652 -8.578 1.000 42.024 105 ALA C O 1
ATOM 5686 N N . GLU E 1 108 ? -17.257 -31.895 -10.159 1.000 39.796 106 GLU C N 1
ATOM 5687 C CA . GLU E 1 108 ? -16.476 -33.055 -9.814 1.000 50.346 106 GLU C CA 1
ATOM 5688 C C . GLU E 1 108 ? -16.454 -33.859 -11.100 1.000 47.246 106 GLU C C 1
ATOM 5689 O O . GLU E 1 108 ? -17.387 -33.769 -11.961 1.000 39.812 106 GLU C O 1
ATOM 5701 N N . THR E 1 109 ? -15.338 -34.567 -11.265 1.000 29.901 107 THR C N 1
ATOM 5702 C CA . THR E 1 109 ? -15.255 -35.589 -12.271 1.000 29.323 107 THR C CA 1
ATOM 5703 C C . THR E 1 109 ? -14.756 -36.870 -11.626 1.000 27.380 107 THR C C 1
ATOM 5704 O O . THR E 1 109 ? -13.674 -36.882 -11.058 1.000 35.445 107 THR C O 1
ATOM 5715 N N . TYR E 1 110 ? -15.476 -37.958 -11.766 1.000 30.234 108 TYR C N 1
ATOM 5716 C CA . TYR E 1 110 ? -15.081 -39.251 -11.233 1.000 30.378 108 TYR C CA 1
ATOM 5717 C C . TYR E 1 110 ? -14.624 -40.161 -12.384 1.000 30.980 108 TYR C C 1
ATOM 5718 O O . TYR E 1 110 ? -15.311 -40.336 -13.367 1.000 32.123 108 TYR C O 1
ATOM 5736 N N . TYR E 1 111 ? -13.387 -40.673 -12.277 1.000 24.366 109 TYR C N 1
ATOM 5737 C CA . TYR E 1 111 ? -12.778 -41.600 -13.185 1.000 25.329 109 TYR C CA 1
ATOM 5738 C C . TYR E 1 111 ? -12.687 -42.965 -12.561 1.000 32.207 109 TYR C C 1
ATOM 5739 O O . TYR E 1 111 ? -12.270 -43.115 -11.403 1.000 36.865 109 TYR C O 1
ATOM 5757 N N . GLU E 1 112 ? -13.024 -43.967 -13.339 1.000 27.701 110 GLU C N 1
ATOM 5758 C CA . GLU E 1 112 ? -12.848 -45.330 -12.912 1.000 32.662 110 GLU C CA 1
ATOM 5759 C C . GLU E 1 112 ? -11.868 -46.063 -13.811 1.000 32.322 110 GLU C C 1
ATOM 5760 O O . GLU E 1 112 ? -12.141 -46.401 -14.966 1.000 32.943 110 GLU C O 1
ATOM 5772 N N . TRP E 1 113 ? -10.732 -46.433 -13.214 1.000 28.459 111 TRP C N 1
ATOM 5773 C CA . TRP E 1 113 ? -9.581 -47.018 -13.899 1.000 27.323 111 TRP C CA 1
ATOM 5774 C C . TRP E 1 113 ? -9.510 -48.491 -13.495 1.000 32.737 111 TRP C C 1
ATOM 5775 O O . TRP E 1 113 ? -9.618 -48.805 -12.321 1.000 38.914 111 TRP C O 1
ATOM 5796 N N . LEU E 1 114 ? -9.381 -49.370 -14.468 1.000 32.759 112 LEU C N 1
ATOM 5797 C CA . LEU E 1 114 ? -9.326 -50.819 -14.279 1.000 33.473 112 LEU C CA 1
ATOM 5798 C C . LEU E 1 114 ? -7.880 -51.267 -14.452 1.000 37.625 112 LEU C C 1
ATOM 5799 O O . LEU E 1 114 ? -7.289 -50.928 -15.447 1.000 32.065 112 LEU C O 1
ATOM 5815 N N . ILE E 1 115 ? -7.354 -52.096 -13.557 1.000 31.938 113 ILE C N 1
ATOM 5816 C CA . ILE E 1 115 ? -6.056 -52.715 -13.749 1.000 33.320 113 ILE C CA 1
ATOM 5817 C C . ILE E 1 115 ? -6.235 -54.235 -13.653 1.000 35.615 113 ILE C C 1
ATOM 5818 O O . ILE E 1 115 ? -6.999 -54.722 -12.858 1.000 40.065 113 ILE C O 1
ATOM 5834 N N . SER E 1 116 ? -5.547 -54.987 -14.494 1.000 43.673 114 SER C N 1
ATOM 5835 C CA . SER E 1 116 ? -5.669 -56.424 -14.529 1.000 52.052 114 SER C CA 1
ATOM 5836 C C . SER E 1 116 ? -4.303 -57.038 -14.200 1.000 55.426 114 SER C C 1
ATOM 5837 O O . SER E 1 116 ? -3.237 -56.509 -14.568 1.000 49.860 114 SER C O 1
ATOM 5845 N N . GLY E 1 117 ? -4.331 -58.131 -13.440 1.000 52.745 115 GLY C N 1
ATOM 5846 C CA . GLY E 1 117 ? -3.159 -58.972 -13.370 1.000 41.030 115 GLY C CA 1
ATOM 5847 C C . GLY E 1 117 ? -2.188 -58.459 -12.323 1.000 50.022 115 GLY C C 1
ATOM 5848 O O . GLY E 1 117 ? -2.513 -57.547 -11.541 1.000 46.953 115 GLY C O 1
ATOM 5852 N N . TYR E 1 118 ? -1.034 -59.136 -12.294 1.000 40.702 116 TYR C N 1
ATOM 5853 C CA . TYR E 1 118 ? 0.022 -58.850 -11.339 1.000 46.200 116 TYR C CA 1
ATOM 5854 C C . TYR E 1 118 ? 0.708 -57.583 -11.800 1.000 50.022 116 TYR C C 1
ATOM 5855 O O . TYR E 1 118 ? 0.871 -57.263 -12.965 1.000 42.161 116 TYR C O 1
ATOM 5873 N N . TRP E 1 119 ? 1.085 -56.781 -10.874 1.000 50.007 117 TRP C N 1
ATOM 5874 C CA . TRP E 1 119 ? 1.662 -55.612 -11.467 1.000 58.037 117 TRP C CA 1
ATOM 5875 C C . TRP E 1 119 ? 3.143 -55.790 -11.277 1.000 51.731 117 TRP C C 1
ATOM 5876 O O . TRP E 1 119 ? 3.578 -56.816 -10.773 1.000 48.804 117 TRP C O 1
ATOM 5897 N N . GLY E 1 120 ? 3.881 -54.855 -11.836 1.000 47.773 118 GLY C N 1
ATOM 5898 C CA . GLY E 1 120 ? 5.281 -55.028 -12.093 1.000 52.671 118 GLY C CA 1
ATOM 5899 C C . GLY E 1 120 ? 6.083 -54.604 -10.863 1.000 39.849 118 GLY C C 1
ATOM 5900 O O . GLY E 1 120 ? 5.543 -54.519 -9.766 1.000 36.474 118 GLY C O 1
ATOM 5903 N N . GLN E 1 121 ? 7.395 -54.577 -11.067 1.000 45.832 119 GLN C N 1
ATOM 5904 C CA . GLN E 1 121 ? 8.358 -54.170 -10.067 1.000 36.946 119 GLN C CA 1
ATOM 5905 C C . GLN E 1 121 ? 8.085 -52.704 -9.800 1.000 33.772 119 GLN C C 1
ATOM 5906 O O . GLN E 1 121 ? 8.115 -51.945 -10.782 1.000 34.653 119 GLN C O 1
ATOM 5920 N N . GLY E 1 122 ? 7.992 -52.362 -8.515 1.000 29.575 120 GLY C N 1
ATOM 5921 C CA . GLY E 1 122 ? 7.796 -50.982 -8.115 1.000 28.083 120 GLY C CA 1
ATOM 5922 C C . GLY E 1 122 ? 9.116 -50.340 -7.726 1.000 25.630 120 GLY C C 1
ATOM 5923 O O . GLY E 1 122 ? 10.125 -51.019 -7.637 1.000 28.657 120 GLY C O 1
ATOM 5927 N N . THR E 1 123 ? 9.112 -49.013 -7.558 1.000 22.559 121 THR C N 1
ATOM 5928 C CA . THR E 1 123 ? 10.347 -48.324 -7.217 1.000 19.638 121 THR C CA 1
ATOM 5929 C C . THR E 1 123 ? 10.038 -47.455 -6.032 1.000 21.740 121 THR C C 1
ATOM 5930 O O . THR E 1 123 ? 9.007 -46.765 -5.961 1.000 22.597 121 THR C O 1
ATOM 5941 N N . GLN E 1 124 ? 10.904 -47.456 -5.012 1.000 23.738 122 GLN C N 1
ATOM 5942 C CA . GLN E 1 124 ? 10.652 -46.718 -3.792 1.000 22.457 122 GLN C CA 1
ATOM 5943 C C . GLN E 1 124 ? 11.123 -45.249 -3.881 1.000 22.342 122 GLN C C 1
ATOM 5944 O O . GLN E 1 124 ? 12.211 -44.949 -4.411 1.000 22.301 122 GLN C O 1
ATOM 5958 N N . VAL E 1 125 ? 10.214 -44.375 -3.466 1.000 21.119 123 VAL C N 1
ATOM 5959 C CA . VAL E 1 125 ? 10.419 -42.922 -3.383 1.000 21.883 123 VAL C CA 1
ATOM 5960 C C . VAL E 1 125 ? 10.302 -42.509 -1.926 1.000 19.828 123 VAL C C 1
ATOM 5961 O O . VAL E 1 125 ? 9.241 -42.693 -1.317 1.000 23.229 123 VAL C O 1
ATOM 5974 N N . THR E 1 126 ? 11.389 -41.981 -1.375 1.000 23.086 124 THR C N 1
ATOM 5975 C CA . THR E 1 126 ? 11.434 -41.550 0.000 1.000 22.258 124 THR C CA 1
ATOM 5976 C C . THR E 1 126 ? 11.932 -40.098 0.076 1.000 22.049 124 THR C C 1
ATOM 5977 O O . THR E 1 126 ? 13.094 -39.765 -0.301 1.000 24.405 124 THR C O 1
ATOM 5988 N N . VAL E 1 127 ? 11.002 -39.266 0.470 1.000 22.354 125 VAL C N 1
ATOM 5989 C CA . VAL E 1 127 ? 11.234 -37.837 0.635 1.000 22.738 125 VAL C CA 1
ATOM 5990 C C . VAL E 1 127 ? 11.653 -37.594 2.082 1.000 29.112 125 VAL C C 1
ATOM 5991 O O . VAL E 1 127 ? 10.913 -37.852 2.997 1.000 28.383 125 VAL C O 1
ATOM 6004 N N . SER E 1 128 ? 12.894 -37.144 2.273 1.000 27.817 126 SER C N 1
ATOM 6005 C CA . SER E 1 128 ? 13.470 -37.087 3.615 1.000 37.658 126 SER C CA 1
ATOM 6006 C C . SER E 1 128 ? 14.486 -35.939 3.697 1.000 32.008 126 SER C C 1
ATOM 6007 O O . SER E 1 128 ? 15.308 -35.817 2.770 1.000 37.213 126 SER C O 1
ATOM 6015 N N . SER E 1 129 ? 14.385 -35.113 4.744 1.000 48.089 127 SER C N 1
ATOM 6016 C CA . SER E 1 129 ? 15.364 -34.048 4.972 1.000 55.681 127 SER C CA 1
ATOM 6017 C C . SER E 1 129 ? 16.762 -34.643 5.141 1.000 51.441 127 SER C C 1
ATOM 6018 O O . SER E 1 129 ? 17.746 -33.947 4.958 1.000 56.757 127 SER C O 1
ATOM 6026 N N . ALA E 1 130 ? 16.861 -35.973 5.337 1.000 59.124 128 ALA C N 1
ATOM 6027 C CA . ALA E 1 130 ? 18.144 -36.643 5.532 1.000 53.269 128 ALA C CA 1
ATOM 6028 C C . ALA E 1 130 ? 18.840 -37.024 4.226 1.000 60.106 128 ALA C C 1
ATOM 6029 O O . ALA E 1 130 ? 19.971 -37.524 4.252 1.000 55.403 128 ALA C O 1
ATOM 6036 N N . ALA E 1 131 ? 18.181 -36.833 3.074 1.000 52.931 129 ALA C N 1
ATOM 6037 C CA . ALA E 1 131 ? 18.712 -37.423 1.853 1.000 47.935 129 ALA C CA 1
ATOM 6038 C C . ALA E 1 131 ? 20.037 -36.774 1.391 1.000 51.174 129 ALA C C 1
ATOM 6039 O O . ALA E 1 131 ? 20.106 -35.512 1.384 1.000 53.802 129 ALA C O 1
ATOM 6046 N N . LYS F 2 1 ? -9.021 -26.102 -10.287 1.000 92.037 369 LYS D N 1
ATOM 6047 C CA . LYS F 2 1 ? -9.426 -25.894 -11.703 1.000 81.783 369 LYS D CA 1
ATOM 6048 C C . LYS F 2 1 ? -10.343 -27.041 -12.114 1.000 72.623 369 LYS D C 1
ATOM 6049 O O . LYS F 2 1 ? -11.503 -26.795 -12.435 1.000 69.467 369 LYS D O 1
ATOM 6070 N N . LYS F 2 2 ? -9.809 -28.279 -12.092 1.000 63.050 370 LYS D N 1
ATOM 6071 C CA . LYS F 2 2 ? -10.583 -29.502 -12.276 1.000 58.735 370 LYS D CA 1
ATOM 6072 C C . LYS F 2 2 ? -10.505 -30.372 -11.029 1.000 50.513 370 LYS D C 1
ATOM 6073 O O . LYS F 2 2 ? -9.416 -30.874 -10.745 1.000 35.027 370 LYS D O 1
ATOM 6092 N N . ILE F 2 3 ? -11.625 -30.546 -10.299 1.000 42.971 371 ILE D N 1
ATOM 6093 C CA . ILE F 2 3 ? -11.618 -31.367 -9.100 1.000 41.661 371 ILE D CA 1
ATOM 6094 C C . ILE F 2 3 ? -11.980 -32.757 -9.556 1.000 38.781 371 ILE D C 1
ATOM 6095 O O . ILE F 2 3 ? -13.047 -32.917 -10.156 1.000 30.313 371 ILE D O 1
ATOM 6111 N N . GLU F 2 4 ? -11.076 -33.708 -9.314 1.000 30.033 372 GLU D N 1
ATOM 6112 C CA . GLU F 2 4 ? -11.229 -35.069 -9.799 1.000 28.060 372 GLU D CA 1
ATOM 6113 C C . GLU F 2 4 ? -10.971 -36.100 -8.741 1.000 29.489 372 GLU D C 1
ATOM 6114 O O . GLU F 2 4 ? -10.157 -35.894 -7.821 1.000 32.221 372 GLU D O 1
ATOM 6126 N N . THR F 2 5 ? -11.646 -37.220 -8.963 1.000 30.591 373 THR D N 1
ATOM 6127 C CA . THR F 2 5 ? -11.495 -38.420 -8.186 1.000 30.374 373 THR D CA 1
ATOM 6128 C C . THR F 2 5 ? -11.114 -39.498 -9.156 1.000 31.969 373 THR D C 1
ATOM 6129 O O . THR F 2 5 ? -11.867 -39.783 -10.093 1.000 29.243 373 THR D O 1
ATOM 6140 N N . HIS F 2 6 ? -9.989 -40.190 -8.892 1.000 23.862 374 HIS D N 1
ATOM 6141 C CA . HIS F 2 6 ? -9.571 -41.303 -9.739 1.000 21.959 374 HIS D CA 1
ATOM 6142 C C . HIS F 2 6 ? -9.598 -42.568 -8.929 1.000 33.262 374 HIS D C 1
ATOM 6143 O O . HIS F 2 6 ? -8.836 -42.706 -7.981 1.000 34.751 374 HIS D O 1
ATOM 6158 N N . LYS F 2 7 ? -10.500 -43.479 -9.280 1.000 30.757 375 LYS D N 1
ATOM 6159 C CA . LYS F 2 7 ? -10.678 -44.682 -8.513 1.000 31.328 375 LYS D CA 1
ATOM 6160 C C . LYS F 2 7 ? -9.943 -45.737 -9.282 1.000 32.468 375 LYS D C 1
ATOM 6161 O O . LYS F 2 7 ? -10.020 -45.777 -10.497 1.000 31.425 375 LYS D O 1
ATOM 6180 N N . LEU F 2 8 ? -9.252 -46.621 -8.556 1.000 27.073 376 LEU D N 1
ATOM 6181 C CA . LEU F 2 8 ? -8.603 -47.765 -9.124 1.000 30.228 376 LEU D CA 1
ATOM 6182 C C . LEU F 2 8 ? -9.422 -49.030 -8.799 1.000 38.179 376 LEU D C 1
ATOM 6183 O O . LEU F 2 8 ? -9.771 -49.270 -7.680 1.000 37.953 376 LEU D O 1
ATOM 6199 N N . THR F 2 9 ? -9.631 -49.907 -9.761 1.000 38.261 377 THR D N 1
ATOM 6200 C CA . THR F 2 9 ? -10.364 -51.134 -9.529 1.000 42.563 377 THR D CA 1
ATOM 6201 C C . THR F 2 9 ? -9.510 -52.246 -10.081 1.000 40.601 377 THR D C 1
ATOM 6202 O O . THR F 2 9 ? -9.189 -52.164 -11.255 1.000 40.095 377 THR D O 1
ATOM 6213 N N . PHE F 2 10 ? -9.138 -53.230 -9.241 1.000 46.196 378 PHE D N 1
ATOM 6214 C CA . PHE F 2 10 ? -8.265 -54.343 -9.619 1.000 58.140 378 PHE D CA 1
ATOM 6215 C C . PHE F 2 10 ? -9.183 -55.454 -10.147 1.000 61.592 378 PHE D C 1
ATOM 6216 O O . PHE F 2 10 ? -10.209 -55.164 -10.754 1.000 61.182 378 PHE D O 1
ATOM 6233 N N . ARG F 2 11 ? -8.834 -56.728 -9.975 1.000 82.207 379 ARG D N 1
ATOM 6234 C CA . ARG F 2 11 ? -9.591 -57.772 -10.665 1.000 98.175 379 ARG D CA 1
ATOM 6235 C C . ARG F 2 11 ? -10.201 -58.797 -9.703 1.000 115.694 379 ARG D C 1
ATOM 6236 O O . ARG F 2 11 ? -11.368 -58.661 -9.330 1.000 109.351 379 ARG D O 1
ATOM 6257 N N . GLU F 2 12 ? -9.427 -59.837 -9.349 1.000 125.084 380 GLU D N 1
ATOM 6258 C CA . GLU F 2 12 ? -9.944 -61.019 -8.668 1.000 116.554 380 GLU D CA 1
ATOM 6259 C C . GLU F 2 12 ? -10.712 -60.609 -7.401 1.000 111.567 380 GLU D C 1
ATOM 6260 O O . GLU F 2 12 ? -10.240 -59.664 -6.737 1.000 102.867 380 GLU D O 1
ATOM 6272 N N . VAL G 1 6 ? -9.999 4.016 -8.163 1.000 69.074 4 VAL G N 1
ATOM 6273 C CA . VAL G 1 6 ? -10.097 5.143 -9.142 1.000 69.494 4 VAL G CA 1
ATOM 6274 C C . VAL G 1 6 ? -9.850 6.519 -8.471 1.000 79.766 4 VAL G C 1
ATOM 6275 O O . VAL G 1 6 ? -9.199 7.392 -9.061 1.000 83.645 4 VAL G O 1
ATOM 6288 N N . GLN G 1 7 ? -10.342 6.739 -7.234 1.000 72.149 5 GLN G N 1
ATOM 6289 C CA . GLN G 1 7 ? -10.183 8.002 -6.502 1.000 74.089 5 GLN G CA 1
ATOM 6290 C C . GLN G 1 7 ? -9.318 7.812 -5.249 1.000 71.095 5 GLN G C 1
ATOM 6291 O O . GLN G 1 7 ? -9.633 6.908 -4.465 1.000 75.096 5 GLN G O 1
ATOM 6305 N N . LEU G 1 8 ? -8.281 8.667 -5.029 1.000 51.199 6 LEU G N 1
ATOM 6306 C CA . LEU G 1 8 ? -7.431 8.568 -3.818 1.000 45.058 6 LEU G CA 1
ATOM 6307 C C . LEU G 1 8 ? -7.444 9.878 -3.028 1.000 46.298 6 LEU G C 1
ATOM 6308 O O . LEU G 1 8 ? -7.504 10.967 -3.572 1.000 46.335 6 LEU G O 1
ATOM 6324 N N . GLN G 1 9 ? -7.237 9.771 -1.721 1.000 42.576 7 GLN G N 1
ATOM 6325 C CA . GLN G 1 9 ? -7.301 10.909 -0.835 1.000 48.340 7 GLN G CA 1
ATOM 6326 C C . GLN G 1 9 ? -6.091 10.825 0.095 1.000 40.077 7 GLN G C 1
ATOM 6327 O O . GLN G 1 9 ? -6.067 9.980 0.988 1.000 37.982 7 GLN G O 1
ATOM 6341 N N . ALA G 1 10 ? -5.171 11.780 -0.056 1.000 36.138 8 ALA G N 1
ATOM 6342 C CA . ALA G 1 10 ? -4.034 11.889 0.856 1.000 33.754 8 ALA G CA 1
ATOM 6343 C C . ALA G 1 10 ? -4.285 12.870 1.996 1.000 39.233 8 ALA G C 1
ATOM 6344 O O . ALA G 1 10 ? -4.902 13.901 1.781 1.000 33.244 8 ALA G O 1
ATOM 6351 N N . SER G 1 11 ? -3.760 12.598 3.197 1.000 33.666 9 SER G N 1
ATOM 6352 C CA . SER G 1 11 ? -4.000 13.443 4.364 1.000 36.488 9 SER G CA 1
ATOM 6353 C C . SER G 1 11 ? -2.953 13.107 5.413 1.000 36.485 9 SER G C 1
ATOM 6354 O O . SER G 1 11 ? -2.235 12.092 5.266 1.000 32.049 9 SER G O 1
ATOM 6362 N N . GLY G 1 12 ? -2.922 13.949 6.468 1.000 30.943 10 GLY G N 1
ATOM 6363 C CA . GLY G 1 12 ? -2.149 13.663 7.664 1.000 30.278 10 GLY G CA 1
ATOM 6364 C C . GLY G 1 12 ? -0.942 14.558 7.796 1.000 34.758 10 GLY G C 1
ATOM 6365 O O . GLY G 1 12 ? -0.225 14.468 8.776 1.000 39.829 10 GLY G O 1
ATOM 6369 N N . GLY G 1 13 ? -0.746 15.480 6.823 1.000 30.734 11 GLY G N 1
ATOM 6370 C CA . GLY G 1 13 ? 0.390 16.365 6.898 1.000 32.681 11 GLY G CA 1
ATOM 6371 C C . GLY G 1 13 ? 0.204 17.415 8.015 1.000 40.941 11 GLY G C 1
ATOM 6372 O O . GLY G 1 13 ? -0.851 17.478 8.636 1.000 43.951 11 GLY G O 1
ATOM 6376 N N . GLY G 1 14 ? 1.236 18.243 8.216 1.000 37.031 12 GLY G N 1
ATOM 6377 C CA . GLY G 1 14 ? 1.319 19.132 9.358 1.000 41.579 12 GLY G CA 1
ATOM 6378 C C . GLY G 1 14 ? 2.722 19.714 9.546 1.000 41.808 12 GLY G C 1
ATOM 6379 O O . GLY G 1 14 ? 3.645 19.476 8.750 1.000 37.300 12 GLY G O 1
ATOM 6383 N N . PHE G 1 15 ? 2.862 20.468 10.659 1.000 29.660 13 PHE G N 1
ATOM 6384 C CA . PHE G 1 15 ? 4.080 21.138 10.995 1.000 30.327 13 PHE G CA 1
ATOM 6385 C C . PHE G 1 15 ? 4.654 20.378 12.189 1.000 35.843 13 PHE G C 1
ATOM 6386 O O . PHE G 1 15 ? 3.874 19.876 12.960 1.000 36.475 13 PHE G O 1
ATOM 6403 N N . VAL G 1 16 ? 5.976 20.181 12.242 1.000 37.420 14 VAL G N 1
ATOM 6404 C CA . VAL G 1 16 ? 6.634 19.379 13.290 1.000 39.794 14 VAL G CA 1
ATOM 6405 C C . VAL G 1 16 ? 8.040 19.922 13.494 1.000 41.644 14 VAL G C 1
ATOM 6406 O O . VAL G 1 16 ? 8.609 20.601 12.641 1.000 38.791 14 VAL G O 1
ATOM 6419 N N . GLN G 1 17 ? 8.605 19.611 14.651 1.000 43.565 15 GLN G N 1
ATOM 6420 C CA . GLN G 1 17 ? 9.933 20.052 15.024 1.000 42.078 15 GLN G CA 1
ATOM 6421 C C . GLN G 1 17 ? 10.893 18.954 14.583 1.000 32.232 15 GLN G C 1
ATOM 6422 O O . GLN G 1 17 ? 10.431 17.849 14.421 1.000 31.636 15 GLN G O 1
ATOM 6436 N N . PRO G 1 18 ? 12.195 19.222 14.355 1.000 33.697 16 PRO G N 1
ATOM 6437 C CA . PRO G 1 18 ? 13.137 18.158 13.992 1.000 39.034 16 PRO G CA 1
ATOM 6438 C C . PRO G 1 18 ? 13.045 17.081 15.050 1.000 38.035 16 PRO G C 1
ATOM 6439 O O . PRO G 1 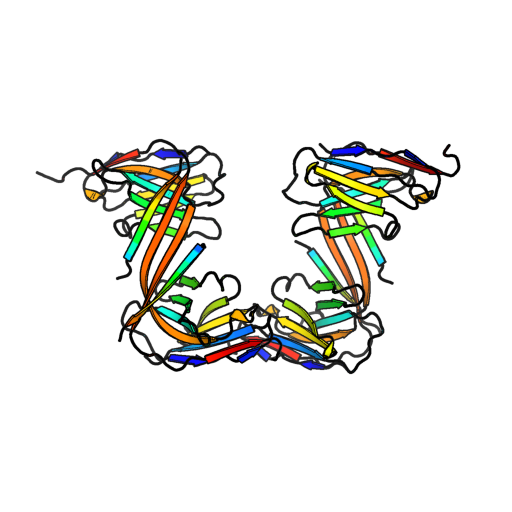18 ? 12.983 17.441 16.234 1.000 37.450 16 PRO G O 1
ATOM 6450 N N . GLY G 1 19 ? 12.897 15.809 14.610 1.000 32.265 17 GLY G N 1
ATOM 6451 C CA . GLY G 1 19 ? 12.872 14.674 15.500 1.000 32.670 17 GLY G CA 1
ATOM 6452 C C . GLY G 1 19 ? 11.467 14.181 15.772 1.000 33.471 17 GLY G C 1
ATOM 6453 O O . GLY G 1 19 ? 11.293 13.112 16.352 1.000 40.099 17 GLY G O 1
ATOM 6457 N N . GLY G 1 20 ? 10.462 14.922 15.285 1.000 33.933 18 GLY G N 1
ATOM 6458 C CA . GLY G 1 20 ? 9.075 14.550 15.480 1.000 32.212 18 GLY G CA 1
ATOM 6459 C C . GLY G 1 20 ? 8.618 13.525 14.450 1.000 35.500 18 GLY G C 1
ATOM 6460 O O . GLY G 1 20 ? 9.401 13.065 13.622 1.000 34.698 18 GLY G O 1
ATOM 6464 N N . SER G 1 21 ? 7.322 13.256 14.459 1.000 33.967 19 SER G N 1
ATOM 6465 C CA . SER G 1 21 ? 6.699 12.138 13.786 1.000 37.169 19 SER G CA 1
ATOM 6466 C C . SER G 1 21 ? 5.399 12.597 13.165 1.000 38.738 19 SER G C 1
ATOM 6467 O O . SER G 1 21 ? 4.711 13.407 13.762 1.000 35.715 19 SER G O 1
ATOM 6475 N N . LEU G 1 22 ? 5.035 12.035 12.012 1.000 35.724 20 LEU G N 1
ATOM 6476 C CA . LEU G 1 22 ? 3.718 12.234 11.420 1.000 30.574 20 LEU G CA 1
ATOM 6477 C C . LEU G 1 22 ? 3.278 10.917 10.849 1.000 34.588 20 LEU G C 1
ATOM 6478 O O . LEU G 1 22 ? 4.114 10.105 10.397 1.000 35.438 20 LEU G O 1
ATOM 6494 N N . ARG G 1 23 ? 1.988 10.697 10.773 1.000 27.382 21 ARG G N 1
ATOM 6495 C CA . ARG G 1 23 ? 1.552 9.581 9.966 1.000 32.037 21 ARG G CA 1
ATOM 6496 C C . ARG G 1 23 ? 0.620 9.997 8.846 1.000 38.535 21 ARG G C 1
ATOM 6497 O O . ARG G 1 23 ? -0.433 10.570 9.124 1.000 33.789 21 ARG G O 1
ATOM 6518 N N . LEU G 1 24 ? 0.974 9.665 7.575 1.000 29.626 22 LEU G N 1
ATOM 6519 C CA . LEU G 1 24 ? 0.141 10.013 6.455 1.000 23.827 22 LEU G CA 1
ATOM 6520 C C . LEU G 1 24 ? -0.807 8.874 6.113 1.000 25.268 22 LEU G C 1
ATOM 6521 O O . LEU G 1 24 ? -0.459 7.694 6.232 1.000 29.499 22 LEU G O 1
ATOM 6537 N N . SER G 1 25 ? -1.915 9.217 5.462 1.000 28.436 23 SER G N 1
ATOM 6538 C CA . SER G 1 25 ? -2.921 8.274 5.031 1.000 28.326 23 SER G CA 1
ATOM 6539 C C . SER G 1 25 ? -3.250 8.488 3.580 1.000 28.797 23 SER G C 1
ATOM 6540 O O . SER G 1 25 ? -3.344 9.631 3.113 1.000 29.425 23 SER G O 1
ATOM 6548 N N . CYS G 1 26 ? -3.483 7.377 2.913 1.000 28.069 24 CYS G N 1
ATOM 6549 C CA . CYS G 1 26 ? -3.861 7.390 1.521 1.000 28.780 24 CYS G CA 1
ATOM 6550 C C . CYS G 1 26 ? -5.010 6.421 1.333 1.000 31.999 24 CYS G C 1
ATOM 6551 O O . CYS G 1 26 ? -4.790 5.206 1.244 1.000 32.087 24 CYS G O 1
ATOM 6559 N N . ALA G 1 27 ? -6.238 6.992 1.228 1.000 33.944 25 ALA G N 1
ATOM 6560 C CA . ALA G 1 27 ? -7.476 6.217 1.269 1.000 34.993 25 ALA G CA 1
ATOM 6561 C C . ALA G 1 27 ? -8.046 6.083 -0.129 1.000 40.486 25 ALA G C 1
ATOM 6562 O O . ALA G 1 27 ? -8.173 7.122 -0.784 1.000 40.799 25 ALA G O 1
ATOM 6569 N N . ALA G 1 28 ? -8.238 4.830 -0.579 1.000 36.819 26 ALA G N 1
ATOM 6570 C CA . ALA G 1 28 ? -8.646 4.527 -1.945 1.000 42.980 26 ALA G CA 1
ATOM 6571 C C . ALA G 1 28 ? -10.141 4.168 -1.951 1.000 56.988 26 ALA G C 1
ATOM 6572 O O . ALA G 1 28 ? -10.633 3.765 -0.905 1.000 53.299 26 ALA G O 1
ATOM 6579 N N . SER G 1 29 ? -10.841 4.324 -3.108 1.000 74.806 27 SER G N 1
ATOM 6580 C CA . SER G 1 29 ? -12.266 3.989 -3.263 1.000 72.580 27 SER G CA 1
ATOM 6581 C C . SER G 1 29 ? -12.453 2.546 -3.783 1.000 72.525 27 SER G C 1
ATOM 6582 O O . SER G 1 29 ? -12.832 1.657 -3.018 1.000 79.411 27 SER G O 1
ATOM 6588 N N . GLY G 1 30 ? -12.168 2.290 -5.071 1.000 74.157 28 GLY G N 1
ATOM 6589 C CA . GLY G 1 30 ? -12.071 0.937 -5.615 1.000 79.099 28 GLY G CA 1
ATOM 6590 C C . GLY G 1 30 ? -10.619 0.441 -5.640 1.000 92.010 28 GLY G C 1
ATOM 6591 O O . GLY G 1 30 ? -9.829 0.788 -4.763 1.000 89.990 28 GLY G O 1
ATOM 6595 N N . TYR G 1 31 ? -10.254 -0.360 -6.651 1.000 95.386 29 TYR G N 1
ATOM 6596 C CA . TYR G 1 31 ? -8.870 -0.787 -6.816 1.000 101.097 29 TYR G CA 1
ATOM 6597 C C . TYR G 1 31 ? -8.650 -1.352 -8.220 1.000 113.608 29 TYR G C 1
ATOM 6598 O O . TYR G 1 31 ? -8.542 -2.564 -8.380 1.000 140.416 29 TYR G O 1
ATOM 6604 N N . THR G 1 32 ? -8.569 -0.474 -9.230 1.000 116.834 30 THR G N 1
ATOM 6605 C CA . THR G 1 32 ? -8.364 -0.909 -10.605 1.000 121.019 30 THR G CA 1
ATOM 6606 C C . THR G 1 32 ? -6.893 -1.274 -10.804 1.000 131.386 30 THR G C 1
ATOM 6607 O O . THR G 1 32 ? -6.606 -2.282 -11.449 1.000 124.042 30 THR G O 1
ATOM 6612 N N . SER G 1 33 ? -5.992 -0.457 -10.222 1.000 136.995 31 SER G N 1
ATOM 6613 C CA . SER G 1 33 ? -4.541 -0.617 -10.279 1.000 136.009 31 SER G CA 1
ATOM 6614 C C . SER G 1 33 ? -4.101 -2.084 -10.283 1.000 153.288 31 SER G C 1
ATOM 6615 O O . SER G 1 33 ? -3.667 -2.584 -9.245 1.000 172.552 31 SER G O 1
ATOM 6621 N N . GLY G 1 34 ? -4.169 -2.740 -11.459 1.000 145.701 32 GLY G N 1
ATOM 6622 C CA . GLY G 1 34 ? -3.738 -4.120 -11.658 1.000 119.932 32 GLY G CA 1
ATOM 6623 C C . GLY G 1 34 ? -2.377 -4.385 -11.018 1.000 120.405 32 GLY G C 1
ATOM 6624 O O . GLY G 1 34 ? -2.196 -5.430 -10.395 1.000 123.607 32 GLY G O 1
ATOM 6628 N N . ASP G 1 35 ? -1.449 -3.423 -11.198 1.000 120.526 33 ASP G N 1
ATOM 6629 C CA . ASP G 1 35 ? -0.212 -3.268 -10.432 1.000 101.683 33 ASP G CA 1
ATOM 6630 C C . ASP G 1 35 ? -0.384 -3.771 -8.991 1.000 98.442 33 ASP G C 1
ATOM 6631 O O . ASP G 1 35 ? 0.320 -4.703 -8.558 1.000 59.744 33 ASP G O 1
ATOM 6637 N N . GLU G 1 36 ? -1.334 -3.142 -8.264 1.000 88.636 34 GLU G N 1
ATOM 6638 C CA . GLU G 1 36 ? -1.589 -3.406 -6.849 1.000 76.845 34 GLU G CA 1
ATOM 6639 C C . GLU G 1 36 ? -0.355 -2.939 -6.067 1.000 59.188 34 GLU G C 1
ATOM 6640 O O . GLU G 1 36 ? 0.031 -3.546 -5.051 1.000 55.603 34 GLU G O 1
ATOM 6646 N N . ILE G 1 37 ? 0.284 -1.879 -6.614 1.000 45.249 35 ILE G N 1
ATOM 6647 C CA . ILE G 1 37 ? 1.333 -1.160 -5.921 1.000 38.787 35 ILE G CA 1
ATOM 6648 C C . ILE G 1 37 ? 0.840 0.272 -5.723 1.000 28.914 35 ILE G C 1
ATOM 6649 O O . ILE G 1 37 ? 0.389 0.913 -6.664 1.000 30.864 35 ILE G O 1
ATOM 6665 N N . MET G 1 38 ? 0.838 0.678 -4.454 1.000 27.601 36 MET G N 1
ATOM 6666 C CA . MET G 1 38 ? 0.542 2.042 -4.079 1.000 27.363 36 MET G CA 1
ATOM 6667 C C . MET G 1 38 ? 1.842 2.643 -3.553 1.000 25.575 36 MET G C 1
ATOM 6668 O O . MET G 1 38 ? 2.537 2.054 -2.706 1.000 25.960 36 MET G O 1
ATOM 6682 N N . GLY G 1 39 ? 2.136 3.882 -4.000 1.000 26.997 37 GLY G N 1
ATOM 6683 C CA . GLY G 1 39 ? 3.300 4.545 -3.421 1.000 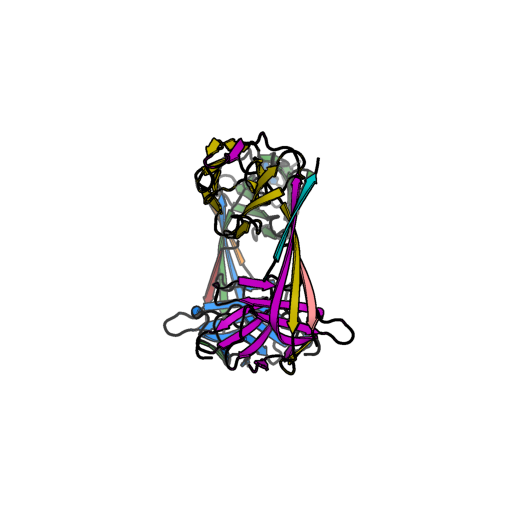29.237 37 GLY G CA 1
ATOM 6684 C C . GLY G 1 39 ? 3.082 6.023 -3.045 1.000 27.074 37 GLY G C 1
ATOM 6685 O O . GLY G 1 39 ? 2.077 6.641 -3.399 1.000 23.833 37 GLY G O 1
ATOM 6689 N N . TRP G 1 40 ? 4.161 6.565 -2.465 1.000 25.421 38 TRP G N 1
ATOM 6690 C CA . TRP G 1 40 ? 4.281 7.952 -2.070 1.000 24.074 38 TRP G CA 1
ATOM 6691 C C . TRP G 1 40 ? 5.475 8.563 -2.771 1.000 23.534 38 TRP G C 1
ATOM 6692 O O . TRP G 1 40 ? 6.531 7.921 -2.868 1.000 19.711 38 TRP G O 1
ATOM 6713 N N . PHE G 1 41 ? 5.308 9.818 -3.261 1.000 21.792 39 PHE G N 1
ATOM 6714 C CA . PHE G 1 41 ? 6.401 10.620 -3.711 1.000 23.625 39 PHE G CA 1
ATOM 6715 C C . PHE G 1 41 ? 6.245 12.017 -3.088 1.000 20.098 39 PHE G C 1
ATOM 6716 O O . PHE G 1 41 ? 5.189 12.311 -2.537 1.000 23.331 39 PHE G O 1
ATOM 6733 N N . ARG G 1 42 ? 7.264 12.806 -3.155 1.000 22.683 40 ARG G N 1
ATOM 6734 C CA . ARG G 1 42 ? 7.179 14.138 -2.533 1.000 22.992 40 ARG G CA 1
ATOM 6735 C C . ARG G 1 42 ? 7.879 15.145 -3.444 1.000 23.741 40 ARG G C 1
ATOM 6736 O O . ARG G 1 42 ? 8.677 14.822 -4.360 1.000 22.856 40 ARG G O 1
ATOM 6757 N N . GLN G 1 43 ? 7.462 16.423 -3.234 1.000 25.937 41 GLN G N 1
ATOM 6758 C CA . GLN G 1 43 ? 8.074 17.470 -4.008 1.000 21.188 41 GLN G CA 1
ATOM 6759 C C . GLN G 1 43 ? 8.211 18.723 -3.166 1.000 25.450 41 GLN G C 1
ATOM 6760 O O . GLN G 1 43 ? 7.232 19.069 -2.441 1.000 24.318 41 GLN G O 1
ATOM 6774 N N . ALA G 1 44 ? 9.452 19.185 -3.125 1.000 30.915 42 ALA G N 1
ATOM 6775 C CA . ALA G 1 44 ? 9.828 20.465 -2.500 1.000 29.849 42 ALA G CA 1
ATOM 6776 C C . ALA G 1 44 ? 10.181 21.506 -3.536 1.000 26.489 42 ALA G C 1
ATOM 6777 O O . ALA G 1 44 ? 10.684 21.247 -4.613 1.000 28.229 42 ALA G O 1
ATOM 6784 N N . PRO G 1 45 ? 10.138 22.822 -3.159 1.000 29.192 43 PRO G N 1
ATOM 6785 C CA . PRO G 1 45 ? 10.449 23.862 -4.104 1.000 29.741 43 PRO G CA 1
ATOM 6786 C C . PRO G 1 45 ? 11.834 23.704 -4.623 1.000 35.212 43 PRO G C 1
ATOM 6787 O O . PRO G 1 45 ? 12.749 23.476 -3.820 1.000 34.881 43 PRO G O 1
ATOM 6798 N N . GLY G 1 46 ? 11.971 23.883 -5.922 1.000 30.739 44 GLY G N 1
ATOM 6799 C CA . GLY G 1 46 ? 13.261 23.916 -6.565 1.000 37.306 44 GLY G CA 1
ATOM 6800 C C . GLY G 1 46 ? 13.916 22.539 -6.659 1.000 50.551 44 GLY G C 1
ATOM 6801 O O . GLY G 1 46 ? 15.133 22.478 -6.915 1.000 49.133 44 GLY G O 1
ATOM 6805 N N . LYS G 1 47 ? 13.109 21.472 -6.438 1.000 45.143 45 LYS G N 1
ATOM 6806 C CA . LYS G 1 47 ? 13.550 20.072 -6.593 1.000 48.955 45 LYS G CA 1
ATOM 6807 C C . LYS G 1 47 ? 12.561 19.231 -7.409 1.000 38.451 45 LYS G C 1
ATOM 6808 O O . LYS G 1 47 ? 11.332 19.441 -7.349 1.000 38.610 45 LYS G O 1
ATOM 6827 N N . GLU G 1 48 ? 13.154 18.228 -8.122 1.000 37.886 46 GLU G N 1
ATOM 6828 C CA . GLU G 1 48 ? 12.444 17.220 -8.885 1.000 38.410 46 GLU G CA 1
ATOM 6829 C C . GLU G 1 48 ? 11.686 16.351 -7.869 1.000 31.816 46 GLU G C 1
ATOM 6830 O O . GLU G 1 48 ? 12.200 16.230 -6.752 1.000 32.990 46 GLU G O 1
ATOM 6842 N N . ARG G 1 49 ? 10.504 15.886 -8.257 1.000 32.031 47 ARG G N 1
ATOM 6843 C CA . ARG G 1 49 ? 9.694 14.936 -7.499 1.000 34.566 47 ARG G CA 1
ATOM 6844 C C . ARG G 1 49 ? 10.580 13.781 -7.089 1.000 35.841 47 ARG G C 1
ATOM 6845 O O . ARG G 1 49 ? 11.527 13.449 -7.793 1.000 32.691 47 ARG G O 1
ATOM 6866 N N . GLU G 1 50 ? 10.338 13.212 -5.906 1.000 24.047 48 GLU G N 1
ATOM 6867 C CA . GLU G 1 50 ? 11.276 12.250 -5.364 1.000 25.494 48 GLU G CA 1
ATOM 6868 C C . GLU G 1 50 ? 10.418 11.047 -4.947 1.000 25.832 48 GLU G C 1
ATOM 6869 O O . GLU G 1 50 ? 9.532 11.222 -4.144 1.000 23.367 48 GLU G O 1
ATOM 6881 N N . PHE G 1 51 ? 10.787 9.808 -5.282 1.000 23.276 49 PHE G N 1
ATOM 6882 C CA . PHE G 1 51 ? 10.149 8.638 -4.742 1.000 20.975 49 PHE G CA 1
ATOM 6883 C C . PHE G 1 51 ? 10.460 8.571 -3.246 1.000 18.125 49 PHE G C 1
ATOM 6884 O O . PHE G 1 51 ? 11.607 8.739 -2.799 1.000 21.167 49 PHE G O 1
ATOM 6901 N N . VAL G 1 52 ? 9.421 8.199 -2.444 1.000 18.062 50 VAL G N 1
ATOM 6902 C CA . VAL G 1 52 ? 9.636 7.989 -1.003 1.000 18.807 50 VAL G CA 1
ATOM 6903 C C . VAL G 1 52 ? 9.501 6.500 -0.626 1.000 19.302 50 VAL G C 1
ATOM 6904 O O . VAL G 1 52 ? 10.434 5.953 -0.004 1.000 19.725 50 VAL G O 1
ATOM 6917 N N . SER G 1 53 ? 8.384 5.910 -0.970 1.000 19.787 51 SER G N 1
ATOM 6918 C CA . SER G 1 53 ? 8.046 4.543 -0.513 1.000 22.053 51 SER G CA 1
ATOM 6919 C C . SER G 1 53 ? 6.914 3.960 -1.335 1.000 23.308 51 SER G C 1
ATOM 6920 O O . SER G 1 53 ? 6.032 4.683 -1.841 1.000 23.536 51 SER G O 1
ATOM 6928 N N . ALA G 1 54 ? 6.795 2.605 -1.363 1.000 22.582 52 ALA G N 1
ATOM 6929 C CA . ALA G 1 54 ? 5.726 1.939 -2.024 1.000 20.236 52 ALA G CA 1
ATOM 6930 C C . ALA G 1 54 ? 5.527 0.563 -1.382 1.000 23.087 52 ALA G C 1
ATOM 6931 O O . ALA G 1 54 ? 6.415 0.020 -0.695 1.000 22.720 52 ALA G O 1
ATOM 6938 N N . ILE G 1 55 ? 4.321 0.083 -1.632 1.000 25.237 53 ILE G N 1
ATOM 6939 C CA . ILE G 1 55 ? 3.884 -1.183 -1.053 1.000 30.234 53 ILE G CA 1
ATOM 6940 C C . ILE G 1 55 ? 3.048 -1.910 -2.104 1.000 32.488 53 ILE G C 1
ATOM 6941 O O . ILE G 1 55 ? 2.160 -1.343 -2.766 1.000 27.094 53 ILE G O 1
ATOM 6957 N N . SER G 1 56 ? 3.359 -3.212 -2.292 1.000 36.957 54 SER G N 1
ATOM 6958 C CA . SER G 1 56 ? 2.507 -4.123 -3.042 1.000 42.606 54 SER G CA 1
ATOM 6959 C C . SER G 1 56 ? 2.107 -5.307 -2.171 1.000 52.246 54 SER G C 1
ATOM 6960 O O . SER G 1 56 ? 2.995 -5.942 -1.592 1.000 42.166 54 SER G O 1
ATOM 6968 N N . TRP G 1 57 ? 0.810 -5.635 -2.242 1.000 82.716 55 TRP G N 1
ATOM 6969 C CA . TRP G 1 57 ? 0.133 -6.732 -1.554 1.000 88.934 55 TRP G CA 1
ATOM 6970 C C . TRP G 1 57 ? -0.234 -7.826 -2.568 1.000 85.179 55 TRP G C 1
ATOM 6971 O O . TRP G 1 57 ? -0.978 -8.750 -2.258 1.000 84.907 55 TRP G O 1
ATOM 6992 N N . GLN G 1 58 ? 0.316 -7.685 -3.780 1.000 93.877 56 GLN G N 1
ATOM 6993 C CA . GLN G 1 58 ? 0.029 -8.508 -4.941 1.000 111.082 56 GLN G CA 1
ATOM 6994 C C . GLN G 1 58 ? 1.010 -9.675 -4.964 1.000 108.071 56 GLN G C 1
ATOM 6995 O O . GLN G 1 58 ? 2.089 -9.549 -5.541 1.000 113.418 56 GLN G O 1
ATOM 7009 N N . SER G 1 59 ? 0.616 -10.791 -4.334 1.000 109.184 57 SER G N 1
ATOM 7010 C CA . SER G 1 59 ? 1.498 -11.912 -4.016 1.000 113.598 57 SER G CA 1
ATOM 7011 C C . SER G 1 59 ? 2.455 -11.552 -2.874 1.000 96.995 57 SER G C 1
ATOM 7012 O O . SER G 1 59 ? 3.669 -11.399 -3.062 1.000 84.150 57 SER G O 1
ATOM 7020 N N . GLY G 1 60 ? 1.891 -11.450 -1.662 1.000 68.898 58 GLY G N 1
ATOM 7021 C CA . GLY G 1 60 ? 2.671 -11.140 -0.480 1.000 65.767 58 GLY G CA 1
ATOM 7022 C C . GLY G 1 60 ? 3.025 -9.648 -0.436 1.000 63.491 58 GLY G C 1
ATOM 7023 O O . GLY G 1 60 ? 2.821 -8.916 -1.407 1.000 57.653 58 GLY G O 1
ATOM 7027 N N . THR G 1 61 ? 3.565 -9.217 0.706 1.000 53.032 59 THR G N 1
ATOM 7028 C CA . THR G 1 61 ? 3.757 -7.807 0.954 1.000 54.163 59 THR G CA 1
ATOM 7029 C C . THR G 1 61 ? 5.233 -7.467 0.732 1.000 58.020 59 THR G C 1
ATOM 7030 O O . THR G 1 61 ? 6.072 -7.818 1.558 1.000 62.550 59 THR G O 1
ATOM 7041 N N . SER G 1 62 ? 5.536 -6.797 -0.397 1.000 42.854 60 SER G N 1
ATOM 7042 C CA . SER G 1 62 ? 6.850 -6.188 -0.579 1.000 35.183 60 SER G CA 1
ATOM 7043 C C . SER G 1 62 ? 6.728 -4.674 -0.271 1.000 31.242 60 SER G C 1
ATOM 7044 O O . SER G 1 62 ? 5.743 -4.073 -0.740 1.000 34.471 60 SER G O 1
ATOM 7052 N N . THR G 1 63 ? 7.734 -4.145 0.411 1.000 29.668 61 THR G N 1
ATOM 7053 C CA . THR G 1 63 ? 7.823 -2.727 0.714 1.000 26.392 61 THR G CA 1
ATOM 7054 C C . THR G 1 63 ? 9.117 -2.203 0.088 1.000 29.031 61 THR G C 1
ATOM 7055 O O . THR G 1 63 ? 10.099 -2.929 -0.102 1.000 25.003 61 THR G O 1
ATOM 7066 N N . TYR G 1 64 ? 9.109 -0.908 -0.224 1.000 23.419 62 TYR G N 1
ATOM 7067 C CA . TYR G 1 64 ? 10.209 -0.275 -0.942 1.000 23.180 62 TYR G CA 1
ATOM 7068 C C . TYR G 1 64 ? 10.406 1.132 -0.343 1.000 21.792 62 TYR G C 1
ATOM 7069 O O . TYR G 1 64 ? 9.408 1.752 -0.002 1.000 22.297 62 TYR G O 1
ATOM 7087 N N . TYR G 1 65 ? 11.641 1.566 -0.127 1.000 22.624 63 TYR G N 1
ATOM 7088 C CA . TYR G 1 65 ? 11.931 2.859 0.445 1.000 20.532 63 TYR G CA 1
ATOM 7089 C C . TYR G 1 65 ? 13.139 3.492 -0.210 1.000 22.877 63 TYR G C 1
ATOM 7090 O O . TYR G 1 65 ? 14.170 2.831 -0.463 1.000 21.144 63 TYR G O 1
ATOM 7108 N N . ALA G 1 66 ? 13.086 4.827 -0.348 1.000 21.140 64 ALA G N 1
ATOM 7109 C CA . ALA G 1 66 ? 14.283 5.559 -0.665 1.000 22.940 64 ALA G CA 1
ATOM 7110 C C . ALA G 1 66 ? 15.313 5.344 0.400 1.000 23.055 64 ALA G C 1
ATOM 7111 O O . ALA G 1 66 ? 15.033 5.313 1.593 1.000 22.067 64 ALA G O 1
ATOM 7118 N N . ASP G 1 67 ? 16.592 5.334 -0.004 1.000 20.769 65 ASP G N 1
ATOM 7119 C CA . ASP G 1 67 ? 17.640 5.160 0.951 1.000 20.860 65 ASP G CA 1
ATOM 7120 C C . ASP G 1 67 ? 17.558 6.183 2.079 1.000 22.928 65 ASP G C 1
ATOM 7121 O O . ASP G 1 67 ? 17.865 5.808 3.193 1.000 27.954 65 ASP G O 1
ATOM 7130 N N . SER G 1 68 ? 17.225 7.425 1.753 1.000 26.311 66 SER G N 1
ATOM 7131 C CA . SER G 1 68 ? 17.302 8.456 2.782 1.000 29.253 66 SER G CA 1
ATOM 7132 C C . SER G 1 68 ? 16.146 8.375 3.784 1.000 29.640 66 SER G C 1
ATOM 7133 O O . SER G 1 68 ? 16.170 9.070 4.807 1.000 30.868 66 SER G O 1
ATOM 7141 N N . VAL G 1 69 ? 15.176 7.479 3.601 1.000 24.322 67 VAL G N 1
ATOM 7142 C CA . VAL G 1 69 ? 14.112 7.323 4.591 1.000 23.243 67 VAL G CA 1
ATOM 7143 C C . VAL G 1 69 ? 14.074 5.925 5.247 1.000 26.039 67 VAL G C 1
ATOM 7144 O O . VAL G 1 69 ? 13.240 5.621 6.093 1.000 27.868 67 VAL G O 1
ATOM 7157 N N . LYS G 1 70 ? 15.008 5.048 4.878 1.000 25.443 68 LYS G N 1
ATOM 7158 C CA . LYS G 1 70 ? 14.998 3.668 5.360 1.000 25.337 68 LYS G CA 1
ATOM 7159 C C . LYS G 1 70 ? 15.176 3.712 6.888 1.000 24.206 68 LYS G C 1
ATOM 7160 O O . LYS G 1 70 ? 15.897 4.564 7.390 1.000 24.655 68 LYS G O 1
ATOM 7179 N N . GLY G 1 71 ? 14.425 2.868 7.592 1.000 28.396 69 GLY G N 1
ATOM 7180 C CA . GLY G 1 71 ? 14.522 2.754 9.044 1.000 28.865 69 GLY G CA 1
ATOM 7181 C C . GLY G 1 71 ? 13.580 3.739 9.726 1.000 32.922 69 GLY G C 1
ATOM 7182 O O . GLY G 1 71 ? 12.713 3.326 10.484 1.000 30.756 69 GLY G O 1
ATOM 7186 N N . ARG G 1 72 ? 13.658 5.013 9.317 1.000 29.154 70 ARG G N 1
ATOM 7187 C CA . ARG G 1 72 ? 12.873 6.060 9.946 1.000 29.992 70 ARG G CA 1
ATOM 7188 C C . ARG G 1 72 ? 11.432 5.985 9.466 1.000 28.477 70 ARG G C 1
ATOM 7189 O O . ARG G 1 72 ? 10.543 6.429 10.174 1.000 25.296 70 ARG G O 1
ATOM 7210 N N . PHE G 1 73 ? 11.191 5.559 8.198 1.000 26.983 71 PHE G N 1
ATOM 7211 C CA . PHE G 1 73 ? 9.843 5.530 7.665 1.000 25.624 71 PHE G CA 1
ATOM 7212 C C . PHE G 1 73 ? 9.362 4.111 7.545 1.000 29.772 71 PHE G C 1
ATOM 7213 O O . PHE G 1 73 ? 10.154 3.216 7.295 1.000 29.025 71 PHE G O 1
ATOM 7230 N N . THR G 1 74 ? 8.059 3.907 7.732 1.000 27.081 72 THR G N 1
ATOM 7231 C CA . THR G 1 74 ? 7.440 2.605 7.574 1.000 25.684 72 THR G CA 1
ATOM 7232 C C . THR G 1 74 ? 6.143 2.717 6.787 1.000 24.234 72 THR G C 1
ATOM 7233 O O . THR G 1 74 ? 5.226 3.494 7.137 1.000 26.076 72 THR G O 1
ATOM 7244 N N . ILE G 1 75 ? 6.026 1.952 5.717 1.000 22.676 73 ILE G N 1
ATOM 7245 C CA . ILE G 1 75 ? 4.818 1.927 4.915 1.000 23.420 73 ILE G CA 1
ATOM 7246 C C . ILE G 1 75 ? 3.987 0.685 5.250 1.000 26.620 73 ILE G C 1
ATOM 7247 O O . ILE G 1 75 ? 4.530 -0.393 5.556 1.000 25.759 73 ILE G O 1
ATOM 7263 N N . SER G 1 76 ? 2.651 0.846 5.306 1.000 26.097 74 SER G N 1
ATOM 7264 C CA . SER G 1 76 ? 1.751 -0.278 5.652 1.000 32.343 74 SER G CA 1
ATOM 7265 C C . SER G 1 76 ? 0.440 -0.145 4.883 1.000 34.248 74 SER G C 1
ATOM 7266 O O . SER G 1 76 ? 0.129 0.894 4.293 1.000 30.080 74 SER G O 1
ATOM 7274 N N . ARG G 1 77 ? -0.283 -1.242 4.775 1.000 33.895 75 ARG G N 1
ATOM 7275 C CA . ARG G 1 77 ? -1.571 -1.253 4.120 1.000 29.593 75 ARG G CA 1
ATOM 7276 C C . ARG G 1 77 ? -2.615 -2.000 4.975 1.000 38.322 75 ARG G C 1
ATOM 7277 O O . ARG G 1 77 ? -2.335 -3.134 5.455 1.000 34.764 75 ARG G O 1
ATOM 7298 N N . ASP G 1 78 ? -3.807 -1.396 5.116 1.000 30.923 76 ASP G N 1
ATOM 7299 C CA . ASP G 1 78 ? -4.955 -2.140 5.650 1.000 34.264 76 ASP G CA 1
ATOM 7300 C C . ASP G 1 78 ? -5.985 -2.441 4.576 1.000 31.929 76 ASP G C 1
ATOM 7301 O O . ASP G 1 78 ? -6.732 -1.555 4.162 1.000 34.482 76 ASP G O 1
ATOM 7310 N N . ASN G 1 79 ? -6.064 -3.714 4.188 1.000 36.423 77 ASN G N 1
ATOM 7311 C CA . ASN G 1 79 ? -6.781 -4.137 3.005 1.000 39.601 77 ASN G CA 1
ATOM 7312 C C . ASN G 1 79 ? -8.263 -3.940 3.286 1.000 41.876 77 ASN G C 1
ATOM 7313 O O . ASN G 1 79 ? -9.037 -3.494 2.440 1.000 34.816 77 ASN G O 1
ATOM 7324 N N . SER G 1 80 ? -8.623 -4.082 4.553 1.000 42.875 78 SER G N 1
ATOM 7325 C CA . SER G 1 80 ? -10.016 -3.944 4.948 1.000 42.586 78 SER G CA 1
ATOM 7326 C C . SER G 1 80 ? -10.472 -2.498 4.809 1.000 41.673 78 SER G C 1
ATOM 7327 O O . SER G 1 80 ? -11.679 -2.240 4.693 1.000 39.121 78 SER G O 1
ATOM 7335 N N . LYS G 1 81 ? -9.549 -1.524 4.836 1.000 36.032 79 LYS G N 1
ATOM 7336 C CA . LYS G 1 81 ? -9.953 -0.131 4.650 1.000 35.002 79 LYS G CA 1
ATOM 7337 C C . LYS G 1 81 ? -9.449 0.429 3.322 1.000 35.811 79 LYS G C 1
ATOM 7338 O O . LYS G 1 81 ? -9.663 1.606 3.023 1.000 37.918 79 LYS G O 1
ATOM 7357 N N . ASN G 1 82 ? -8.877 -0.422 2.493 1.000 36.194 80 ASN G N 1
ATOM 7358 C CA . ASN G 1 82 ? -8.236 0.011 1.246 1.000 35.113 80 ASN G CA 1
ATOM 7359 C C . ASN G 1 82 ? -7.435 1.290 1.462 1.000 36.081 80 ASN G C 1
ATOM 7360 O O . ASN G 1 82 ? -7.580 2.253 0.684 1.000 38.245 80 ASN G O 1
ATOM 7371 N N . THR G 1 83 ? -6.683 1.345 2.562 1.000 30.745 81 THR G N 1
ATOM 7372 C CA . THR G 1 83 ? -5.923 2.542 2.934 1.000 29.859 81 THR G CA 1
ATOM 7373 C C . THR G 1 83 ? -4.462 2.140 3.037 1.000 34.077 81 THR G C 1
ATOM 7374 O O . THR G 1 83 ? -4.190 1.136 3.692 1.000 29.012 81 THR G O 1
ATOM 7385 N N . VAL G 1 84 ? -3.553 3.048 2.585 1.000 27.774 82 VAL G N 1
ATOM 7386 C CA . VAL G 1 84 ? -2.125 2.894 2.835 1.000 27.601 82 VAL G CA 1
ATOM 7387 C C . VAL G 1 84 ? -1.633 3.954 3.816 1.000 29.199 82 VAL G C 1
ATOM 7388 O O . VAL G 1 84 ? -2.029 5.122 3.788 1.000 30.691 82 VAL G O 1
ATOM 7401 N N . TYR G 1 85 ? -0.715 3.607 4.734 1.000 28.599 83 TYR G N 1
ATOM 7402 C CA . TYR G 1 85 ? -0.204 4.579 5.650 1.000 24.114 83 TYR G CA 1
ATOM 7403 C C . TYR G 1 85 ? 1.328 4.739 5.518 1.000 26.790 83 TYR G C 1
ATOM 7404 O O . TYR G 1 85 ? 1.996 3.770 5.163 1.000 27.829 83 TYR G O 1
ATOM 7422 N N . LEU G 1 86 ? 1.845 5.895 5.857 1.000 29.456 84 LEU G N 1
ATOM 7423 C CA . LEU G 1 86 ? 3.280 6.175 5.853 1.000 28.254 84 LEU G CA 1
ATOM 7424 C C . LEU G 1 86 ? 3.550 6.799 7.195 1.000 26.657 84 LEU G C 1
ATOM 7425 O O . LEU G 1 86 ? 3.209 7.941 7.423 1.000 27.792 84 LEU G O 1
ATOM 7441 N N . GLN G 1 87 ? 4.231 6.039 8.073 1.000 27.634 85 GLN G N 1
ATOM 7442 C CA . GLN G 1 87 ? 4.643 6.536 9.378 1.000 28.008 85 GLN G CA 1
ATOM 7443 C C . GLN G 1 87 ? 6.039 7.074 9.260 1.000 28.237 85 GLN G C 1
ATOM 7444 O O . GLN G 1 87 ? 6.976 6.320 8.937 1.000 27.947 85 GLN G O 1
ATOM 7458 N N . MET G 1 88 ? 6.148 8.377 9.415 1.000 24.694 86 MET G N 1
ATOM 7459 C CA . MET G 1 88 ? 7.406 9.102 9.272 1.000 26.521 86 MET G CA 1
ATOM 7460 C C . MET G 1 88 ? 7.930 9.436 10.673 1.000 31.895 86 MET G C 1
ATOM 7461 O O . MET G 1 88 ? 7.346 10.280 11.360 1.000 35.711 86 MET G O 1
ATOM 7475 N N . ASN G 1 89 ? 9.055 8.845 11.104 1.000 31.995 87 ASN G N 1
ATOM 7476 C CA . ASN G 1 89 ? 9.706 9.232 12.366 1.000 33.226 87 ASN G CA 1
ATOM 7477 C C . ASN G 1 89 ? 11.017 9.975 12.082 1.000 32.259 87 ASN G C 1
ATOM 7478 O O . ASN G 1 89 ? 11.591 9.920 10.966 1.000 32.780 87 ASN G O 1
ATOM 7489 N N . SER G 1 90 ? 11.574 10.581 13.139 1.000 30.504 88 SER G N 1
ATOM 7490 C CA . SER G 1 90 ? 12.831 11.279 13.092 1.000 28.658 88 SER G CA 1
ATOM 7491 C C . SER G 1 90 ? 12.887 12.216 11.900 1.000 27.229 88 SER G C 1
ATOM 7492 O O . SER G 1 90 ? 13.885 12.291 11.173 1.000 27.757 88 SER G O 1
ATOM 7500 N N . LEU G 1 91 ? 11.805 13.004 11.756 1.000 26.368 89 LEU G N 1
ATOM 7501 C CA . LEU G 1 91 ? 11.728 13.970 10.678 1.000 30.476 89 LEU G CA 1
ATOM 7502 C C . LEU G 1 91 ? 12.837 15.000 10.799 1.000 32.640 89 LEU G C 1
ATOM 7503 O O . LEU G 1 91 ? 13.254 15.358 11.897 1.000 34.449 89 LEU G O 1
ATOM 7519 N N . ARG G 1 92 ? 13.328 15.438 9.647 1.000 33.009 90 ARG G N 1
ATOM 7520 C CA . ARG G 1 92 ? 14.382 16.419 9.536 1.000 32.326 90 ARG G CA 1
ATOM 7521 C C . ARG G 1 92 ? 14.099 17.359 8.359 1.000 28.787 90 ARG G C 1
ATOM 7522 O O . ARG G 1 92 ? 13.166 17.183 7.608 1.000 29.532 90 ARG G O 1
ATOM 7543 N N . ALA G 1 93 ? 14.926 18.405 8.196 1.000 33.839 91 ALA G N 1
ATOM 7544 C CA . ALA G 1 93 ? 14.618 19.517 7.293 1.000 42.007 91 ALA G CA 1
ATOM 7545 C C . ALA G 1 93 ? 14.468 19.021 5.854 1.000 40.281 91 ALA G C 1
ATOM 7546 O O . ALA G 1 93 ? 13.591 19.438 5.107 1.000 39.228 91 ALA G O 1
ATOM 7553 N N . GLU G 1 94 ? 15.257 18.013 5.512 1.000 38.546 92 GLU G N 1
ATOM 7554 C CA . GLU G 1 94 ? 15.231 17.420 4.178 1.000 37.989 92 GLU G CA 1
ATOM 7555 C C . GLU G 1 94 ? 13.877 16.796 3.857 1.000 34.261 92 GLU G C 1
ATOM 7556 O O . GLU G 1 94 ? 13.587 16.568 2.696 1.000 33.936 92 GLU G O 1
ATOM 7568 N N . ASP G 1 95 ? 13.034 16.524 4.862 1.000 26.240 93 ASP G N 1
ATOM 7569 C CA . ASP G 1 95 ? 11.750 15.907 4.714 1.000 23.569 93 ASP G CA 1
ATOM 7570 C C . ASP G 1 95 ? 10.619 16.878 4.411 1.000 24.972 93 ASP G C 1
ATOM 7571 O O . ASP G 1 95 ? 9.505 16.450 4.116 1.000 23.846 93 ASP G O 1
ATOM 7580 N N . THR G 1 96 ? 10.903 18.205 4.494 1.000 26.489 94 THR G N 1
ATOM 7581 C CA . THR G 1 96 ? 9.899 19.222 4.197 1.000 22.741 94 THR G CA 1
ATOM 7582 C C . THR G 1 96 ? 9.565 19.154 2.712 1.000 21.131 94 THR G C 1
ATOM 7583 O O . THR G 1 96 ? 10.455 19.245 1.835 1.000 26.365 94 THR G O 1
ATOM 7594 N N . ALA G 1 97 ? 8.306 18.930 2.475 1.000 22.570 95 ALA G N 1
ATOM 7595 C CA . ALA G 1 97 ? 7.789 18.798 1.102 1.000 25.053 95 ALA G CA 1
ATOM 7596 C C . ALA G 1 97 ? 6.292 18.543 1.085 1.000 21.880 95 ALA G C 1
ATOM 7597 O O . ALA G 1 97 ? 5.709 18.309 2.128 1.000 24.854 95 ALA G O 1
ATOM 7604 N N . THR G 1 98 ? 5.673 18.467 -0.144 1.000 26.178 96 THR G N 1
ATOM 7605 C CA . THR G 1 98 ? 4.327 18.041 -0.378 1.000 22.989 96 THR G CA 1
ATOM 7606 C C . THR G 1 98 ? 4.367 16.564 -0.738 1.000 27.935 96 THR G C 1
ATOM 7607 O O . THR G 1 98 ? 5.055 16.273 -1.669 1.000 25.013 96 THR G O 1
ATOM 7618 N N . TYR G 1 99 ? 3.599 15.788 -0.014 1.000 25.774 97 TYR G N 1
ATOM 7619 C CA . TYR G 1 99 ? 3.589 14.332 -0.113 1.000 30.633 97 TYR G CA 1
ATOM 7620 C C . TYR G 1 99 ? 2.345 13.882 -0.863 1.000 24.805 97 TYR G C 1
ATOM 7621 O O . TYR G 1 99 ? 1.200 14.195 -0.527 1.000 28.588 97 TYR G O 1
ATOM 7639 N N . TYR G 1 100 ? 2.538 13.070 -1.922 1.000 24.994 98 TYR G N 1
ATOM 7640 C CA . TYR G 1 100 ? 1.469 12.615 -2.813 1.000 24.845 98 TYR G CA 1
ATOM 7641 C C . TYR G 1 100 ? 1.416 11.085 -2.856 1.000 26.855 98 TYR G C 1
ATOM 7642 O O . TYR G 1 100 ? 2.458 10.431 -2.697 1.000 27.620 98 TYR G O 1
ATOM 7660 N N . CYS G 1 101 ? 0.206 10.519 -2.934 1.000 26.628 99 CYS G N 1
ATOM 7661 C CA . CYS G 1 101 ? 0.093 9.088 -3.104 1.000 27.991 99 CYS G CA 1
ATOM 7662 C C . CYS G 1 101 ? -0.472 8.777 -4.472 1.000 26.576 99 CYS G C 1
ATOM 7663 O O . CYS G 1 101 ? -1.285 9.529 -4.994 1.000 32.056 99 CYS G O 1
ATOM 7671 N N . ALA G 1 102 ? 0.001 7.691 -5.081 1.000 27.771 100 ALA G N 1
ATOM 7672 C CA . ALA G 1 102 ? -0.558 7.295 -6.349 1.000 27.195 100 ALA G CA 1
ATOM 7673 C C . ALA G 1 102 ? -0.278 5.825 -6.556 1.000 32.012 100 ALA G C 1
ATOM 7674 O O . ALA G 1 102 ? 0.733 5.314 -6.118 1.000 26.804 100 ALA G O 1
ATOM 7681 N N . PRO G 1 103 ? -1.069 5.173 -7.417 1.000 31.406 101 PRO G N 1
ATOM 7682 C CA . PRO G 1 103 ? -0.699 3.866 -7.940 1.000 31.096 101 PRO G CA 1
ATOM 7683 C C . PRO G 1 103 ? 0.553 3.994 -8.813 1.000 27.473 101 PRO G C 1
ATOM 7684 O O . PRO G 1 103 ? 0.661 4.940 -9.581 1.000 29.064 101 PRO G O 1
ATOM 7695 N N . MET G 1 104 ? 1.508 3.057 -8.623 1.000 29.463 102 MET G N 1
ATOM 7696 C CA . MET G 1 104 ? 2.748 3.002 -9.366 1.000 28.107 102 MET G CA 1
ATOM 7697 C C . MET G 1 104 ? 2.840 1.634 -10.013 1.000 28.474 102 MET G C 1
ATOM 7698 O O . MET G 1 104 ? 2.489 0.674 -9.355 1.000 30.142 102 MET G O 1
ATOM 7712 N N . THR G 1 105 ? 3.536 1.594 -11.154 1.000 31.816 103 THR G N 1
ATOM 7713 C CA . THR G 1 105 ? 3.955 0.344 -11.760 1.000 30.164 103 THR G CA 1
ATOM 7714 C C . THR G 1 105 ? 5.451 0.279 -11.615 1.000 27.594 103 THR G C 1
ATOM 7715 O O . THR G 1 105 ? 6.136 1.263 -11.910 1.000 29.897 103 THR G O 1
ATOM 7726 N N . LEU G 1 106 ? 5.972 -0.883 -11.161 1.000 26.469 104 LEU G N 1
ATOM 7727 C CA . LEU G 1 106 ? 7.406 -1.069 -11.169 1.000 23.684 104 LEU G CA 1
ATOM 7728 C C . LEU G 1 106 ? 7.682 -1.584 -12.567 1.000 34.901 104 LEU G C 1
ATOM 7729 O O . LEU G 1 106 ? 7.473 -2.773 -12.845 1.000 28.852 104 LEU G O 1
ATOM 7745 N N . ALA G 1 107 ? 8.175 -0.711 -13.410 1.000 25.818 105 ALA G N 1
ATOM 7746 C CA . ALA G 1 107 ? 8.405 -1.026 -14.818 1.000 30.803 105 ALA G CA 1
ATOM 7747 C C . ALA G 1 107 ? 9.587 -1.983 -14.990 1.000 31.389 105 ALA G C 1
ATOM 7748 O O . ALA G 1 107 ? 9.549 -2.916 -15.839 1.000 33.047 105 ALA G O 1
ATOM 7755 N N . GLU G 1 108 ? 10.671 -1.746 -14.267 1.000 25.362 106 GLU G N 1
ATOM 7756 C CA . GLU G 1 108 ? 11.870 -2.541 -14.435 1.000 32.434 106 GLU G CA 1
ATOM 7757 C C . GLU G 1 108 ? 12.752 -2.332 -13.242 1.000 27.873 106 GLU G C 1
ATOM 7758 O O . GLU G 1 108 ? 12.620 -1.313 -12.580 1.000 34.505 106 GLU G O 1
ATOM 7770 N N . THR G 1 109 ? 13.514 -3.356 -12.860 1.000 23.281 107 THR G N 1
ATOM 7771 C CA . THR G 1 109 ? 14.429 -3.267 -11.748 1.000 21.273 107 THR G CA 1
ATOM 7772 C C . THR G 1 109 ? 15.775 -3.779 -12.270 1.000 26.130 107 THR G C 1
ATOM 7773 O O . THR G 1 109 ? 15.837 -4.832 -12.938 1.000 26.628 107 THR G O 1
ATOM 7784 N N . TYR G 1 110 ? 16.825 -3.018 -12.020 1.000 22.170 108 TYR G N 1
ATOM 7785 C CA . TYR G 1 110 ? 18.187 -3.303 -12.468 1.000 23.178 108 TYR G CA 1
ATOM 7786 C C . TYR G 1 110 ? 19.007 -3.632 -11.228 1.000 25.219 108 TYR G C 1
ATOM 7787 O O . TYR G 1 110 ? 19.226 -2.765 -10.407 1.000 26.432 108 TYR G O 1
ATOM 7805 N N . TYR G 1 111 ? 19.630 -4.849 -11.159 1.000 21.838 109 TYR G N 1
ATOM 7806 C CA . TYR G 1 111 ? 20.511 -5.261 -10.062 1.000 19.930 109 TYR G CA 1
ATOM 7807 C C . TYR G 1 111 ? 21.938 -5.398 -10.578 1.000 24.777 109 TYR G C 1
ATOM 7808 O O . TYR G 1 111 ? 22.111 -5.949 -11.654 1.000 23.642 109 TYR G O 1
ATOM 7826 N N . GLU G 1 112 ? 22.885 -4.817 -9.846 1.000 22.692 110 GLU G N 1
ATOM 7827 C CA . GLU G 1 112 ? 24.322 -4.815 -10.141 1.000 24.976 110 GLU G CA 1
ATOM 7828 C C . GLU G 1 112 ? 24.944 -5.684 -9.061 1.000 25.197 110 GLU G C 1
ATOM 7829 O O . GLU G 1 112 ? 24.995 -5.299 -7.885 1.000 25.886 110 GLU G O 1
ATOM 7841 N N . TRP G 1 113 ? 25.446 -6.877 -9.498 1.000 22.905 111 TRP G N 1
ATOM 7842 C CA . TRP G 1 113 ? 26.070 -7.870 -8.647 1.000 24.265 111 TRP G CA 1
ATOM 7843 C C . TRP G 1 113 ? 27.577 -7.835 -8.867 1.000 29.188 111 TRP G C 1
ATOM 7844 O O . TRP G 1 113 ? 27.982 -7.877 -10.041 1.000 29.397 111 TRP G O 1
ATOM 7865 N N . LEU G 1 114 ? 28.298 -7.774 -7.749 1.000 23.661 112 LEU G N 1
ATOM 7866 C CA . LEU G 1 114 ? 29.738 -7.797 -7.749 1.000 28.955 112 LEU G CA 1
ATOM 7867 C C . LEU G 1 114 ? 30.189 -9.146 -7.216 1.000 28.125 112 LEU G C 1
ATOM 7868 O O . LEU G 1 114 ? 29.827 -9.629 -6.115 1.000 30.847 112 LEU G O 1
ATOM 7884 N N . ILE G 1 115 ? 31.170 -9.673 -7.939 1.000 27.090 113 ILE G N 1
ATOM 7885 C CA . ILE G 1 115 ? 31.953 -10.777 -7.439 1.000 27.306 113 ILE G CA 1
ATOM 7886 C C . ILE G 1 115 ? 33.444 -10.441 -7.408 1.000 32.851 113 ILE G C 1
ATOM 7887 O O . ILE G 1 115 ? 33.895 -10.048 -8.465 1.000 31.348 113 ILE G O 1
ATOM 7903 N N . SER G 1 116 ? 34.096 -10.711 -6.255 1.000 35.675 114 SER G N 1
ATOM 7904 C CA . SER G 1 116 ? 35.534 -10.550 -6.007 1.000 48.000 114 SER G CA 1
ATOM 7905 C C . SER G 1 116 ? 36.133 -11.915 -5.700 1.000 45.059 114 SER G C 1
ATOM 7906 O O . SER G 1 116 ? 35.740 -12.577 -4.729 1.000 48.632 114 SER G O 1
ATOM 7914 N N . GLY G 1 117 ? 37.113 -12.323 -6.507 1.000 51.495 115 GLY G N 1
ATOM 7915 C CA . GLY G 1 117 ? 37.874 -13.531 -6.213 1.000 51.256 115 GLY G CA 1
ATOM 7916 C C . GLY G 1 117 ? 37.338 -14.726 -6.999 1.000 53.197 115 GLY G C 1
ATOM 7917 O O . GLY G 1 117 ? 36.318 -14.571 -7.665 1.000 60.945 115 GLY G O 1
ATOM 7921 N N . TYR G 1 118 ? 38.022 -15.883 -6.901 1.000 49.514 116 TYR G N 1
ATOM 7922 C CA . TYR G 1 118 ? 37.672 -17.130 -7.587 1.000 42.467 116 TYR G CA 1
ATOM 7923 C C . TYR G 1 118 ? 37.205 -18.170 -6.576 1.000 61.362 116 TYR G C 1
ATOM 7924 O O . TYR G 1 118 ? 37.825 -18.364 -5.521 1.000 66.825 116 TYR G O 1
ATOM 7942 N N . TRP G 1 119 ? 36.084 -18.838 -6.870 1.000 60.700 117 TRP G N 1
ATOM 7943 C CA . TRP G 1 119 ? 35.459 -19.604 -5.804 1.000 49.563 117 TRP G CA 1
ATOM 7944 C C . TRP G 1 119 ? 35.308 -21.080 -6.151 1.000 54.817 117 TRP G C 1
ATOM 7945 O O . TRP G 1 119 ? 34.686 -21.801 -5.364 1.000 51.463 117 TRP G O 1
ATOM 7966 N N . GLY G 1 120 ? 35.902 -21.518 -7.273 1.000 59.498 118 GLY G N 1
ATOM 7967 C CA . GLY G 1 120 ? 35.994 -22.938 -7.578 1.000 53.911 118 GLY G CA 1
ATOM 7968 C C . GLY G 1 120 ? 35.340 -23.307 -8.919 1.000 51.749 118 GLY G C 1
ATOM 7969 O O . GLY G 1 120 ? 34.579 -22.535 -9.494 1.000 49.063 118 GLY G O 1
ATOM 7973 N N . GLN G 1 121 ? 35.645 -24.519 -9.390 1.000 44.359 119 GLN G N 1
ATOM 7974 C CA . GLN G 1 121 ? 35.155 -25.047 -10.648 1.000 41.404 119 GLN G CA 1
ATOM 7975 C C . GLN G 1 121 ? 33.616 -25.061 -10.584 1.000 38.763 119 GLN G C 1
ATOM 7976 O O . GLN G 1 121 ? 33.053 -25.221 -9.515 1.000 41.357 119 GLN G O 1
ATOM 7990 N N . GLY G 1 122 ? 32.950 -24.834 -11.695 1.000 35.796 120 GLY G N 1
ATOM 7991 C CA . GLY G 1 122 ? 31.487 -24.985 -11.733 1.000 28.422 120 GLY G CA 1
ATOM 7992 C C . GLY G 1 122 ? 31.096 -26.420 -12.072 1.000 33.104 120 GLY G C 1
ATOM 7993 O O . GLY G 1 122 ? 31.950 -27.318 -12.084 1.000 29.889 120 GLY G O 1
ATOM 7997 N N . THR G 1 123 ? 29.817 -26.643 -12.410 1.000 24.660 121 THR G N 1
ATOM 7998 C CA . THR G 1 123 ? 29.320 -27.982 -12.704 1.000 25.114 121 THR G CA 1
ATOM 7999 C C . THR G 1 123 ? 28.582 -27.879 -14.026 1.000 26.750 121 THR G C 1
ATOM 8000 O O . THR G 1 123 ? 27.857 -26.955 -14.288 1.000 27.617 121 THR G O 1
ATOM 8011 N N . GLN G 1 124 ? 28.855 -28.809 -14.938 1.000 24.212 122 GLN G N 1
ATOM 8012 C CA . GLN G 1 124 ? 28.362 -28.739 -16.295 1.000 24.005 122 GLN G CA 1
ATOM 8013 C C . GLN G 1 124 ? 26.942 -29.309 -16.270 1.000 24.663 122 GLN G C 1
ATOM 8014 O O . GLN G 1 124 ? 26.640 -30.423 -15.767 1.000 25.143 122 GLN G O 1
ATOM 8028 N N . VAL G 1 125 ? 26.069 -28.538 -16.941 1.000 24.493 123 VAL G N 1
ATOM 8029 C CA . VAL G 1 125 ? 24.696 -28.920 -17.223 1.000 22.116 123 VAL G CA 1
ATOM 8030 C C . VAL G 1 125 ? 24.475 -28.922 -18.723 1.000 23.055 123 VAL G C 1
ATOM 8031 O O . VAL G 1 125 ? 24.742 -27.953 -19.415 1.000 23.017 123 VAL G O 1
ATOM 8044 N N . THR G 1 126 ? 23.967 -30.048 -19.298 1.000 21.939 124 THR G N 1
ATOM 8045 C CA . THR G 1 126 ? 23.646 -30.132 -20.710 1.000 20.637 124 THR G CA 1
ATOM 8046 C C . THR G 1 126 ? 22.219 -30.662 -20.803 1.000 22.376 124 THR G C 1
ATOM 8047 O O . THR G 1 126 ? 21.869 -31.663 -20.156 1.000 25.094 124 THR G O 1
ATOM 8058 N N . VAL G 1 127 ? 21.398 -29.886 -21.492 1.000 22.812 125 VAL G N 1
ATOM 8059 C CA . VAL G 1 127 ? 19.997 -30.221 -21.660 1.000 21.714 125 VAL G CA 1
ATOM 8060 C C . VAL G 1 127 ? 19.754 -30.489 -23.131 1.000 24.025 125 VAL G C 1
ATOM 8061 O O . VAL G 1 127 ? 19.908 -29.597 -23.949 1.000 22.706 125 VAL G O 1
ATOM 8074 N N . SER G 1 128 ? 19.433 -31.749 -23.461 1.000 24.273 126 SER G N 1
ATOM 8075 C CA . SER G 1 128 ? 19.290 -32.083 -24.860 1.000 25.205 126 SER G CA 1
ATOM 8076 C C . SER G 1 128 ? 18.437 -33.344 -25.006 1.000 24.928 126 SER G C 1
ATOM 8077 O O . SER G 1 128 ? 18.517 -34.269 -24.151 1.000 25.662 126 SER G O 1
ATOM 8085 N N . SER G 1 129 ? 17.784 -33.454 -26.186 1.000 27.757 127 SER G N 1
ATOM 8086 C CA . SER G 1 129 ? 17.153 -34.728 -26.580 1.000 31.309 127 SER G CA 1
ATOM 8087 C C . SER G 1 129 ? 18.127 -35.891 -26.660 1.000 34.125 127 SER G C 1
ATOM 8088 O O . SER G 1 129 ? 17.727 -37.057 -26.470 1.000 36.041 127 SER G O 1
ATOM 8096 N N . ALA G 1 130 ? 19.426 -35.629 -26.708 1.000 35.467 128 ALA G N 1
ATOM 8097 C CA . ALA G 1 130 ? 20.356 -36.739 -26.824 1.000 35.980 128 ALA G CA 1
ATOM 8098 C C . ALA G 1 130 ? 20.671 -37.374 -25.481 1.000 40.649 128 ALA G C 1
ATOM 8099 O O . ALA G 1 130 ? 21.375 -38.369 -25.461 1.000 37.560 128 ALA G O 1
ATOM 8106 N N . ALA G 1 131 ? 20.158 -36.845 -24.352 1.000 34.559 129 ALA G N 1
ATOM 8107 C CA . ALA G 1 131 ? 20.466 -37.390 -23.032 1.000 30.569 129 ALA G CA 1
ATOM 8108 C C . ALA G 1 131 ? 19.850 -38.791 -22.782 1.000 34.529 129 ALA G C 1
ATOM 8109 O O . ALA G 1 131 ? 18.905 -39.040 -23.600 1.000 34.257 129 ALA G O 1
ATOM 8116 N N . LYS H 2 2 ? 9.262 -8.166 -10.500 1.000 74.936 370 LYS H N 1
ATOM 8117 C CA . LYS H 2 2 ? 8.876 -9.161 -11.534 1.000 62.867 370 LYS H CA 1
ATOM 8118 C C . LYS H 2 2 ? 9.650 -8.901 -12.839 1.000 53.578 370 LYS H C 1
ATOM 8119 O O . LYS H 2 2 ? 10.224 -9.869 -13.343 1.000 46.864 370 LYS H O 1
ATOM 8138 N N . ILE H 2 3 ? 9.702 -7.665 -13.420 1.000 42.967 371 ILE H N 1
ATOM 8139 C CA . ILE H 2 3 ? 10.529 -7.505 -14.648 1.000 48.267 371 ILE H CA 1
ATOM 8140 C C . ILE H 2 3 ? 11.938 -6.987 -14.342 1.000 39.553 371 ILE H C 1
ATOM 8141 O O . ILE H 2 3 ? 12.070 -5.837 -13.916 1.000 32.678 371 ILE H O 1
ATOM 8157 N N . GLU H 2 4 ? 12.999 -7.806 -14.613 1.000 28.346 372 GLU H N 1
ATOM 8158 C CA . GLU H 2 4 ? 14.259 -7.593 -13.939 1.000 25.448 372 GLU H CA 1
ATOM 8159 C C . GLU H 2 4 ? 15.453 -7.872 -14.838 1.000 23.846 372 GLU H C 1
ATOM 8160 O O . GLU H 2 4 ? 15.386 -8.679 -15.774 1.000 26.162 372 GLU H O 1
ATOM 8172 N N . THR H 2 5 ? 16.477 -7.058 -14.631 1.000 24.265 373 THR H N 1
ATOM 8173 C CA . THR H 2 5 ? 17.734 -7.127 -15.364 1.000 23.118 373 THR H CA 1
ATOM 8174 C C . THR H 2 5 ? 18.841 -7.228 -14.349 1.000 22.538 373 THR H C 1
ATOM 8175 O O . THR H 2 5 ? 18.982 -6.443 -13.440 1.000 25.625 373 THR H O 1
ATOM 8186 N N . HIS H 2 6 ? 19.635 -8.303 -14.397 1.000 21.018 374 HIS H N 1
ATOM 8187 C CA . HIS H 2 6 ? 20.647 -8.617 -13.464 1.000 18.598 374 HIS H CA 1
ATOM 8188 C C . HIS H 2 6 ? 21.952 -8.648 -14.196 1.000 26.369 374 HIS H C 1
ATOM 8189 O O . HIS H 2 6 ? 22.087 -9.398 -15.137 1.000 27.566 374 HIS H O 1
ATOM 8204 N N . LYS H 2 7 ? 22.896 -7.817 -13.760 1.000 24.230 375 LYS H N 1
ATOM 8205 C CA . LYS H 2 7 ? 24.171 -7.728 -14.455 1.000 24.108 375 LYS H CA 1
ATOM 8206 C C . LYS H 2 7 ? 25.231 -8.091 -13.460 1.000 20.852 375 LYS H C 1
ATOM 8207 O O . LYS H 2 7 ? 25.121 -7.900 -12.210 1.000 25.284 375 LYS H O 1
ATOM 8226 N N . LEU H 2 8 ? 26.335 -8.707 -13.953 1.000 23.516 376 LEU H N 1
ATOM 8227 C CA . LEU H 2 8 ? 27.423 -9.123 -13.104 1.000 21.856 376 LEU H CA 1
ATOM 8228 C C . LEU H 2 8 ? 28.672 -8.267 -13.348 1.000 29.846 376 LEU H C 1
ATOM 8229 O O . LEU H 2 8 ? 28.928 -7.936 -14.503 1.000 36.876 376 LEU H O 1
ATOM 8245 N N . THR H 2 9 ? 29.417 -7.946 -12.298 1.000 26.523 377 THR H N 1
ATOM 8246 C CA . THR H 2 9 ? 30.696 -7.251 -12.512 1.000 31.475 377 THR H CA 1
ATOM 8247 C C . THR H 2 9 ? 31.685 -8.007 -11.694 1.000 23.886 377 THR H C 1
ATOM 8248 O O . THR H 2 9 ? 31.433 -8.372 -10.555 1.000 31.833 377 THR H O 1
ATOM 8259 N N . PHE H 2 10 ? 32.854 -8.334 -12.311 1.000 29.417 378 PHE H N 1
ATOM 8260 C CA . PHE H 2 10 ? 33.837 -9.136 -11.605 1.000 26.916 378 PHE H CA 1
ATOM 8261 C C . PHE H 2 10 ? 35.065 -8.260 -11.255 1.000 37.036 378 PHE H C 1
ATOM 8262 O O . PHE H 2 10 ? 35.510 -7.531 -12.135 1.000 37.122 378 PHE H O 1
ATOM 8279 N N . ARG H 2 11 ? 35.630 -8.414 -10.036 1.000 45.409 379 ARG H N 1
ATOM 8280 C CA . ARG H 2 11 ? 36.895 -7.777 -9.660 1.000 51.857 379 ARG H CA 1
ATOM 8281 C C . ARG H 2 11 ? 38.017 -8.811 -9.465 1.000 67.201 379 ARG H C 1
ATOM 8282 O O . ARG H 2 11 ? 37.810 -9.906 -8.917 1.000 66.833 379 ARG H O 1
ATOM 8303 N N . GLU H 2 12 ? 39.209 -8.370 -9.932 1.000 85.312 380 GLU H N 1
ATOM 8304 C CA . GLU H 2 12 ? 40.530 -9.000 -9.880 1.000 88.391 380 GLU H CA 1
ATOM 8305 C C . GLU H 2 12 ? 40.474 -10.465 -10.361 1.000 89.826 380 GLU H C 1
ATOM 8306 O O . GLU H 2 12 ? 41.197 -10.739 -11.348 1.000 66.239 380 GLU H O 1
#

Solvent-accessible surface area: 27499 Å² total; per-residue (Å²): 180,21,92,1,44,40,28,24,153,14,28,67,35,0,22,28,78,0,29,3,41,41,110,58,91,94,83,57,34,24,14,20,0,0,0,12,62,14,129,90,123,152,99,67,3,0,0,0,2,10,67,118,102,51,101,44,60,37,37,12,56,51,0,70,88,28,5,77,5,43,48,42,107,104,108,50,11,5,30,0,10,0,17,50,2,102,69,96,1,36,0,35,0,38,2,2,70,1,29,10,10,45,0,67,19,43,0,38,6,55,54,226,92,38,124,19,16,89,0,40,3,34,90,78,9,150,187,97,86,24,52,24,85,36,50,93,140,197,59,136,17,134,11,56,32,26,28,116,29,47,65,37,2,20,24,61,0,24,1,43,17,72,28,122,35,112,61,118,48,24,13,0,0,16,14,64,19,117,86,147,150,113,73,3,0,0,0,3,8,39,128,106,45,95,46,59,42,36,10,58,48,0,67,90,23,5,75,5,43,41,36,108,104,99,18,11,2,16,0,7,0,18,54,2,104,59,122,0,37,3,35,0,54,7,3,5,0,20,16,21,64,1,60,20,39,0,26,2,52,29,161,67,22,134,23,16,85,0,36,12,40,98,64,100,144,157,91,103,22,48,28,83,30,52,63,132,193,169,13,85,3,54,36,28,28,117,29,80,64,60,24,58,26,112,0,27,2,43,30,82,58,66,89,83,60,26,36,12,10,0,0,16,15,50,23,119,88,144,157,123,88,7,1,0,0,6,9,42,77,123,49,92,50,59,24,32,17,61,50,0,87,84,25,5,79,6,41,50,44,106,104,133,25,12,5,35,0,43,0,61,61,4,105,63,109,0,36,1,33,0,64,7,3,28,1,64,26,36,33,2,86,23,34,0,31,1,74,54,224,77,11,103,22,16,87,0,30,13,30,97,95,54,208,77,100,27,55,24,115,29,46,53,147,225,105,124,24,119,12,54,36,31,24,172,25,105,61,56,24,60,27,114,0,28,1,42,25,78,36,78,80,30,62,40,8,17,14,0,0,12,10,70,16,127,91,116,158,107,60,7,1,0,0,4,11,62,101,117,54,99,52,61,37,33,13,59,55,0,85,78,30,5,70,6,45,42,41,92,106,132,30,11,4,38,0,46,0,56,45,2,99,76,96,0,37,3,36,0,52,7,3,16,1,64,24,35,30,1,74,22,65,0,12,2,54,37,177,59,23,144,15,18,134,0,39,4,32,93,83,42,169,85,31,46,24,118,35,56,66,132,192

B-factor: mean 39.91, std 20.92, range [13.38, 172.55]

Sequence (551 aa):
QLQASGGGFVQPGGSLRLSCAASGYTSGDEIMGWFRQAPGKEREFVSAISWQSGTSTYYADSVKGRFTISRDNSKNTVYLQMNSLRAEDTATYYCAPMTLAETYYEWLISGYWGQGTQVTVSSAAAKKIETHKLTFREVQLQASGGGFVQPGGSLRLSCAASGYTSGDEIMGWFRQAPGKEREFVSAISWQSGTSTYYADSVKGRFTISRDNSKNTVYLQMNSLRAEDTATYYCAPMTLAETYYEWLISGYWGQGTQVTVSSAAAKKIETHKLTFREQLQASGGGFVQQPGGSLRRLSCAASGYTSGDEIMGWFRQAPGKEREFVSAISWQSGTSTYYADSVKGRFTISRDNSKNTVYLQMNSLRAEDTATYYCAPMTLAETYYEWLISGYWGQGTQVTVSSAAKKIETHKLTFREVQLQASGGGFVQPGGSLRLSCAASGYTSGDEIMGWFRQAPGKEREFVSAISWQSGTSTYYADSVKGRFTISRDNSKNTVYLQMNSLRAEDTATYYCAPMTLAETYYEWLISGYWGQGTQVTVSSAAKIETHKLTFRE

Nearest PDB structures (foldseek):
  9g13-assembly1_C  TM=1.008E+00  e=1.543E-21  Lama glama
  9en2-assembly1_B  TM=9.269E-01  e=1.614E-12  Lama glama
  8ftt-assembly2_B  TM=7.827E-01  e=2.227E-13  synthetic construct
  7te8-assembly2_D  TM=7.993E-01  e=2.477E-12  synthetic construct
  8cxq-assembly1_D  TM=7.993E-01  e=3.411E-11  Lama glama